Protein AF-0000000079818678 (afdb_homodimer)

pLDDT: mean 96.33, std 3.99, range [71.19, 98.94]

InterPro domains:
  IPR000073 Alpha/beta hydrolase fold-1 [PF00561] (19-123)
  IPR000073 Alpha/beta hydrolase fold-1 [PF00561] (197-245)
  IPR000073 Alpha/beta hydrolase fold-1 [PR00111] (44-59)
  IPR000073 Alpha/beta hydrolase fold-1 [PR00111] (88-101)
  IPR000073 Alpha/beta hydrolase fold-1 [PR00111] (102-115)
  IPR000073 Alpha/beta hydrolase fold-1 [PR00111] (202-216)
  IPR029058 Alpha/Beta hydrolase fold [G3DSA:3.40.50.1820] (1-257)
  IPR029058 Alpha/Beta hydrolase fold [SSF53474] (2-256)
  IPR050266 AB hydrolase superfamily [PTHR43798] (8-256)

Secondary structure (DSSP, 8-state):
-EEEETTEEEEEEEE--SSEEEEE--TT--GGGGHHHHHHHTTTSEEEEEPPTTSTTS---SS---HHHHHHHHHHHHHHTTPPSEEEEEETHHHHHHHHHHHH-GGGEEEEEEET--S---HHHHHHHHHHHHHHHHH-HHHHHHHHHHHHS-HHHHHH-HHHHHHHHHHHHTS-HHHHHHHHHHHHHPPPP-GGG--S-EEEEEETT-SSS-HHHHHHHHHHSSSEEEEEETT--S-HHHH-HHHHHHHHHHHH-/-EEEETTEEEEEEEE--SSEEEEE--TT--GGGGHHHHHHHTTTSEEEEEPPTTSTTS---SS---HHHHHHHHHHHHHHTTPPSEEEEEETHHHHHHHHHHHH-GGGEEEEEEET--S---HHHHHHHHHHHHHHHHH-HHHHHHHHHHHHS-HHHHHH-HHHHHHHHHHHHTS-HHHHHHHHHHHHHPPPP-GGG--S-EEEEEETT-SSS-HHHHHHHHHHSSSEEEEEETT--S-HHHH-HHHHHHHHHHHH-

Sequence (514 aa):
MFIELNGVRHHYVSKGEGPPVVLVHGLGGDLHAWYGVIECLAVHHHVIALDLRGHGRSDAGSGGYSIQMWAQDVNALIAALELPPVTLVGHSLGSLVAQQAALDKPEAVDQLVLVGGISWFEPDTKKAYNDRADLVEAEGMDAVVDSWLPGAMAPRTQAKLPQLVGLARDMYLRNDPQSYAKSCRALAKMPRIPREDIGQPTLLVVGDHDRSTPIAMTEELHAEIPVSRVRVIPTAAHWVMLEQPDALSAAILEYLTMFIELNGVRHHYVSKGEGPPVVLVHGLGGDLHAWYGVIECLAVHHHVIALDLRGHGRSDAGSGGYSIQMWAQDVNALIAALELPPVTLVGHSLGSLVAQQAALDKPEAVDQLVLVGGISWFEPDTKKAYNDRADLVEAEGMDAVVDSWLPGAMAPRTQAKLPQLVGLARDMYLRNDPQSYAKSCRALAKMPRIPREDIGQPTLLVVGDHDRSTPIAMTEELHAEIPVSRVRVIPTAAHWVMLEQPDALSAAILEYLT

Structure (mmCIF, N/CA/C/O backbone):
data_AF-0000000079818678-model_v1
#
loop_
_entity.id
_entity.type
_entity.pdbx_description
1 polymer 'Hydrolase (HAD superfamily)'
#
loop_
_atom_site.group_PDB
_atom_site.id
_atom_site.type_symbol
_atom_site.label_atom_id
_atom_site.label_alt_id
_atom_site.label_comp_id
_atom_site.label_asym_id
_atom_site.label_entity_id
_atom_site.label_seq_id
_atom_site.pdbx_PDB_ins_code
_atom_site.Cartn_x
_atom_site.Cartn_y
_atom_site.Cartn_z
_atom_site.occupancy
_atom_site.B_iso_or_equiv
_atom_site.auth_seq_id
_atom_site.auth_comp_id
_atom_site.auth_asym_id
_atom_site.auth_atom_id
_atom_site.pdbx_PDB_model_num
ATOM 1 N N . MET A 1 1 ? 11.172 -3.002 -13.438 1 93.44 1 MET A N 1
ATOM 2 C CA . MET A 1 1 ? 11.547 -3.277 -14.82 1 93.44 1 MET A CA 1
ATOM 3 C C . MET A 1 1 ? 10.32 -3.592 -15.664 1 93.44 1 MET A C 1
ATOM 5 O O . MET A 1 1 ? 9.258 -3.918 -15.125 1 93.44 1 MET A O 1
ATOM 9 N N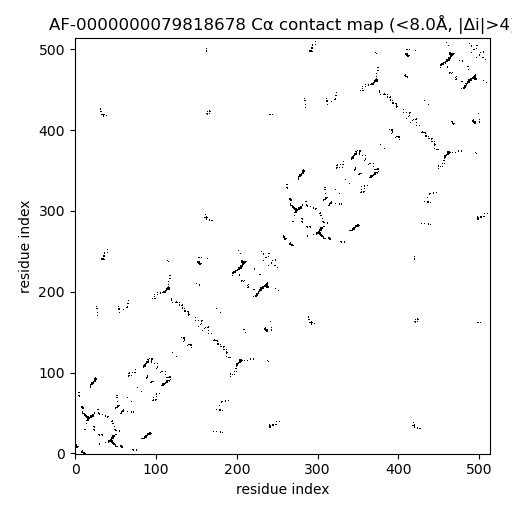 . PHE A 1 2 ? 10.477 -3.459 -16.922 1 96.94 2 PHE A N 1
ATOM 10 C CA . PHE A 1 2 ? 9.391 -3.773 -17.844 1 96.94 2 PHE A CA 1
ATOM 11 C C . PHE A 1 2 ? 9.859 -4.734 -18.922 1 96.94 2 PHE A C 1
ATOM 13 O O . PHE A 1 2 ? 11.031 -4.73 -19.297 1 96.94 2 PHE A O 1
ATOM 20 N N . ILE A 1 3 ? 8.938 -5.566 -19.375 1 98.12 3 ILE A N 1
ATOM 21 C CA . ILE A 1 3 ? 9.211 -6.555 -20.406 1 98.12 3 ILE A CA 1
ATOM 22 C C . ILE A 1 3 ? 7.969 -6.738 -21.281 1 98.12 3 ILE A C 1
ATOM 24 O O . ILE A 1 3 ? 6.84 -6.711 -20.781 1 98.12 3 ILE A O 1
ATOM 28 N N . GLU A 1 4 ? 8.117 -6.855 -22.547 1 97.81 4 GLU A N 1
ATOM 29 C CA . GLU A 1 4 ? 7.008 -7.113 -23.453 1 97.81 4 GLU A CA 1
ATOM 30 C C . GLU A 1 4 ? 6.723 -8.609 -23.562 1 97.81 4 GLU A C 1
ATOM 32 O O . GLU A 1 4 ? 7.594 -9.391 -23.953 1 97.81 4 GLU A O 1
ATOM 37 N N . LEU A 1 5 ? 5.543 -8.992 -23.172 1 97.5 5 LEU A N 1
ATOM 38 C CA . LEU A 1 5 ? 5.082 -10.367 -23.25 1 97.5 5 LEU A CA 1
ATOM 39 C C . LEU A 1 5 ? 3.76 -10.461 -24.016 1 97.5 5 LEU A C 1
ATOM 41 O O . LEU A 1 5 ? 2.766 -9.859 -23.594 1 97.5 5 LEU A O 1
ATOM 45 N N . ASN A 1 6 ? 3.754 -11.203 -25.094 1 96.19 6 ASN A N 1
ATOM 46 C CA . ASN A 1 6 ? 2.531 -11.406 -25.859 1 96.19 6 ASN A CA 1
ATOM 47 C C . ASN A 1 6 ? 1.874 -10.078 -26.219 1 96.19 6 ASN A C 1
ATOM 49 O O . ASN A 1 6 ? 0.659 -9.922 -26.094 1 96.19 6 ASN A O 1
ATOM 53 N N . GLY A 1 7 ? 2.672 -9.141 -26.5 1 95.06 7 GLY A N 1
ATOM 54 C CA . GLY A 1 7 ? 2.199 -7.855 -27 1 95.06 7 GLY A CA 1
ATOM 55 C C . GLY A 1 7 ? 1.782 -6.906 -25.891 1 95.06 7 GLY A C 1
ATOM 56 O O . GLY A 1 7 ? 1.157 -5.879 -26.141 1 95.06 7 GLY A O 1
ATOM 57 N N . VAL A 1 8 ? 2.041 -7.281 -24.688 1 96.69 8 VAL A N 1
ATOM 58 C CA . VAL A 1 8 ? 1.659 -6.465 -23.547 1 96.69 8 VAL A CA 1
ATOM 59 C C . VAL A 1 8 ? 2.898 -6.121 -22.719 1 96.69 8 VAL A C 1
ATOM 61 O O . VAL A 1 8 ? 3.756 -6.977 -22.5 1 96.69 8 VAL A O 1
ATOM 64 N N . ARG A 1 9 ? 3.1 -4.816 -22.391 1 97.62 9 ARG A N 1
ATOM 65 C CA . ARG A 1 9 ? 4.188 -4.387 -21.516 1 97.62 9 ARG A CA 1
ATOM 66 C C . ARG A 1 9 ? 3.91 -4.777 -20.062 1 97.62 9 ARG A C 1
ATOM 68 O O . ARG A 1 9 ? 2.947 -4.305 -19.453 1 97.62 9 ARG A O 1
ATOM 75 N N . HIS A 1 10 ? 4.703 -5.668 -19.469 1 98.5 10 HIS A N 1
ATOM 76 C CA . HIS A 1 10 ? 4.531 -6.16 -18.094 1 98.5 10 HIS A CA 1
ATOM 77 C C . HIS A 1 10 ? 5.598 -5.586 -17.172 1 98.5 10 HIS A C 1
ATOM 79 O O . HIS A 1 10 ? 6.766 -5.473 -17.562 1 98.5 10 HIS A O 1
ATOM 85 N N . HIS A 1 11 ? 5.129 -5.156 -16.047 1 98.06 11 HIS A N 1
ATOM 86 C CA . HIS A 1 11 ? 6.035 -4.797 -14.969 1 98.06 11 HIS A CA 1
ATOM 87 C C . HIS A 1 11 ? 6.465 -6.027 -14.18 1 98.06 11 HIS A C 1
ATOM 89 O O . HIS A 1 11 ? 5.645 -6.902 -13.883 1 98.06 11 HIS A O 1
ATOM 95 N N . TYR A 1 12 ? 7.734 -6.164 -13.914 1 98.44 12 TYR A N 1
ATOM 96 C CA . TYR A 1 12 ? 8.227 -7.27 -13.094 1 98.44 12 TYR A CA 1
ATOM 97 C C . TYR A 1 12 ? 9.453 -6.848 -12.297 1 98.44 12 TYR A C 1
ATOM 99 O O . TYR A 1 12 ? 10.031 -5.785 -12.539 1 98.44 12 TYR A O 1
ATOM 107 N N . VAL A 1 13 ? 9.727 -7.605 -11.25 1 97.31 13 VAL A N 1
ATOM 108 C CA . VAL A 1 13 ? 10.945 -7.418 -10.477 1 97.31 13 VAL A CA 1
ATOM 109 C C . VAL A 1 13 ? 11.766 -8.711 -10.477 1 97.31 13 VAL A C 1
ATOM 111 O O . VAL A 1 13 ? 11.219 -9.797 -10.695 1 97.31 13 VAL A O 1
ATOM 114 N N . SER A 1 14 ? 13.016 -8.594 -10.352 1 98.19 14 SER A N 1
ATOM 115 C CA . SER A 1 14 ? 13.992 -9.688 -10.305 1 98.19 14 SER A CA 1
ATOM 116 C C . SER A 1 14 ? 15.055 -9.43 -9.25 1 98.19 14 SER A C 1
ATOM 118 O O . SER A 1 14 ? 15.703 -8.375 -9.25 1 98.19 14 SER A O 1
ATOM 120 N N . LYS A 1 15 ? 15.156 -10.406 -8.328 1 97.25 15 LYS A N 1
ATOM 121 C CA . LYS A 1 15 ? 16.094 -10.211 -7.219 1 97.25 15 LYS A CA 1
ATOM 122 C C . LYS A 1 15 ? 16.734 -11.531 -6.805 1 97.25 15 LYS A C 1
ATOM 124 O O . LYS A 1 15 ? 16.062 -12.57 -6.781 1 97.25 15 LYS A O 1
ATOM 129 N N . GLY A 1 16 ? 17.938 -11.484 -6.457 1 98.31 16 GLY A N 1
ATOM 130 C CA . GLY A 1 16 ? 18.641 -12.648 -5.922 1 98.31 16 GLY A CA 1
ATOM 131 C C . GLY A 1 16 ? 19.219 -13.547 -7 1 98.31 16 GLY A C 1
ATOM 132 O O . GLY A 1 16 ? 19.141 -13.227 -8.188 1 98.31 16 GLY A O 1
ATOM 133 N N . GLU A 1 17 ? 19.922 -14.523 -6.562 1 98 17 GLU A N 1
ATOM 134 C CA . GLU A 1 17 ? 20.547 -15.539 -7.406 1 98 17 GLU A CA 1
ATOM 135 C C . GLU A 1 17 ? 20.25 -16.953 -6.895 1 98 17 GLU A C 1
ATOM 137 O O . GLU A 1 17 ? 19.906 -17.125 -5.723 1 98 17 GLU A O 1
ATOM 142 N N . GLY A 1 18 ? 20.391 -17.891 -7.824 1 97.94 18 GLY A N 1
ATOM 143 C CA . GLY A 1 18 ? 20.094 -19.266 -7.465 1 97.94 18 GLY A CA 1
ATOM 144 C C . GLY A 1 18 ? 18.891 -19.828 -8.211 1 97.94 18 GLY A C 1
ATOM 145 O O . GLY A 1 18 ? 18.531 -19.344 -9.281 1 97.94 18 GLY A O 1
ATOM 146 N N . PRO A 1 19 ? 18.328 -20.984 -7.691 1 98.31 19 PRO A N 1
ATOM 147 C CA . PRO A 1 19 ? 17.156 -21.562 -8.359 1 98.31 19 PRO A CA 1
ATOM 148 C C . PRO A 1 19 ? 15.992 -20.578 -8.461 1 98.31 19 PRO A C 1
ATOM 150 O O . PRO A 1 19 ? 15.664 -19.906 -7.48 1 98.31 19 PRO A O 1
ATOM 153 N N . PRO A 1 20 ? 15.398 -20.438 -9.578 1 98.75 20 PRO A N 1
ATOM 154 C CA . PRO A 1 20 ? 14.398 -19.375 -9.789 1 98.75 20 PRO A CA 1
ATOM 155 C C . PRO A 1 20 ? 13.055 -19.703 -9.148 1 98.75 20 PRO A C 1
ATOM 157 O O . PRO A 1 20 ? 12.625 -20.859 -9.148 1 98.75 20 PRO A O 1
ATOM 160 N N . VAL A 1 21 ? 12.438 -18.719 -8.539 1 98.88 21 VAL A N 1
ATOM 161 C CA . VAL A 1 21 ? 11.078 -18.719 -8.008 1 98.88 21 VAL A CA 1
ATOM 162 C C . VAL A 1 21 ? 10.273 -17.594 -8.641 1 98.88 21 VAL A C 1
ATOM 164 O O . VAL A 1 21 ? 10.68 -16.422 -8.586 1 98.88 21 VAL A O 1
ATOM 167 N N . VAL A 1 22 ? 9.164 -17.875 -9.281 1 98.94 22 VAL A N 1
ATOM 168 C CA . VAL A 1 22 ? 8.297 -16.875 -9.891 1 98.94 22 VAL A CA 1
ATOM 169 C C . VAL A 1 22 ? 7.02 -16.734 -9.07 1 98.94 22 VAL A C 1
ATOM 171 O O . VAL A 1 22 ? 6.348 -17.719 -8.766 1 98.94 22 VAL A O 1
ATOM 174 N N . LEU A 1 23 ? 6.707 -15.531 -8.695 1 98.94 23 LEU A N 1
ATOM 175 C CA . LEU A 1 23 ? 5.57 -15.227 -7.836 1 98.94 23 LEU A CA 1
ATOM 176 C C . LEU A 1 23 ? 4.457 -14.547 -8.625 1 98.94 23 LEU A C 1
ATOM 178 O O . LEU A 1 23 ? 4.699 -13.547 -9.312 1 98.94 23 LEU A O 1
ATOM 182 N N . VAL A 1 24 ? 3.244 -15.031 -8.5 1 98.94 24 VAL A N 1
ATOM 183 C CA . VAL A 1 24 ? 2.086 -14.516 -9.227 1 98.94 24 VAL A CA 1
ATOM 184 C C . VAL A 1 24 ? 1.002 -14.102 -8.234 1 98.94 24 VAL A C 1
ATOM 186 O O . VAL A 1 24 ? 0.499 -14.922 -7.469 1 98.94 24 VAL A O 1
ATOM 189 N N . HIS A 1 25 ? 0.587 -12.867 -8.281 1 98.69 25 HIS A N 1
ATOM 190 C CA . HIS A 1 25 ? -0.302 -12.289 -7.281 1 98.69 25 HIS A CA 1
ATOM 191 C C . HIS A 1 25 ? -1.761 -12.617 -7.582 1 98.69 25 HIS A C 1
ATOM 193 O O . HIS A 1 25 ? -2.07 -13.164 -8.641 1 98.69 25 HIS A O 1
ATOM 199 N N . GLY A 1 26 ? -2.619 -12.344 -6.664 1 97.69 26 GLY A N 1
ATOM 200 C CA . GLY A 1 26 ? -4.047 -12.602 -6.781 1 97.69 26 GLY A CA 1
ATOM 201 C C . GLY A 1 26 ? -4.82 -11.422 -7.34 1 97.69 26 GLY A C 1
ATOM 202 O O . GLY A 1 26 ? -4.238 -10.375 -7.645 1 97.69 26 GLY A O 1
ATOM 203 N N . LEU A 1 27 ? -6.141 -11.586 -7.441 1 96.81 27 LEU A N 1
ATOM 204 C CA . LEU A 1 27 ? -7.039 -10.586 -8.016 1 96.81 27 LEU A CA 1
ATOM 205 C C . LEU A 1 27 ? -6.949 -9.266 -7.254 1 96.81 27 LEU A C 1
ATOM 207 O O . LEU A 1 27 ? -7.078 -9.242 -6.027 1 96.81 27 LEU A O 1
ATOM 211 N N . GLY A 1 28 ? -6.73 -8.219 -7.98 1 95.88 28 GLY A N 1
ATOM 212 C CA . GLY A 1 28 ? -6.723 -6.883 -7.414 1 95.88 28 GLY A CA 1
ATOM 213 C C . GLY A 1 28 ? -5.414 -6.527 -6.734 1 95.88 28 GLY A C 1
ATOM 214 O O . GLY A 1 28 ? -5.211 -5.383 -6.324 1 95.88 28 GLY A O 1
ATOM 215 N N . GLY A 1 29 ? -4.527 -7.516 -6.566 1 96.31 29 GLY A N 1
ATOM 216 C CA . GLY A 1 29 ? -3.197 -7.25 -6.031 1 96.31 29 GLY A CA 1
ATOM 217 C C . GLY A 1 29 ? -2.195 -6.852 -7.098 1 96.31 29 GLY A C 1
ATOM 218 O O . GLY A 1 29 ? -2.576 -6.543 -8.227 1 96.31 29 GLY A O 1
ATOM 219 N N . ASP A 1 30 ? -0.959 -6.73 -6.734 1 98.12 30 ASP A N 1
ATOM 220 C CA . ASP A 1 30 ? 0.193 -6.555 -7.613 1 98.12 30 ASP A CA 1
ATOM 221 C C . ASP A 1 30 ? 1.449 -7.168 -7 1 98.12 30 ASP A C 1
ATOM 223 O O . ASP A 1 30 ? 1.384 -7.816 -5.953 1 98.12 30 ASP A O 1
ATOM 227 N N . LEU A 1 31 ? 2.547 -7.02 -7.688 1 98.38 31 LEU A N 1
ATOM 228 C CA . LEU A 1 31 ? 3.738 -7.766 -7.297 1 98.38 31 LEU A CA 1
ATOM 229 C C . LEU A 1 31 ? 4.25 -7.301 -5.938 1 98.38 31 LEU A C 1
ATOM 231 O O . LEU A 1 31 ? 5.039 -7.996 -5.297 1 98.38 31 LEU A O 1
ATOM 235 N N . HIS A 1 32 ? 3.822 -6.098 -5.457 1 97.06 32 HIS A N 1
ATOM 236 C CA . HIS A 1 32 ? 4.312 -5.574 -4.184 1 97.06 32 HIS A CA 1
ATOM 237 C C . HIS A 1 32 ? 3.758 -6.371 -3.01 1 97.06 32 HIS A C 1
ATOM 239 O O . HIS A 1 32 ? 4.32 -6.348 -1.914 1 97.06 32 HIS A O 1
ATOM 245 N N . ALA A 1 33 ? 2.65 -7.09 -3.246 1 97.5 33 ALA A N 1
ATOM 246 C CA . ALA A 1 33 ? 2.107 -7.961 -2.207 1 97.5 33 ALA A CA 1
ATOM 247 C C . ALA A 1 33 ? 3.123 -9.023 -1.795 1 97.5 33 ALA A C 1
ATOM 249 O O . ALA A 1 33 ? 3.072 -9.539 -0.677 1 97.5 33 ALA A O 1
ATOM 250 N N . TRP A 1 34 ? 4.086 -9.258 -2.689 1 98.69 34 TRP A N 1
ATOM 251 C CA . TRP A 1 34 ? 5.055 -10.32 -2.471 1 98.69 34 TRP A CA 1
ATOM 252 C C . TRP A 1 34 ? 6.348 -9.773 -1.883 1 98.69 34 TRP A C 1
ATOM 254 O O . TRP A 1 34 ? 7.297 -10.523 -1.635 1 98.69 34 TRP A O 1
ATOM 264 N N . TYR A 1 35 ? 6.449 -8.508 -1.583 1 97.31 35 TYR A N 1
ATOM 265 C CA . TYR A 1 35 ? 7.715 -7.871 -1.252 1 97.31 35 TYR A CA 1
ATOM 266 C C . TYR A 1 35 ? 8.383 -8.562 -0.071 1 97.31 35 TYR A C 1
ATOM 268 O O . TYR A 1 35 ? 9.578 -8.867 -0.117 1 97.31 35 TYR A O 1
ATOM 276 N N . GLY A 1 36 ? 7.617 -8.828 1.006 1 97.5 36 GLY A N 1
ATOM 277 C CA . GLY A 1 36 ? 8.188 -9.508 2.156 1 97.5 36 GLY A CA 1
ATOM 278 C C . GLY A 1 36 ? 8.727 -10.891 1.825 1 97.5 36 GLY A C 1
ATOM 279 O O . GLY A 1 36 ? 9.789 -11.281 2.303 1 97.5 36 GLY A O 1
ATOM 280 N N . VAL A 1 37 ? 8.008 -11.57 1.009 1 98.75 37 VAL A N 1
ATOM 281 C CA . VAL A 1 37 ? 8.406 -12.914 0.594 1 98.75 37 VAL A CA 1
ATOM 282 C C . VAL A 1 37 ? 9.641 -12.836 -0.292 1 98.75 37 VAL A C 1
ATOM 284 O O . VAL A 1 37 ? 10.562 -13.648 -0.155 1 98.75 37 VAL A O 1
ATOM 287 N N . ILE A 1 38 ? 9.688 -11.875 -1.221 1 98.44 38 ILE A N 1
ATOM 288 C CA . ILE A 1 38 ? 10.828 -11.672 -2.104 1 98.44 38 ILE A CA 1
ATOM 289 C C . ILE A 1 38 ? 12.086 -11.453 -1.272 1 98.44 38 ILE A C 1
ATOM 291 O O . ILE A 1 38 ? 13.125 -12.07 -1.527 1 98.44 38 ILE A O 1
ATOM 295 N N . GLU A 1 39 ? 11.969 -10.578 -0.245 1 96.25 39 GLU A N 1
ATOM 296 C CA . GLU A 1 39 ? 13.125 -10.25 0.584 1 96.25 39 GLU A CA 1
ATOM 297 C C . GLU A 1 39 ? 13.672 -11.492 1.29 1 96.25 39 GLU A C 1
ATOM 299 O O . GLU A 1 39 ? 14.883 -11.648 1.436 1 96.25 39 GLU A O 1
ATOM 304 N N . CYS A 1 40 ? 12.766 -12.367 1.729 1 97.38 40 CYS A N 1
ATOM 305 C CA . CYS A 1 40 ? 13.156 -13.578 2.439 1 97.38 40 CYS A CA 1
ATOM 306 C C . CYS A 1 40 ? 13.758 -14.602 1.483 1 97.38 40 CYS A C 1
ATOM 308 O O . CYS A 1 40 ? 14.828 -15.156 1.749 1 97.38 40 CYS A O 1
ATOM 310 N N . LEU A 1 41 ? 13.141 -14.797 0.323 1 98.44 41 LEU A N 1
ATOM 311 C CA . LEU A 1 41 ? 13.523 -15.859 -0.593 1 98.44 41 LEU A CA 1
ATOM 312 C C . LEU A 1 41 ? 14.773 -15.477 -1.378 1 98.44 41 LEU A C 1
ATOM 314 O O . LEU A 1 41 ? 15.555 -16.344 -1.779 1 98.44 41 LEU A O 1
ATOM 318 N N . ALA A 1 42 ? 14.984 -14.219 -1.594 1 98.12 42 ALA A N 1
ATOM 319 C CA . ALA A 1 42 ? 16.031 -13.734 -2.482 1 98.12 42 ALA A CA 1
ATOM 320 C C . ALA A 1 42 ? 17.422 -13.984 -1.885 1 98.12 42 ALA A C 1
ATOM 322 O O . ALA A 1 42 ? 18.438 -13.859 -2.576 1 98.12 42 ALA A O 1
ATOM 323 N N . VAL A 1 43 ? 17.453 -14.359 -0.617 1 96.62 43 VAL A N 1
ATOM 324 C CA . VAL A 1 43 ? 18.719 -14.688 0.032 1 96.62 43 VAL A CA 1
ATOM 325 C C . VAL A 1 43 ? 19.344 -15.898 -0.645 1 96.62 43 VAL A C 1
ATOM 327 O O . VAL A 1 43 ? 20.578 -15.977 -0.765 1 96.62 43 VAL A O 1
ATOM 330 N N . HIS A 1 44 ? 18.516 -16.812 -1.171 1 96.25 44 HIS A N 1
ATOM 331 C CA . HIS A 1 44 ? 19.078 -18.047 -1.699 1 96.25 44 HIS A CA 1
ATOM 332 C C . HIS A 1 44 ? 18.469 -18.406 -3.049 1 96.25 44 HIS A C 1
ATOM 334 O O . HIS A 1 44 ? 18.797 -19.422 -3.643 1 96.25 44 HIS A O 1
ATOM 340 N N . HIS A 1 45 ? 17.594 -17.609 -3.531 1 98.5 45 HIS A N 1
ATOM 341 C CA . HIS A 1 45 ? 16.891 -17.906 -4.773 1 98.5 45 HIS A CA 1
ATOM 342 C C . HIS A 1 45 ? 16.875 -16.688 -5.695 1 98.5 45 HIS A C 1
ATOM 344 O O . HIS A 1 45 ? 17.047 -15.555 -5.242 1 98.5 45 HIS A O 1
ATOM 350 N N . HIS A 1 46 ? 16.797 -16.922 -6.953 1 98.69 46 HIS A N 1
ATOM 351 C CA . HIS A 1 46 ? 16.438 -15.898 -7.93 1 98.69 46 HIS A CA 1
ATOM 352 C C . HIS A 1 46 ? 14.93 -15.703 -8 1 98.69 46 HIS A C 1
ATOM 354 O O . HIS A 1 46 ? 14.219 -16.547 -8.562 1 98.69 46 HIS A O 1
ATOM 360 N N . VAL A 1 47 ? 14.461 -14.609 -7.402 1 98.88 47 VAL A N 1
ATOM 361 C CA . VAL A 1 47 ? 13.023 -14.422 -7.23 1 98.88 47 VAL A CA 1
ATOM 362 C C . VAL A 1 47 ? 12.508 -13.406 -8.242 1 98.88 47 VAL A C 1
ATOM 364 O O . VAL A 1 47 ? 13.055 -12.305 -8.359 1 98.88 47 VAL A O 1
ATOM 367 N N . ILE A 1 48 ? 11.5 -13.789 -9 1 98.88 48 ILE A N 1
ATOM 368 C CA . ILE A 1 48 ? 10.844 -12.922 -9.977 1 98.88 48 ILE A CA 1
ATOM 369 C C . ILE A 1 48 ? 9.367 -12.781 -9.625 1 98.88 48 ILE A C 1
ATOM 371 O O . ILE A 1 48 ? 8.711 -13.758 -9.242 1 98.88 48 ILE A O 1
ATOM 375 N N . ALA A 1 49 ? 8.867 -11.648 -9.641 1 98.81 49 ALA A N 1
ATOM 376 C CA . ALA A 1 49 ? 7.434 -11.375 -9.516 1 98.81 49 ALA A CA 1
ATOM 377 C C . ALA A 1 49 ? 6.953 -10.438 -10.617 1 98.81 49 ALA A C 1
ATOM 379 O O . ALA A 1 49 ? 7.684 -9.539 -11.039 1 98.81 49 ALA A O 1
ATOM 380 N N . LEU A 1 50 ? 5.734 -10.602 -11.078 1 98.62 50 LEU A N 1
ATOM 381 C CA . LEU A 1 50 ? 5.223 -9.742 -12.141 1 98.62 50 LEU A CA 1
ATOM 382 C C . LEU A 1 50 ? 3.824 -9.242 -11.805 1 98.62 50 LEU A C 1
ATOM 384 O O . LEU A 1 50 ? 3.092 -9.883 -11.047 1 98.62 50 LEU A O 1
ATOM 388 N N . ASP A 1 51 ? 3.484 -8.102 -12.352 1 98.62 51 ASP A N 1
ATOM 389 C CA . ASP A 1 51 ? 2.09 -7.672 -12.422 1 98.62 51 ASP A CA 1
ATOM 390 C C . ASP A 1 51 ? 1.364 -8.352 -13.586 1 98.62 51 ASP A C 1
ATOM 392 O O . ASP A 1 51 ? 1.819 -8.289 -14.727 1 98.62 51 ASP A O 1
ATOM 396 N N . LEU A 1 52 ? 0.317 -9.008 -13.289 1 98.44 52 LEU A N 1
ATOM 397 C CA . LEU A 1 52 ? -0.492 -9.594 -14.352 1 98.44 52 LEU A CA 1
ATOM 398 C C . LEU A 1 52 ? -1.074 -8.508 -15.25 1 98.44 52 LEU A C 1
ATOM 400 O O . LEU A 1 52 ? -1.295 -7.379 -14.812 1 98.44 52 LEU A O 1
ATOM 404 N N . ARG A 1 53 ? -1.309 -8.875 -16.516 1 97.69 53 ARG A N 1
ATOM 405 C CA . ARG A 1 53 ? -1.969 -7.918 -17.406 1 97.69 53 ARG A CA 1
ATOM 406 C C . ARG A 1 53 ? -3.23 -7.355 -16.766 1 97.69 53 ARG A C 1
ATOM 408 O O . ARG A 1 53 ? -3.988 -8.094 -16.125 1 97.69 53 ARG A O 1
ATOM 415 N N . GLY A 1 54 ? -3.354 -6.039 -16.797 1 96.75 54 GLY A N 1
ATOM 416 C CA . GLY A 1 54 ? -4.52 -5.371 -16.25 1 96.75 54 GLY A CA 1
ATOM 417 C C . GLY A 1 54 ? -4.387 -5.086 -14.758 1 96.75 54 GLY A C 1
ATOM 418 O O . GLY A 1 54 ? -5.316 -4.566 -14.133 1 96.75 54 GLY A O 1
ATOM 419 N N . HIS A 1 55 ? -3.221 -5.406 -14.188 1 97.44 55 HIS A N 1
ATOM 420 C CA . HIS A 1 55 ? -2.951 -5.156 -12.781 1 97.44 55 HIS A CA 1
ATOM 421 C C . HIS A 1 55 ? -1.653 -4.375 -12.594 1 97.44 55 HIS A C 1
ATOM 423 O O . HIS A 1 55 ? -0.786 -4.391 -13.477 1 97.44 55 HIS A O 1
ATOM 429 N N . GLY A 1 56 ? -1.575 -3.68 -11.422 1 96.69 56 GLY A N 1
ATOM 430 C CA . GLY A 1 56 ? -0.348 -2.973 -11.094 1 96.69 56 GLY A CA 1
ATOM 431 C C . GLY A 1 56 ? 0.089 -2.004 -12.172 1 96.69 56 GLY A C 1
ATOM 432 O O . GLY A 1 56 ? -0.702 -1.174 -12.633 1 96.69 56 GLY A O 1
ATOM 433 N N . ARG A 1 57 ? 1.315 -2.184 -12.641 1 95.81 57 ARG A N 1
ATOM 434 C CA . ARG A 1 57 ? 1.864 -1.263 -13.625 1 95.81 57 ARG A CA 1
ATOM 435 C C . ARG A 1 57 ? 1.932 -1.916 -15.008 1 95.81 57 ARG A C 1
ATOM 437 O O . ARG A 1 57 ? 2.49 -1.343 -15.945 1 95.81 57 ARG A O 1
ATOM 444 N N . SER A 1 58 ? 1.377 -3.148 -15.078 1 97.31 58 SER A N 1
ATOM 445 C CA . SER A 1 58 ? 1.284 -3.811 -16.375 1 97.31 58 SER A CA 1
ATOM 446 C C . SER A 1 58 ? 0.11 -3.273 -17.188 1 97.31 58 SER A C 1
ATOM 448 O O . SER A 1 58 ? -0.952 -2.98 -16.625 1 97.31 58 SER A O 1
ATOM 450 N N . ASP A 1 59 ? 0.266 -3.271 -18.5 1 96.38 59 ASP A N 1
ATOM 451 C CA . ASP A 1 59 ? -0.811 -2.846 -19.375 1 96.38 59 ASP A CA 1
ATOM 452 C C . ASP A 1 59 ? -1.898 -3.914 -19.484 1 96.38 59 ASP A C 1
ATOM 454 O O . ASP A 1 59 ? -1.661 -5.078 -19.156 1 96.38 59 ASP A O 1
ATOM 458 N N . ALA A 1 60 ? -3.068 -3.568 -19.75 1 93.56 60 ALA A N 1
ATOM 459 C CA . ALA A 1 60 ? -4.184 -4.496 -19.922 1 93.56 60 ALA A CA 1
ATOM 460 C C . ALA A 1 60 ? -4.09 -5.223 -21.266 1 93.56 60 ALA A C 1
ATOM 462 O O . ALA A 1 60 ? -4.469 -6.391 -21.375 1 93.56 60 ALA A O 1
ATOM 463 N N . GLY A 1 61 ? -3.566 -4.52 -22.281 1 89.62 61 GLY A N 1
ATOM 464 C CA . GLY A 1 61 ? -3.549 -5.047 -23.641 1 89.62 61 GLY A CA 1
ATOM 465 C C . GLY A 1 61 ? -4.922 -5.066 -24.281 1 89.62 61 GLY A C 1
ATOM 466 O O . GLY A 1 61 ? -5.895 -4.582 -23.703 1 89.62 61 GLY A O 1
ATOM 467 N N . SER A 1 62 ? -4.996 -5.609 -25.578 1 86.19 62 SER A N 1
ATOM 468 C CA . SER A 1 62 ? -6.238 -5.582 -26.344 1 86.19 62 SER A CA 1
ATOM 469 C C . SER A 1 62 ? -6.945 -6.93 -26.297 1 86.19 62 SER A C 1
ATOM 471 O O . SER A 1 62 ? -8.125 -7.031 -26.656 1 86.19 62 SER A O 1
ATOM 473 N N . GLY A 1 63 ? -6.457 -8.031 -25.891 1 79.38 63 GLY A N 1
ATOM 474 C CA . GLY A 1 63 ? -6.953 -9.398 -26.016 1 79.38 63 GLY A CA 1
ATOM 475 C C . GLY A 1 63 ? -7.91 -9.789 -24.922 1 79.38 63 GLY A C 1
ATOM 476 O O . GLY A 1 63 ? -8.43 -10.906 -24.906 1 79.38 63 GLY A O 1
ATOM 477 N N . GLY A 1 64 ? -8.219 -8.984 -23.938 1 85.69 64 GLY A N 1
ATOM 478 C CA . GLY A 1 64 ? -9.078 -9.359 -22.828 1 85.69 64 GLY A CA 1
ATOM 479 C C . GLY A 1 64 ? -8.344 -10.125 -21.734 1 85.69 64 GLY A C 1
ATOM 480 O O . GLY A 1 64 ? -7.117 -10.062 -21.641 1 85.69 64 GLY A O 1
ATOM 481 N N . TYR A 1 65 ? -9.156 -10.812 -20.828 1 93.44 65 TYR A N 1
ATOM 482 C CA . TYR A 1 65 ? -8.609 -11.508 -19.672 1 93.44 65 TYR A CA 1
ATOM 483 C C . TYR A 1 65 ? -9.141 -12.938 -19.578 1 93.44 65 TYR A C 1
ATOM 485 O O . TYR A 1 65 ? -10.32 -13.18 -19.828 1 93.44 65 TYR A O 1
ATOM 493 N N . SER A 1 66 ? -8.281 -13.891 -19.391 1 96.62 66 SER A N 1
ATOM 494 C CA . SER A 1 66 ? -8.594 -15.273 -19.047 1 96.62 66 SER A CA 1
ATOM 495 C C . SER A 1 66 ? -7.445 -15.93 -18.281 1 96.62 66 SER A C 1
ATOM 497 O O . SER A 1 66 ? -6.32 -15.43 -18.297 1 96.62 66 SER A O 1
ATOM 499 N N . ILE A 1 67 ? -7.781 -17.016 -17.656 1 97.62 67 ILE A N 1
ATOM 500 C CA . ILE A 1 67 ? -6.742 -17.75 -16.953 1 97.62 67 ILE A CA 1
ATOM 501 C C . ILE A 1 67 ? -5.668 -18.203 -17.938 1 97.62 67 ILE A C 1
ATOM 503 O O . ILE A 1 67 ? -4.473 -18.141 -17.641 1 97.62 67 ILE A O 1
ATOM 507 N N . GLN A 1 68 ? -6.109 -18.594 -19.109 1 96.81 68 GLN A N 1
ATOM 508 C CA . GLN A 1 68 ? -5.188 -19.047 -20.141 1 96.81 68 GLN A CA 1
ATOM 509 C C . GLN A 1 68 ? -4.258 -17.922 -20.594 1 96.81 68 GLN A C 1
ATOM 511 O O . GLN A 1 68 ? -3.057 -18.125 -20.75 1 96.81 68 GLN A O 1
ATOM 516 N N . MET A 1 69 ? -4.797 -16.766 -20.75 1 96.88 69 MET A N 1
ATOM 517 C CA . MET A 1 69 ? -4.004 -15.625 -21.203 1 96.88 69 MET A CA 1
ATOM 518 C C . MET A 1 69 ? -2.99 -15.211 -20.141 1 96.88 69 MET A C 1
ATOM 520 O O . MET A 1 69 ? -1.837 -14.914 -20.453 1 96.88 69 MET A O 1
ATOM 524 N N . TRP A 1 70 ? -3.416 -15.188 -18.906 1 98.31 70 TRP A N 1
ATOM 525 C CA . TRP A 1 70 ? -2.488 -14.875 -17.812 1 98.31 70 TRP A CA 1
ATOM 526 C C . TRP A 1 70 ? -1.387 -15.922 -17.719 1 98.31 70 TRP A C 1
ATOM 528 O O . TRP A 1 70 ? -0.218 -15.594 -17.516 1 98.31 70 TRP A O 1
ATOM 538 N N . ALA A 1 71 ? -1.758 -17.203 -17.859 1 98.56 71 ALA A N 1
ATOM 539 C CA . ALA A 1 71 ? -0.78 -18.281 -17.828 1 98.56 71 ALA A CA 1
ATOM 540 C C . ALA A 1 71 ? 0.223 -18.156 -18.969 1 98.56 71 ALA A C 1
ATOM 542 O O . ALA A 1 71 ? 1.42 -18.391 -18.781 1 98.56 71 ALA A O 1
ATOM 543 N N . GLN A 1 72 ? -0.295 -17.781 -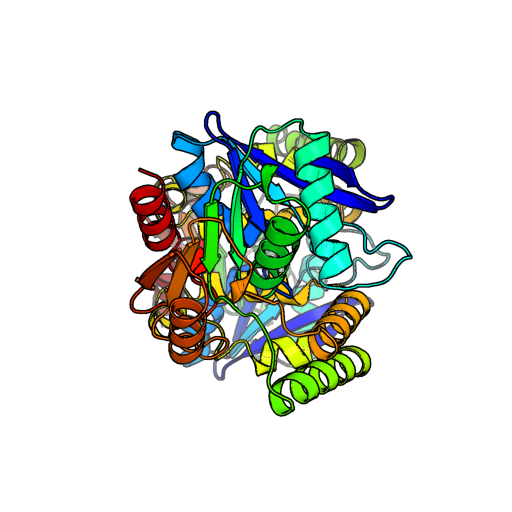20.125 1 98.12 72 GLN A N 1
ATOM 544 C CA . GLN A 1 72 ? 0.578 -17.578 -21.266 1 98.12 72 GLN A CA 1
ATOM 545 C C . GLN A 1 72 ? 1.587 -16.469 -21 1 98.12 72 GLN A C 1
ATOM 547 O O . GLN A 1 72 ? 2.75 -16.562 -21.406 1 98.12 72 GLN A O 1
ATOM 552 N N . ASP A 1 73 ? 1.143 -15.414 -20.391 1 98.5 73 ASP A N 1
ATOM 553 C CA . ASP A 1 73 ? 2.037 -14.312 -20.062 1 98.5 73 ASP A CA 1
ATOM 554 C C . ASP A 1 73 ? 3.129 -14.773 -19.094 1 98.5 73 ASP A C 1
ATOM 556 O O . ASP A 1 73 ? 4.293 -14.391 -19.234 1 98.5 73 ASP A O 1
ATOM 560 N N . VAL A 1 74 ? 2.766 -15.578 -18.109 1 98.88 74 VAL A N 1
ATOM 561 C CA . VAL A 1 74 ? 3.723 -16.094 -17.125 1 98.88 74 VAL A CA 1
ATOM 562 C C . VAL A 1 74 ? 4.746 -16.984 -17.812 1 98.88 74 VAL A C 1
ATOM 564 O O . VAL A 1 74 ? 5.953 -16.844 -17.594 1 98.88 74 VAL A O 1
ATOM 567 N N . ASN A 1 75 ? 4.266 -17.891 -18.656 1 98.88 75 ASN A N 1
ATOM 568 C CA . ASN A 1 75 ? 5.176 -18.766 -19.391 1 98.88 75 ASN A CA 1
ATOM 569 C C . ASN A 1 75 ? 6.082 -17.969 -20.312 1 98.88 75 ASN A C 1
ATOM 571 O O . ASN A 1 75 ? 7.258 -18.297 -20.484 1 98.88 75 ASN A O 1
ATOM 575 N N . ALA A 1 76 ? 5.531 -16.906 -20.938 1 98.81 76 ALA A N 1
ATOM 576 C CA . ALA A 1 76 ? 6.336 -16.031 -21.797 1 98.81 76 ALA A CA 1
ATOM 577 C C . ALA A 1 76 ? 7.43 -15.336 -20.984 1 98.81 76 ALA A C 1
ATOM 579 O O . ALA A 1 76 ? 8.539 -15.133 -21.484 1 98.81 76 ALA A O 1
ATOM 580 N N . LEU A 1 77 ? 7.109 -14.938 -19.781 1 98.88 77 LEU A N 1
ATOM 581 C CA . LEU A 1 77 ? 8.102 -14.32 -18.906 1 98.88 77 LEU A CA 1
ATOM 582 C C . LEU A 1 77 ? 9.258 -15.289 -18.641 1 98.88 77 LEU A C 1
ATOM 584 O O . LEU A 1 77 ? 10.422 -14.906 -18.734 1 98.88 77 LEU A O 1
ATOM 588 N N . ILE A 1 78 ? 8.906 -16.5 -18.266 1 98.81 78 ILE A N 1
ATOM 589 C CA . ILE A 1 78 ? 9.891 -17.531 -17.953 1 98.81 78 ILE A CA 1
ATOM 590 C C . ILE A 1 78 ? 10.812 -17.75 -19.141 1 98.81 78 I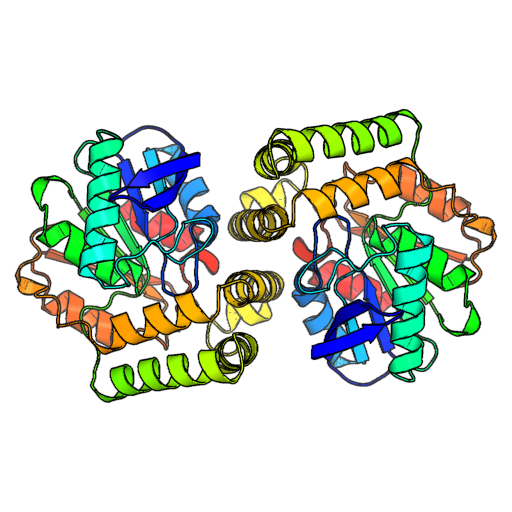LE A C 1
ATOM 592 O O . ILE A 1 78 ? 12.031 -17.797 -19 1 98.81 78 ILE A O 1
ATOM 596 N N . ALA A 1 79 ? 10.227 -17.828 -20.281 1 98.75 79 ALA A N 1
ATOM 597 C CA . ALA A 1 79 ? 10.984 -18.047 -21.516 1 98.75 79 ALA A CA 1
ATOM 598 C C . ALA A 1 79 ? 11.859 -16.828 -21.828 1 98.75 79 ALA A C 1
ATOM 600 O O . ALA A 1 79 ? 13.031 -16.984 -22.188 1 98.75 79 ALA A O 1
ATOM 601 N N . ALA A 1 80 ? 11.297 -15.648 -21.766 1 98.62 80 ALA A N 1
ATOM 602 C CA . ALA A 1 80 ? 11.992 -14.422 -22.141 1 98.62 80 ALA A CA 1
ATOM 603 C C . ALA A 1 80 ? 13.219 -14.195 -21.266 1 98.62 80 ALA A C 1
ATOM 605 O O . ALA A 1 80 ? 14.227 -13.656 -21.719 1 98.62 80 ALA A O 1
ATOM 606 N N . LEU A 1 81 ? 13.102 -14.648 -20.031 1 98.5 81 LEU A N 1
ATOM 607 C CA . LEU A 1 81 ? 14.203 -14.461 -19.094 1 98.5 81 LEU A CA 1
ATOM 608 C C . LEU A 1 81 ? 15.156 -15.648 -19.141 1 98.5 81 LEU A C 1
ATOM 610 O O . LEU A 1 81 ? 16.125 -15.703 -18.375 1 98.5 81 LEU A O 1
ATOM 614 N N . GLU A 1 82 ? 14.836 -16.578 -19.953 1 98.44 82 GLU A N 1
ATOM 615 C CA . GLU A 1 82 ? 15.664 -17.766 -20.156 1 98.44 82 GLU A CA 1
ATOM 616 C C . GLU A 1 82 ? 15.914 -18.484 -18.828 1 98.44 82 GLU A C 1
ATOM 618 O O . GLU A 1 82 ? 17.047 -18.859 -18.531 1 98.44 82 GLU A O 1
ATOM 623 N N . LEU A 1 83 ? 14.945 -18.609 -18.094 1 98.5 83 LEU A N 1
ATOM 624 C CA . LEU A 1 83 ? 15.062 -19.266 -16.781 1 98.5 83 LEU A CA 1
ATOM 625 C C . LEU A 1 83 ? 15.078 -20.781 -16.938 1 98.5 83 LEU A C 1
ATOM 627 O O . LEU A 1 83 ? 14.367 -21.328 -17.781 1 98.5 83 LEU A O 1
ATOM 631 N N . PRO A 1 84 ? 15.891 -21.422 -16.109 1 98.38 84 PRO A N 1
ATOM 632 C CA . PRO A 1 84 ? 15.656 -22.859 -15.961 1 98.38 84 PRO A CA 1
ATOM 633 C C . PRO A 1 84 ? 14.297 -23.188 -15.344 1 98.38 84 PRO A C 1
ATOM 635 O O . PRO A 1 84 ? 13.539 -22.266 -15.008 1 98.38 84 PRO A O 1
ATOM 638 N N . PRO A 1 85 ? 13.93 -24.516 -15.281 1 98.56 85 PRO A N 1
ATOM 639 C CA . PRO A 1 85 ? 12.633 -24.828 -14.672 1 98.56 85 PRO A CA 1
ATOM 640 C C . PRO A 1 85 ? 12.453 -24.156 -13.312 1 98.56 85 PRO A C 1
ATOM 642 O O . PRO A 1 85 ? 13.344 -24.219 -12.461 1 98.56 85 PRO A O 1
ATOM 645 N N . VAL A 1 86 ? 11.305 -23.562 -13.062 1 98.88 86 VAL A N 1
ATOM 646 C CA . VAL A 1 86 ? 11.125 -22.672 -11.914 1 98.88 86 VAL A CA 1
ATOM 647 C C . VAL A 1 86 ? 10.203 -23.328 -10.891 1 98.88 86 VAL A C 1
ATOM 649 O O . VAL A 1 86 ? 9.484 -24.281 -11.203 1 98.88 86 VAL A O 1
ATOM 652 N N . THR A 1 87 ? 10.328 -22.875 -9.641 1 98.88 87 THR A N 1
ATOM 653 C CA . THR A 1 87 ? 9.211 -22.969 -8.711 1 98.88 87 THR A CA 1
ATOM 654 C C . THR A 1 87 ? 8.195 -21.859 -8.961 1 98.88 87 THR A C 1
ATOM 656 O O . THR A 1 87 ? 8.555 -20.672 -8.945 1 98.88 87 THR A O 1
ATOM 659 N N . LEU A 1 88 ? 7.035 -22.203 -9.258 1 98.88 88 LEU A N 1
ATOM 660 C CA . LEU A 1 88 ? 5.988 -21.234 -9.547 1 98.88 88 LEU A CA 1
ATOM 661 C C . LEU A 1 88 ? 5.027 -21.109 -8.367 1 98.88 88 LEU A C 1
ATOM 663 O O . LEU A 1 88 ? 4.422 -22.094 -7.945 1 98.88 88 LEU A O 1
ATOM 667 N N . VAL A 1 89 ? 4.945 -19.938 -7.785 1 98.94 89 VAL A N 1
ATOM 668 C CA . VAL A 1 89 ? 4.125 -19.641 -6.613 1 98.94 89 VAL A CA 1
ATOM 669 C C . VAL A 1 89 ? 2.969 -18.734 -7.004 1 98.94 89 VAL A C 1
ATOM 671 O O . VAL A 1 89 ? 3.186 -17.656 -7.559 1 98.94 89 VAL A O 1
ATOM 674 N N . GLY A 1 90 ? 1.783 -19.109 -6.727 1 98.88 90 GLY A N 1
ATOM 675 C CA . GLY A 1 90 ? 0.616 -18.297 -7.059 1 98.88 90 GLY A CA 1
ATOM 676 C C . GLY A 1 90 ? -0.332 -18.109 -5.891 1 98.88 90 GLY A C 1
ATOM 677 O O . GLY A 1 90 ? -0.58 -19.047 -5.129 1 98.88 90 GLY A O 1
ATOM 678 N N . HIS A 1 91 ? -0.865 -16.938 -5.766 1 98.62 91 HIS A N 1
ATOM 679 C CA . HIS A 1 91 ? -1.864 -16.609 -4.754 1 98.62 91 HIS A CA 1
ATOM 680 C C . HIS A 1 91 ? -3.24 -16.406 -5.383 1 98.62 91 HIS A C 1
ATOM 682 O O . HIS A 1 91 ? -3.404 -15.586 -6.281 1 98.62 91 HIS A O 1
ATOM 688 N N . SER A 1 92 ? -4.246 -17.234 -4.883 1 97.19 92 SER A N 1
ATOM 689 C CA . SER A 1 92 ? -5.633 -17.031 -5.285 1 97.19 92 SER A CA 1
ATOM 690 C C . SER A 1 92 ? -5.777 -17.047 -6.805 1 97.19 92 SER A C 1
ATOM 692 O O . SER A 1 92 ? -5.449 -18.031 -7.453 1 97.19 92 SER A O 1
ATOM 694 N N . LEU A 1 93 ? -6.09 -15.93 -7.477 1 97.88 93 LEU A N 1
ATOM 695 C CA . LEU A 1 93 ? -6.051 -15.867 -8.938 1 97.88 93 LEU A CA 1
ATOM 696 C C . LEU A 1 93 ? -4.727 -16.391 -9.469 1 97.88 93 LEU A C 1
ATOM 698 O O . LEU A 1 93 ? -4.699 -17.156 -10.438 1 97.88 93 LEU A O 1
ATOM 702 N N . GLY A 1 94 ? -3.672 -15.977 -8.82 1 98.69 94 GLY A N 1
ATOM 703 C CA . GLY A 1 94 ? -2.348 -16.438 -9.219 1 98.69 94 GLY A CA 1
ATOM 704 C C . GLY A 1 94 ? -2.178 -17.938 -9.102 1 98.69 94 GLY A C 1
ATOM 705 O O . GLY A 1 94 ? -1.387 -18.531 -9.836 1 98.69 94 GLY A O 1
ATOM 706 N N . S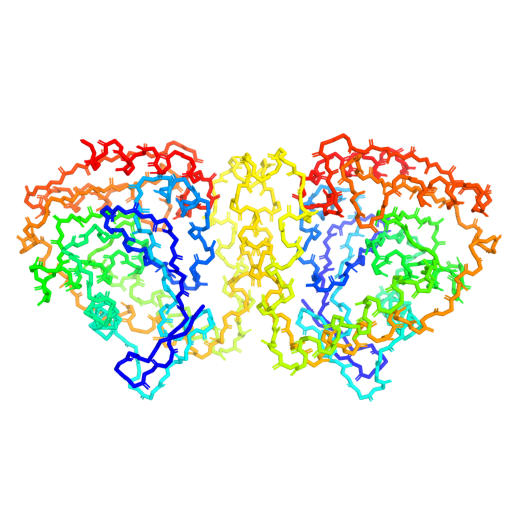ER A 1 95 ? -2.875 -18.531 -8.141 1 98.69 95 SER A N 1
ATOM 707 C CA . SER A 1 95 ? -2.801 -19.984 -8.023 1 98.69 95 SER A CA 1
ATOM 708 C C . SER A 1 95 ? -3.432 -20.672 -9.234 1 98.69 95 SER A C 1
ATOM 710 O O . SER A 1 95 ? -2.959 -21.719 -9.68 1 98.69 95 SER A O 1
ATOM 712 N N . LEU A 1 96 ? -4.562 -20.109 -9.766 1 98.56 96 LEU A N 1
ATOM 713 C CA . LEU A 1 96 ? -5.168 -20.594 -10.992 1 98.56 96 LEU A CA 1
ATOM 714 C C . LEU A 1 96 ? -4.211 -20.438 -12.172 1 98.56 96 LEU A C 1
ATOM 716 O O . LEU A 1 96 ? -4.031 -21.375 -12.953 1 98.56 96 LEU A O 1
ATOM 720 N N . VAL A 1 97 ? -3.604 -19.312 -12.203 1 98.69 97 VAL A N 1
ATOM 721 C CA . VAL A 1 97 ? -2.66 -19 -13.273 1 98.69 97 VAL A CA 1
ATOM 722 C C . VAL A 1 97 ? -1.468 -19.938 -13.211 1 98.69 97 VAL A C 1
ATOM 724 O O . VAL A 1 97 ? -1.029 -20.469 -14.234 1 98.69 97 VAL A O 1
ATOM 727 N N . ALA A 1 98 ? -0.986 -20.172 -12.039 1 98.88 98 ALA A N 1
ATOM 728 C CA . ALA A 1 98 ? 0.164 -21.047 -11.844 1 98.88 98 ALA A CA 1
ATOM 729 C C . ALA A 1 98 ? -0.161 -22.484 -12.266 1 98.88 98 ALA A C 1
ATOM 731 O O . ALA A 1 98 ? 0.639 -23.125 -12.945 1 98.88 98 ALA A O 1
ATOM 732 N N . GLN A 1 99 ? -1.317 -22.969 -11.859 1 98.69 99 GLN A N 1
ATOM 733 C CA . GLN A 1 99 ? -1.75 -24.312 -12.258 1 98.69 99 GLN A CA 1
ATOM 734 C C . GLN A 1 99 ? -1.832 -24.422 -13.781 1 98.69 99 GLN A C 1
ATOM 736 O O . GLN A 1 99 ? -1.288 -25.359 -14.367 1 98.69 99 GLN A O 1
ATOM 741 N N . GLN A 1 100 ? -2.469 -23.469 -14.375 1 98.62 100 GLN A N 1
ATOM 742 C CA . GLN A 1 100 ? -2.637 -23.484 -15.828 1 98.62 100 GLN A CA 1
ATOM 743 C C . GLN A 1 100 ? -1.289 -23.406 -16.547 1 98.62 100 GLN A C 1
ATOM 745 O O . GLN A 1 100 ? -1.053 -24.125 -17.516 1 98.62 100 GLN A O 1
ATOM 750 N N . ALA A 1 101 ? -0.419 -22.516 -16.062 1 98.69 101 ALA A N 1
ATOM 751 C CA . ALA A 1 101 ? 0.908 -22.375 -16.641 1 98.69 101 ALA A CA 1
ATOM 752 C C . ALA A 1 101 ? 1.688 -23.688 -16.578 1 98.69 101 ALA A C 1
ATOM 754 O O . ALA A 1 101 ? 2.357 -24.062 -17.531 1 98.69 101 ALA A O 1
ATOM 755 N N . ALA A 1 102 ? 1.616 -24.359 -15.469 1 98.62 102 ALA A N 1
ATOM 756 C CA . ALA A 1 102 ? 2.312 -25.625 -15.266 1 98.62 102 ALA A CA 1
ATOM 757 C C . ALA A 1 102 ? 1.775 -26.703 -16.203 1 98.62 102 ALA A C 1
ATOM 759 O O . ALA A 1 102 ? 2.531 -27.547 -16.688 1 98.62 102 ALA A O 1
ATOM 760 N N . LEU A 1 103 ? 0.474 -26.703 -16.438 1 98.31 103 LEU A N 1
ATOM 761 C CA . LEU A 1 103 ? -0.141 -27.672 -17.359 1 98.31 103 LEU A CA 1
ATOM 762 C C . LEU A 1 103 ? 0.259 -27.391 -18.797 1 98.31 103 LEU A C 1
ATOM 764 O O . LEU A 1 103 ? 0.477 -28.312 -19.578 1 98.31 103 LEU A O 1
ATOM 768 N N . ASP A 1 104 ? 0.38 -26.125 -19.141 1 98.31 104 ASP A N 1
ATOM 769 C CA . ASP A 1 104 ? 0.691 -25.703 -20.5 1 98.31 104 ASP A CA 1
ATOM 770 C C . ASP A 1 104 ? 2.143 -26.016 -20.844 1 98.31 104 ASP A C 1
ATOM 772 O O . ASP A 1 104 ? 2.443 -26.391 -21.984 1 98.31 104 ASP A O 1
ATOM 776 N N . LYS A 1 105 ? 3.027 -25.812 -19.938 1 98.38 105 LYS A N 1
ATOM 777 C CA . LYS A 1 105 ? 4.457 -26.031 -20.125 1 98.38 105 LYS A CA 1
ATOM 778 C C . LYS A 1 105 ? 5.066 -26.75 -18.922 1 98.38 105 LYS A C 1
ATOM 780 O O . LYS A 1 105 ? 5.895 -26.188 -18.203 1 98.38 105 LYS A O 1
ATOM 785 N N . PRO A 1 106 ? 4.77 -28.016 -18.844 1 98.19 106 PRO A N 1
ATOM 786 C CA . PRO A 1 106 ? 5.207 -28.766 -17.656 1 98.19 106 PRO A CA 1
ATOM 787 C C . PRO A 1 106 ? 6.723 -28.75 -17.484 1 98.19 106 PRO A C 1
ATOM 789 O O . PRO A 1 106 ? 7.219 -28.797 -16.344 1 98.19 106 PRO A O 1
ATOM 792 N N . GLU A 1 107 ? 7.465 -28.609 -18.547 1 98 107 GLU A N 1
ATOM 793 C CA . GLU A 1 107 ? 8.922 -28.656 -18.484 1 98 107 GLU A CA 1
ATOM 794 C C . GLU A 1 107 ? 9.5 -27.375 -17.922 1 98 107 GLU A C 1
ATOM 796 O O . GLU A 1 107 ? 10.656 -27.344 -17.484 1 98 107 GLU A O 1
ATOM 801 N N . ALA A 1 108 ? 8.734 -26.328 -17.875 1 98.44 108 ALA A N 1
ATOM 802 C CA . ALA A 1 108 ? 9.211 -25.031 -17.422 1 98.44 108 ALA A CA 1
ATOM 803 C C . ALA A 1 108 ? 8.992 -24.859 -15.914 1 98.44 108 ALA A C 1
ATOM 805 O O . ALA A 1 108 ? 9.547 -23.953 -15.297 1 98.44 108 ALA A O 1
ATOM 806 N N . VAL A 1 109 ? 8.258 -25.75 -15.32 1 98.56 109 VAL A N 1
ATOM 807 C CA . VAL A 1 109 ? 7.891 -25.625 -13.914 1 98.56 109 VAL A CA 1
ATOM 808 C C . VAL A 1 109 ? 8.32 -26.875 -13.148 1 98.56 109 VAL A C 1
ATOM 810 O O . VAL A 1 109 ? 7.84 -27.969 -13.43 1 98.56 109 VAL A O 1
ATOM 813 N N . ASP A 1 110 ? 9.148 -26.672 -12.164 1 97.62 110 ASP A N 1
ATOM 814 C CA . ASP A 1 110 ? 9.672 -27.781 -11.383 1 97.62 110 ASP A CA 1
ATOM 815 C C . ASP A 1 110 ? 8.766 -28.094 -10.195 1 97.62 110 ASP A C 1
ATOM 817 O O . ASP A 1 110 ? 8.578 -29.25 -9.836 1 97.62 110 ASP A O 1
ATOM 821 N N . GLN A 1 111 ? 8.281 -27.094 -9.555 1 98.19 111 GLN A N 1
ATOM 822 C CA . GLN A 1 111 ? 7.43 -27.188 -8.375 1 98.19 111 GLN A CA 1
ATOM 823 C C . GLN A 1 111 ? 6.367 -26.094 -8.375 1 98.19 111 GLN A C 1
ATOM 825 O O . GLN A 1 111 ? 6.555 -25.031 -8.977 1 98.19 111 GLN A O 1
ATOM 830 N N . LEU A 1 112 ? 5.262 -26.453 -7.684 1 98.56 112 LEU A N 1
ATOM 831 C CA . LEU A 1 112 ? 4.172 -25.5 -7.527 1 98.56 112 LEU A CA 1
ATOM 832 C C . LEU A 1 112 ? 3.941 -25.188 -6.055 1 98.56 112 LEU A C 1
ATOM 834 O O . LEU A 1 112 ? 4.02 -26.062 -5.199 1 98.56 112 LEU A O 1
ATOM 838 N N . VAL A 1 113 ? 3.744 -23.984 -5.766 1 98.88 113 VAL A N 1
ATOM 839 C CA . VAL A 1 113 ? 3.232 -23.531 -4.473 1 98.88 113 VAL A CA 1
ATOM 840 C C . VAL A 1 113 ? 1.944 -22.734 -4.672 1 98.88 113 VAL A C 1
ATOM 842 O O . VAL A 1 113 ? 1.952 -21.688 -5.316 1 98.88 113 VAL A O 1
ATOM 845 N N . LEU A 1 114 ? 0.886 -23.234 -4.152 1 98.81 114 LEU A N 1
ATOM 846 C CA . LEU A 1 114 ? -0.416 -22.578 -4.297 1 98.81 114 LEU A CA 1
ATOM 847 C C . LEU A 1 114 ? -0.89 -22.016 -2.967 1 98.81 114 LEU A C 1
ATOM 849 O O . LEU A 1 114 ? -1.271 -22.75 -2.062 1 98.81 114 LEU A O 1
ATOM 853 N N . VAL A 1 115 ? -0.873 -20.719 -2.844 1 98.69 115 VAL A N 1
ATOM 854 C CA . VAL A 1 115 ? -1.321 -19.984 -1.661 1 98.69 115 VAL A CA 1
ATOM 855 C C . VAL A 1 115 ? -2.775 -19.562 -1.839 1 98.69 115 VAL A C 1
ATOM 857 O O . VAL A 1 115 ? -3.094 -18.766 -2.73 1 98.69 115 VAL A O 1
ATOM 860 N N . GLY A 1 116 ? -3.643 -20.047 -0.927 1 97.31 116 GLY A N 1
ATOM 861 C CA . GLY A 1 116 ? -5.055 -19.859 -1.219 1 97.31 116 GLY A CA 1
ATOM 862 C C . GLY A 1 116 ? -5.48 -20.469 -2.541 1 97.31 116 GLY A C 1
ATOM 863 O O . GLY A 1 116 ? -6.117 -19.797 -3.361 1 97.31 116 GLY A O 1
ATOM 864 N N . GLY A 1 117 ? -5.176 -21.641 -2.715 1 96.69 117 GLY A N 1
ATOM 865 C CA . GLY A 1 117 ? -5.312 -22.328 -3.99 1 96.69 117 GLY A CA 1
ATOM 866 C C . GLY A 1 117 ? -6.758 -22.578 -4.383 1 96.69 117 GLY A C 1
ATOM 867 O O . GLY A 1 117 ? -7.598 -22.875 -3.527 1 96.69 117 GLY A O 1
ATOM 868 N N . ILE A 1 118 ? -6.98 -22.438 -5.668 1 95.25 118 ILE A N 1
ATOM 869 C CA . ILE A 1 118 ? -8.281 -22.625 -6.293 1 95.25 118 ILE A CA 1
ATOM 870 C C . ILE A 1 118 ? -8.125 -23.391 -7.602 1 95.25 118 ILE A C 1
ATOM 872 O O . ILE A 1 118 ? -7.07 -23.328 -8.242 1 95.25 118 ILE A O 1
ATOM 876 N N . SER A 1 119 ? -9.164 -24.234 -7.934 1 95.5 119 SER A N 1
ATOM 877 C CA . SER A 1 119 ? -9.117 -24.875 -9.25 1 95.5 119 SER A CA 1
ATOM 878 C C . SER A 1 119 ? -10.438 -24.703 -9.992 1 95.5 119 SER A C 1
ATOM 880 O O . SER A 1 119 ? -10.523 -25 -11.188 1 95.5 119 SER A O 1
ATOM 882 N N . TRP A 1 120 ? -11.414 -24.25 -9.312 1 94.38 120 TRP A N 1
ATOM 883 C CA . TRP A 1 120 ? -12.727 -23.984 -9.891 1 94.38 120 TRP A CA 1
ATOM 884 C C . TRP A 1 120 ? -13.586 -23.172 -8.93 1 94.38 120 TRP A C 1
ATOM 886 O O . TRP A 1 120 ? -13.195 -22.922 -7.785 1 94.38 120 TRP A O 1
ATOM 896 N N . PHE A 1 121 ? -14.672 -22.688 -9.492 1 95.19 121 PHE A N 1
ATOM 897 C CA . PHE A 1 121 ? -15.617 -21.953 -8.672 1 95.19 121 PHE A CA 1
ATOM 898 C C . PHE A 1 121 ? -17.016 -22.578 -8.766 1 95.19 121 PHE A C 1
ATOM 900 O O . PHE A 1 121 ? -17.438 -23 -9.844 1 95.19 121 PHE A O 1
ATOM 907 N N . GLU A 1 122 ? -17.688 -22.641 -7.605 1 95.12 122 GLU A N 1
ATOM 908 C CA . GLU A 1 122 ? -19.094 -22.984 -7.594 1 95.12 122 GLU A CA 1
ATOM 909 C C . GLU A 1 122 ? -19.938 -21.938 -8.312 1 95.12 122 GLU A C 1
ATOM 911 O O . GLU A 1 122 ? -19.531 -20.781 -8.422 1 95.12 122 GLU A O 1
ATOM 916 N N . PRO A 1 123 ? -21.109 -22.359 -8.766 1 96.56 123 PRO A N 1
ATOM 917 C CA . PRO A 1 123 ? -21.969 -21.422 -9.484 1 96.56 123 PRO A CA 1
ATOM 918 C C . PRO A 1 123 ? -22.25 -20.141 -8.695 1 96.56 123 PRO A C 1
ATOM 920 O O . PRO A 1 123 ? -22.234 -19.047 -9.258 1 96.56 123 PRO A O 1
ATOM 923 N N . ASP A 1 124 ? -22.406 -20.281 -7.434 1 96.75 124 ASP A N 1
ATOM 924 C CA . ASP A 1 124 ? -22.688 -19.109 -6.617 1 96.75 124 ASP A CA 1
ATOM 925 C C . ASP A 1 124 ? -21.5 -18.156 -6.586 1 96.75 124 ASP A C 1
ATOM 927 O O . ASP A 1 124 ? -21.672 -16.938 -6.57 1 96.75 124 ASP A O 1
ATOM 931 N N . THR A 1 125 ? -20.375 -18.703 -6.477 1 96.19 125 THR A N 1
ATOM 932 C CA . THR A 1 125 ? -19.156 -17.891 -6.496 1 96.19 125 THR A CA 1
ATOM 933 C C . THR A 1 125 ? -18.984 -17.219 -7.852 1 96.19 125 THR A C 1
ATOM 935 O O . THR A 1 125 ? -18.578 -16.047 -7.922 1 96.19 125 THR A O 1
ATOM 938 N N . LYS A 1 126 ? -19.281 -17.906 -8.953 1 97.62 126 LYS A N 1
ATOM 939 C CA . LYS A 1 126 ? -19.234 -17.328 -10.289 1 97.62 126 LYS A CA 1
ATOM 940 C C . LYS A 1 126 ? -20.188 -16.125 -10.391 1 97.62 126 LYS A C 1
ATOM 942 O O . LYS A 1 126 ? -19.812 -15.078 -10.914 1 97.62 126 LYS A O 1
ATOM 947 N N . LYS A 1 127 ? -21.328 -16.312 -9.875 1 98 127 LYS A N 1
ATOM 948 C CA . LYS A 1 127 ? -22.297 -15.219 -9.852 1 98 127 LYS A CA 1
ATOM 949 C C . LYS A 1 127 ? -21.781 -14.039 -9.039 1 98 127 LYS A C 1
ATOM 951 O O . LYS A 1 127 ? -21.984 -12.883 -9.422 1 98 127 LYS A O 1
ATOM 956 N N . ALA A 1 128 ? -21.203 -14.367 -7.949 1 96.12 128 ALA A N 1
ATOM 957 C CA . ALA A 1 128 ? -20.672 -13.312 -7.086 1 96.12 128 ALA A CA 1
ATOM 958 C C . ALA A 1 128 ? -19.609 -12.492 -7.812 1 96.12 128 ALA A C 1
ATOM 960 O O . ALA A 1 128 ? -19.516 -11.273 -7.621 1 96.12 128 ALA A O 1
ATOM 961 N N . TYR A 1 129 ? -18.734 -13.117 -8.586 1 97.19 129 TYR A N 1
ATOM 962 C CA . TYR A 1 129 ? -17.734 -12.398 -9.367 1 97.19 129 TYR A CA 1
ATOM 963 C C . TYR A 1 129 ? -18.391 -11.5 -10.406 1 97.19 129 TYR A C 1
ATOM 965 O O . TYR A 1 129 ? -17.938 -10.375 -10.641 1 97.19 129 TYR A O 1
ATOM 973 N N . ASN A 1 130 ? -19.406 -12.023 -11.078 1 98.31 130 ASN A N 1
ATOM 974 C CA . ASN A 1 130 ? -20.141 -11.188 -12.016 1 98.31 130 ASN A CA 1
ATOM 975 C C . ASN A 1 130 ? -20.781 -9.984 -11.328 1 98.31 130 ASN A C 1
ATOM 977 O O . ASN A 1 130 ? -20.75 -8.875 -11.852 1 98.31 130 ASN A O 1
ATOM 981 N N . ASP A 1 131 ? -21.375 -10.273 -10.172 1 97.75 131 ASP A N 1
ATOM 982 C CA . ASP A 1 131 ? -21.984 -9.188 -9.398 1 97.75 131 ASP A CA 1
ATOM 983 C C . ASP A 1 131 ? -20.938 -8.148 -9 1 97.75 131 ASP A C 1
ATOM 985 O O . ASP A 1 131 ? -21.219 -6.949 -9.016 1 97.75 131 ASP A O 1
ATOM 989 N N . ARG A 1 132 ? -19.844 -8.609 -8.586 1 96.81 132 ARG A N 1
ATOM 990 C CA . ARG A 1 132 ? -18.75 -7.719 -8.219 1 96.81 132 ARG A CA 1
ATOM 991 C C . ARG A 1 132 ? -18.312 -6.859 -9.406 1 96.81 132 ARG A C 1
ATOM 993 O O . ARG A 1 132 ? -18.031 -5.672 -9.242 1 96.81 132 ARG A O 1
ATOM 1000 N N . ALA A 1 133 ? -18.188 -7.473 -10.586 1 97.88 133 ALA A N 1
ATOM 1001 C CA . ALA A 1 133 ? -17.859 -6.742 -11.812 1 97.88 133 ALA A CA 1
ATOM 1002 C C . ALA A 1 133 ? -18.891 -5.645 -12.078 1 97.88 133 ALA A C 1
ATOM 1004 O O . ALA A 1 133 ? -18.516 -4.5 -12.367 1 97.88 133 ALA A O 1
ATOM 1005 N N . ASP A 1 134 ? -20.141 -5.973 -11.938 1 98.06 134 ASP A N 1
ATOM 1006 C CA . ASP A 1 134 ? -21.203 -5.004 -12.156 1 98.06 134 ASP A CA 1
ATOM 1007 C C . ASP A 1 134 ? -21.109 -3.848 -11.164 1 98.06 134 ASP A C 1
ATOM 1009 O O . ASP A 1 134 ? -21.281 -2.688 -11.531 1 98.06 134 ASP A O 1
ATOM 1013 N N . LEU A 1 135 ? -20.859 -4.238 -9.953 1 97.06 135 LEU A N 1
ATOM 1014 C CA . LEU A 1 135 ? -20.781 -3.244 -8.883 1 97.06 135 LEU A CA 1
ATOM 1015 C C . LEU A 1 135 ? -19.641 -2.26 -9.148 1 97.06 135 LEU A C 1
ATOM 1017 O O . LEU A 1 135 ? -19.812 -1.049 -8.992 1 97.06 135 LEU A O 1
ATOM 1021 N N . VAL A 1 136 ? -18.531 -2.754 -9.516 1 97.12 136 VAL A N 1
ATOM 1022 C CA . VAL A 1 136 ? -17.359 -1.909 -9.773 1 97.12 136 VAL A CA 1
ATOM 1023 C C . VAL A 1 136 ? -17.641 -0.998 -10.961 1 97.12 136 VAL A C 1
ATOM 1025 O O . VAL A 1 136 ? -17.25 0.176 -10.953 1 97.12 136 VAL A O 1
ATOM 1028 N N . GLU A 1 137 ? -18.203 -1.54 -11.984 1 96.94 137 GLU A N 1
ATOM 1029 C CA . GLU A 1 137 ? -18.516 -0.749 -13.172 1 96.94 137 GLU A CA 1
ATOM 1030 C C . GLU A 1 137 ? -19.5 0.368 -12.852 1 96.94 137 GLU A C 1
ATOM 1032 O O . GLU A 1 137 ? -19.406 1.465 -13.406 1 96.94 137 GLU A O 1
ATOM 1037 N N . ALA A 1 138 ? -20.391 0.078 -11.938 1 96.62 138 ALA A N 1
ATOM 1038 C CA . ALA A 1 138 ? -21.453 1.031 -11.609 1 96.62 138 ALA A CA 1
ATOM 1039 C C . ALA A 1 138 ? -20.969 2.049 -10.586 1 96.62 138 ALA A C 1
ATOM 1041 O O . ALA A 1 138 ? -21.312 3.23 -10.656 1 96.62 138 ALA A O 1
ATOM 1042 N N . GLU A 1 139 ? -20.234 1.558 -9.594 1 95.62 139 GLU A N 1
ATOM 1043 C CA . GLU A 1 139 ? -20.016 2.379 -8.406 1 95.62 139 GLU A CA 1
ATOM 1044 C C . GLU A 1 139 ? -18.531 2.576 -8.133 1 95.62 139 GLU A C 1
ATOM 1046 O O . GLU A 1 139 ? -18.141 3.299 -7.207 1 95.62 139 GLU A O 1
ATOM 1051 N N . GLY A 1 140 ? -17.656 1.95 -8.867 1 94.88 140 GLY A N 1
ATOM 1052 C CA . GLY A 1 140 ? -16.219 2.113 -8.703 1 94.88 140 GLY A CA 1
ATOM 1053 C C . GLY A 1 140 ? -15.617 1.153 -7.688 1 94.88 140 GLY A C 1
ATOM 1054 O O . GLY A 1 140 ? -16.328 0.304 -7.141 1 94.88 140 GLY A O 1
ATOM 1055 N N . MET A 1 141 ? -14.367 1.268 -7.473 1 95.62 141 MET A N 1
ATOM 1056 C CA . MET A 1 141 ? -13.617 0.327 -6.645 1 95.62 141 MET A CA 1
ATOM 1057 C C . MET A 1 141 ? -13.984 0.487 -5.172 1 95.62 141 MET A C 1
ATOM 1059 O O . MET A 1 141 ? -13.898 -0.469 -4.398 1 95.62 141 MET A O 1
ATOM 1063 N N . ASP A 1 142 ? -14.398 1.662 -4.738 1 93.44 142 ASP A N 1
ATOM 1064 C CA . ASP A 1 142 ? -14.742 1.921 -3.346 1 93.44 142 ASP A CA 1
ATOM 1065 C C . ASP A 1 142 ? -15.812 0.953 -2.855 1 93.44 142 ASP A C 1
ATOM 1067 O O . ASP A 1 142 ? -15.742 0.455 -1.73 1 93.44 142 ASP A O 1
ATOM 1071 N N . ALA A 1 143 ? -16.75 0.718 -3.734 1 92.06 143 ALA A N 1
ATOM 1072 C CA . ALA A 1 143 ? -17.859 -0.143 -3.363 1 92.06 143 ALA A CA 1
ATOM 1073 C C . ALA A 1 143 ? -17.391 -1.565 -3.08 1 92.06 143 ALA A C 1
ATOM 1075 O O . ALA A 1 143 ? -17.906 -2.23 -2.178 1 92.06 143 ALA A O 1
ATOM 1076 N N . VAL A 1 144 ? -16.422 -2.02 -3.77 1 91.12 144 VAL A N 1
ATOM 1077 C CA . VAL A 1 144 ? -15.914 -3.379 -3.627 1 91.12 144 VAL A CA 1
ATOM 1078 C C . VAL A 1 144 ? -14.992 -3.461 -2.412 1 91.12 144 VAL A C 1
ATOM 1080 O O . VAL A 1 144 ? -15.109 -4.375 -1.594 1 91.12 144 VAL A O 1
ATOM 1083 N N . VAL A 1 145 ? -14.055 -2.506 -2.318 1 89.88 145 VAL A N 1
ATOM 1084 C CA . VAL A 1 145 ? -13.078 -2.537 -1.238 1 89.88 145 VAL A CA 1
ATOM 1085 C C . VAL A 1 145 ? -13.789 -2.484 0.109 1 89.88 145 VAL A C 1
ATOM 1087 O O . VAL A 1 145 ? -13.43 -3.211 1.039 1 89.88 145 VAL A O 1
ATOM 1090 N N . ASP A 1 146 ? -14.789 -1.68 0.271 1 82.44 146 ASP A N 1
ATOM 1091 C CA . ASP A 1 146 ? -15.516 -1.5 1.524 1 82.44 146 ASP A CA 1
ATOM 1092 C C . ASP A 1 146 ? -16.297 -2.758 1.889 1 82.44 146 ASP A C 1
ATOM 1094 O O . ASP A 1 146 ? -16.578 -3 3.064 1 82.44 146 ASP A O 1
ATOM 1098 N N . SER A 1 147 ? -16.609 -3.592 0.881 1 80.12 147 SER A N 1
ATOM 1099 C CA . SER A 1 147 ? -17.391 -4.805 1.113 1 80.12 147 SER A CA 1
ATOM 1100 C C . SER A 1 147 ? -16.5 -5.945 1.603 1 80.12 147 SER A C 1
ATOM 1102 O O . SER A 1 147 ? -16.953 -6.82 2.344 1 80.12 147 SER A O 1
ATOM 1104 N N . TRP A 1 148 ? -15.344 -5.922 1.22 1 77 148 TRP A N 1
ATOM 1105 C CA . TRP A 1 148 ? -14.578 -7.129 1.517 1 77 148 TRP A CA 1
ATOM 1106 C C . TRP A 1 148 ? -13.469 -6.832 2.521 1 77 148 TRP A C 1
ATOM 1108 O O . TRP A 1 148 ? -13 -7.734 3.225 1 77 148 TRP A O 1
ATOM 1118 N N . LEU A 1 149 ? -13.016 -5.566 2.734 1 76.44 149 LEU A N 1
ATOM 1119 C CA . LEU A 1 149 ? -11.875 -5.207 3.566 1 76.44 149 LEU A CA 1
ATOM 1120 C C . LEU A 1 149 ? -12.055 -5.73 4.988 1 76.44 149 LEU A C 1
ATOM 1122 O O . LEU A 1 149 ? -11.117 -6.297 5.566 1 76.44 149 LEU A O 1
ATOM 1126 N N . PRO A 1 150 ? -13.203 -5.676 5.535 1 71.5 150 PRO A N 1
ATOM 1127 C CA . PRO A 1 150 ? -13.367 -6.168 6.902 1 71.5 150 PRO A CA 1
ATOM 1128 C C . PRO A 1 150 ? -13.062 -7.66 7.035 1 71.5 150 PRO A C 1
ATOM 1130 O O . PRO A 1 150 ? -12.656 -8.117 8.109 1 71.5 150 PRO A O 1
ATOM 1133 N N . GLY A 1 151 ? -13.117 -8.43 5.98 1 76.06 151 GLY A N 1
ATOM 1134 C CA . GLY A 1 151 ? -12.898 -9.859 6.043 1 76.06 151 GLY A CA 1
ATOM 1135 C C . GLY A 1 151 ? -11.68 -10.312 5.266 1 76.06 151 GLY A C 1
ATOM 1136 O O . GLY A 1 151 ? -11.398 -11.516 5.172 1 76.06 151 GLY A O 1
ATOM 1137 N N . ALA A 1 152 ? -10.961 -9.32 4.906 1 78.62 152 ALA A N 1
ATOM 1138 C CA . ALA A 1 152 ? -9.898 -9.68 3.967 1 78.62 152 ALA A CA 1
ATOM 1139 C C . ALA A 1 152 ? -8.641 -10.117 4.707 1 78.62 152 ALA A C 1
ATOM 1141 O O . ALA A 1 152 ? -7.816 -10.859 4.156 1 78.62 152 ALA A O 1
ATOM 1142 N N . MET A 1 153 ? -8.469 -9.672 5.918 1 93 153 MET A N 1
ATOM 1143 C CA . MET A 1 153 ? -7.309 -10 6.738 1 93 153 MET A CA 1
ATOM 1144 C C . MET A 1 153 ? -7.738 -10.555 8.094 1 93 153 MET A C 1
ATOM 1146 O O . MET A 1 153 ? -8.859 -10.305 8.547 1 93 153 MET A O 1
ATOM 1150 N N . ALA A 1 154 ? -6.93 -11.391 8.688 1 96.31 154 ALA A N 1
ATOM 1151 C CA . ALA A 1 154 ? -7.246 -12.047 9.961 1 96.31 154 ALA A CA 1
ATOM 1152 C C . ALA A 1 154 ? -7.426 -11.016 11.078 1 96.31 154 ALA A C 1
ATOM 1154 O O . ALA A 1 154 ? -6.875 -9.914 11.008 1 96.31 154 ALA A O 1
ATOM 1155 N N . PRO A 1 155 ? -8.203 -11.383 12.141 1 94.88 155 PRO A N 1
ATOM 1156 C CA . PRO A 1 155 ? -8.398 -10.484 13.281 1 94.88 155 PRO A CA 1
ATOM 1157 C C . PRO A 1 155 ? -7.086 -10.008 13.891 1 94.88 155 PRO A C 1
ATOM 1159 O O . PRO A 1 155 ? -6.957 -8.836 14.25 1 94.88 155 PRO A O 1
ATOM 1162 N N . ARG A 1 156 ? -6.188 -10.867 13.977 1 94.94 156 ARG A N 1
ATOM 1163 C CA . ARG A 1 156 ? -4.883 -10.5 14.523 1 94.94 156 ARG A CA 1
ATOM 1164 C C . ARG A 1 156 ? -4.246 -9.383 13.703 1 94.94 156 ARG A C 1
ATOM 1166 O O . ARG A 1 156 ? -3.699 -8.43 14.258 1 94.94 156 ARG A O 1
ATOM 1173 N N . THR A 1 157 ? -4.285 -9.516 12.375 1 95.62 157 THR A N 1
ATOM 1174 C CA . THR A 1 157 ? -3.691 -8.516 11.492 1 95.62 157 THR A CA 1
ATOM 1175 C C . THR A 1 157 ? -4.43 -7.188 11.617 1 95.62 157 THR A C 1
ATOM 1177 O O . THR A 1 157 ? -3.801 -6.129 11.703 1 95.62 157 THR A O 1
ATOM 1180 N N . GLN A 1 158 ? -5.688 -7.23 11.641 1 93.12 158 GLN A N 1
ATOM 1181 C CA . GLN A 1 158 ? -6.492 -6.02 11.758 1 93.12 158 GLN A CA 1
ATOM 1182 C C . GLN A 1 158 ? -6.188 -5.285 13.062 1 93.12 158 GLN A C 1
ATOM 1184 O O . GLN A 1 158 ? -6.141 -4.055 13.094 1 93.12 158 GLN A O 1
ATOM 1189 N N . ALA A 1 159 ? -5.957 -6.031 14.117 1 93.12 159 ALA A N 1
ATOM 1190 C CA . ALA A 1 159 ? -5.742 -5.449 15.438 1 93.12 159 ALA A CA 1
ATOM 1191 C C . ALA A 1 159 ? -4.305 -4.965 15.594 1 93.12 159 ALA A C 1
ATOM 1193 O O . ALA A 1 159 ? -4.059 -3.908 16.188 1 93.12 159 ALA A O 1
ATOM 1194 N N . LYS A 1 160 ? -3.389 -5.727 15.047 1 94.75 160 LYS A N 1
ATOM 1195 C CA . LYS A 1 160 ? -1.99 -5.5 15.398 1 94.75 160 LYS A CA 1
ATOM 1196 C C . LYS A 1 160 ? -1.26 -4.758 14.281 1 94.75 160 LYS A C 1
ATOM 1198 O O . LYS A 1 160 ? -0.219 -4.141 14.516 1 94.75 160 LYS A O 1
ATOM 1203 N N . LEU A 1 161 ? -1.78 -4.836 13.094 1 95.94 161 LEU A N 1
ATOM 1204 C CA . LEU A 1 161 ? -1.123 -4.219 11.953 1 95.94 161 LEU A CA 1
ATOM 1205 C C . LEU A 1 161 ? -2.129 -3.459 11.094 1 95.94 161 LEU A C 1
ATOM 1207 O O . LEU A 1 161 ? -2.203 -3.674 9.883 1 95.94 161 LEU A O 1
ATOM 1211 N N . PRO A 1 162 ? -2.846 -2.537 11.688 1 94.75 162 PRO A N 1
ATOM 1212 C CA . PRO A 1 162 ? -3.865 -1.829 10.914 1 94.75 162 PRO A CA 1
ATOM 1213 C C . PRO A 1 162 ? -3.279 -1.049 9.734 1 94.75 162 PRO A C 1
ATOM 1215 O O . PRO A 1 162 ? -3.945 -0.87 8.719 1 94.75 162 PRO A O 1
ATOM 1218 N N . GLN A 1 163 ? -2.01 -0.605 9.883 1 95.56 163 GLN A N 1
ATOM 1219 C CA . GLN A 1 163 ? -1.356 0.119 8.797 1 95.56 163 GLN A CA 1
ATOM 1220 C C . GLN A 1 163 ? -1.229 -0.753 7.555 1 95.56 163 GLN A C 1
ATOM 1222 O O . GLN A 1 163 ? -1.26 -0.248 6.43 1 95.56 163 GLN A O 1
ATOM 1227 N N . LEU A 1 164 ? -1.078 -2.018 7.781 1 95.69 164 LEU A N 1
ATOM 1228 C CA . LEU A 1 164 ? -1.03 -2.953 6.664 1 95.69 164 LEU A CA 1
ATOM 1229 C C . LEU A 1 164 ? -2.369 -3 5.938 1 95.69 164 LEU A C 1
ATOM 1231 O O . LEU A 1 164 ? -2.412 -3.029 4.707 1 95.69 164 LEU A O 1
ATOM 1235 N N . VAL A 1 165 ? -3.402 -3.002 6.703 1 94.69 165 VAL A N 1
ATOM 1236 C CA . VAL A 1 165 ? -4.75 -3.014 6.148 1 94.69 165 VAL A CA 1
ATOM 1237 C C . VAL A 1 165 ? -4.969 -1.767 5.297 1 94.69 165 VAL A C 1
ATOM 1239 O O . VAL A 1 165 ? -5.492 -1.853 4.18 1 94.69 165 VAL A O 1
ATOM 1242 N N . GLY A 1 166 ? -4.57 -0.661 5.789 1 94.5 166 GLY A N 1
ATOM 1243 C CA . GLY A 1 166 ? -4.711 0.589 5.062 1 94.5 166 GLY A CA 1
ATOM 1244 C C . GLY A 1 166 ? -3.967 0.597 3.74 1 94.5 166 GLY A C 1
ATOM 1245 O O . GLY A 1 166 ? -4.504 1.03 2.719 1 94.5 166 GLY A O 1
ATOM 1246 N N . LEU A 1 167 ? -2.736 0.163 3.783 1 95.81 167 LEU A N 1
ATOM 1247 C CA . LEU A 1 167 ? -1.933 0.18 2.566 1 95.81 167 LEU A CA 1
ATOM 1248 C C . LEU A 1 167 ? -2.432 -0.86 1.569 1 95.81 167 LEU A C 1
ATOM 1250 O O . LEU A 1 167 ? -2.365 -0.646 0.357 1 95.81 167 LEU A O 1
ATOM 1254 N N . ALA A 1 168 ? -2.873 -1.985 2.076 1 95.19 168 ALA A N 1
ATOM 1255 C CA . ALA A 1 168 ? -3.494 -2.973 1.197 1 95.19 168 ALA A CA 1
ATOM 1256 C C . ALA A 1 168 ? -4.75 -2.408 0.541 1 95.19 168 ALA A C 1
ATOM 1258 O O . ALA A 1 168 ? -5.008 -2.658 -0.639 1 95.19 168 ALA A O 1
ATOM 1259 N N . ARG A 1 169 ? -5.535 -1.706 1.321 1 94.19 169 ARG A N 1
ATOM 1260 C CA . ARG A 1 169 ? -6.707 -1.015 0.792 1 94.19 169 ARG A CA 1
ATOM 1261 C C . ARG A 1 169 ? -6.32 -0.069 -0.34 1 94.19 169 ARG A C 1
ATOM 1263 O O . ARG A 1 169 ? -6.992 -0.019 -1.371 1 94.19 169 ARG A O 1
ATOM 1270 N N . ASP A 1 170 ? -5.293 0.638 -0.084 1 95.5 170 ASP A N 1
ATOM 1271 C CA . ASP A 1 170 ? -4.801 1.565 -1.099 1 95.5 170 ASP A CA 1
ATOM 1272 C C . ASP A 1 170 ? -4.445 0.829 -2.389 1 95.5 170 ASP A C 1
ATOM 1274 O O . ASP A 1 170 ? -4.848 1.242 -3.477 1 95.5 170 ASP A O 1
ATOM 1278 N N . MET A 1 171 ? -3.711 -0.237 -2.246 1 95.19 171 MET A N 1
ATOM 1279 C CA . MET A 1 171 ? -3.324 -1.064 -3.387 1 95.19 171 MET A CA 1
ATOM 1280 C C . MET A 1 171 ? -4.551 -1.508 -4.176 1 95.19 171 MET A C 1
ATOM 1282 O O . MET A 1 171 ? -4.566 -1.421 -5.406 1 95.19 171 MET A O 1
ATOM 1286 N N . TYR A 1 172 ? -5.543 -1.92 -3.516 1 94.44 172 TYR A N 1
ATOM 1287 C CA . TYR A 1 172 ? -6.75 -2.42 -4.16 1 94.44 172 TYR A CA 1
ATOM 1288 C C . TYR A 1 172 ? -7.516 -1.289 -4.836 1 94.44 172 TYR A C 1
ATOM 1290 O O . TYR A 1 172 ? -7.992 -1.439 -5.965 1 94.44 172 TYR A O 1
ATOM 1298 N N . LEU A 1 173 ? -7.613 -0.154 -4.176 1 93.88 173 LEU A N 1
ATOM 1299 C CA . LEU A 1 173 ? -8.398 0.978 -4.66 1 93.88 173 LEU A CA 1
ATOM 1300 C C . LEU A 1 173 ? -7.781 1.56 -5.93 1 93.88 173 LEU A C 1
ATOM 1302 O O . LEU A 1 173 ? -8.469 2.227 -6.703 1 93.88 173 LEU A O 1
ATOM 1306 N N . ARG A 1 174 ? -6.57 1.238 -6.125 1 92.44 174 ARG A N 1
ATOM 1307 C CA . ARG A 1 174 ? -5.859 1.876 -7.23 1 92.44 174 ARG A CA 1
ATOM 1308 C C . ARG A 1 174 ? -6.016 1.075 -8.516 1 92.44 174 ARG A C 1
ATOM 1310 O O . ARG A 1 174 ? -5.508 1.473 -9.57 1 92.44 174 ARG A O 1
ATOM 1317 N N . ASN A 1 175 ? -6.676 -0.038 -8.461 1 95.69 175 ASN A N 1
ATOM 1318 C CA . ASN A 1 175 ? -6.977 -0.771 -9.688 1 95.69 175 ASN A CA 1
ATOM 1319 C C . ASN A 1 175 ? -7.844 0.054 -10.633 1 95.69 175 ASN A C 1
ATOM 1321 O O . ASN A 1 175 ? -8.727 0.794 -10.195 1 95.69 175 ASN A O 1
ATOM 1325 N N . ASP A 1 176 ? -7.547 -0.091 -11.984 1 95 176 ASP A N 1
ATOM 1326 C CA . ASP A 1 176 ? -8.508 0.398 -12.977 1 95 176 ASP A CA 1
ATOM 1327 C C . ASP A 1 176 ? -9.828 -0.359 -12.883 1 95 176 ASP A C 1
ATOM 1329 O O . ASP A 1 176 ? -9.859 -1.584 -13.016 1 95 176 ASP A O 1
ATOM 1333 N N . PRO A 1 177 ? -10.914 0.386 -12.641 1 96.44 177 PRO A N 1
ATOM 1334 C CA . PRO A 1 177 ? -12.195 -0.293 -12.43 1 96.44 177 PRO A CA 1
ATOM 1335 C C . PRO A 1 177 ? -12.57 -1.211 -13.586 1 96.44 177 PRO A C 1
ATOM 1337 O O . PRO A 1 177 ? -13.102 -2.305 -13.367 1 96.44 177 PRO A O 1
ATOM 1340 N N . GLN A 1 178 ? -12.32 -0.787 -14.797 1 96 178 GLN A N 1
ATOM 1341 C CA . GLN A 1 178 ? -12.688 -1.604 -15.953 1 96 178 GLN A CA 1
ATOM 1342 C C . GLN A 1 178 ? -11.844 -2.875 -16.016 1 96 178 GLN A C 1
ATOM 1344 O O . GLN A 1 178 ? -12.367 -3.959 -16.281 1 96 178 GLN A O 1
ATOM 1349 N N . SER A 1 179 ? -10.539 -2.738 -15.805 1 96.94 179 SER A N 1
ATOM 1350 C CA . SER A 1 179 ? -9.664 -3.904 -15.812 1 96.94 179 SER A CA 1
ATOM 1351 C C . SER A 1 179 ? -10.039 -4.883 -14.703 1 96.94 179 SER A C 1
ATOM 1353 O O . SER A 1 179 ? -10.047 -6.098 -14.914 1 96.94 179 SER A O 1
ATOM 1355 N N . TYR A 1 180 ? -10.352 -4.336 -13.539 1 97.31 180 TYR A N 1
ATOM 1356 C CA . TYR A 1 180 ? -10.75 -5.188 -12.422 1 97.31 180 TYR A CA 1
ATOM 1357 C C . TYR A 1 180 ? -12.039 -5.934 -12.742 1 97.31 180 TYR A C 1
ATOM 1359 O O . TYR A 1 180 ? -12.148 -7.133 -12.492 1 97.31 180 TYR A O 1
ATOM 1367 N N . ALA A 1 181 ? -12.992 -5.203 -13.305 1 97.44 181 ALA A N 1
ATOM 1368 C CA . ALA A 1 181 ? -14.266 -5.816 -13.672 1 97.44 181 ALA A CA 1
ATOM 1369 C C . ALA A 1 181 ? -14.062 -6.926 -14.703 1 97.44 181 ALA A C 1
ATOM 1371 O O . ALA A 1 181 ? -14.648 -8.008 -14.586 1 97.44 181 ALA A O 1
ATOM 1372 N N . LYS A 1 182 ? -13.273 -6.664 -15.656 1 97.62 182 LYS A N 1
ATOM 1373 C CA . LYS A 1 182 ? -12.977 -7.676 -16.672 1 97.62 182 LYS A CA 1
ATOM 1374 C C . LYS A 1 182 ? -12.305 -8.898 -16.047 1 97.62 182 LYS A C 1
ATOM 1376 O O . LYS A 1 182 ? -12.547 -10.023 -16.484 1 97.62 182 LYS A O 1
ATOM 1381 N N . SER A 1 183 ? -11.438 -8.672 -15.109 1 98.19 183 SER A N 1
ATOM 1382 C CA . SER A 1 183 ? -10.789 -9.781 -14.414 1 98.19 183 SER A CA 1
ATOM 1383 C C . SER A 1 183 ? -11.812 -10.625 -13.656 1 98.19 183 SER A C 1
ATOM 1385 O O . SER A 1 183 ? -11.734 -11.859 -13.664 1 98.19 183 SER A O 1
ATOM 1387 N N . CYS A 1 184 ? -12.742 -9.969 -12.992 1 97.75 184 CYS A N 1
ATOM 1388 C CA . CYS A 1 184 ? -13.805 -10.68 -12.297 1 97.75 184 CYS A CA 1
ATOM 1389 C C . CYS A 1 184 ? -14.609 -11.539 -13.266 1 97.75 184 CYS A C 1
ATOM 1391 O O . CYS A 1 184 ? -14.922 -12.688 -12.969 1 97.75 184 CYS A O 1
ATOM 1393 N N . ARG A 1 185 ? -14.93 -10.984 -14.391 1 98 185 ARG A N 1
ATOM 1394 C CA . ARG A 1 185 ? -15.703 -11.719 -15.391 1 98 185 ARG A CA 1
ATOM 1395 C C . ARG A 1 185 ? -14.914 -12.914 -15.922 1 98 185 ARG A C 1
ATOM 1397 O O . ARG A 1 185 ? -15.5 -13.961 -16.203 1 98 185 ARG A O 1
ATOM 1404 N N . ALA A 1 186 ? -13.648 -12.719 -16.109 1 98.06 186 ALA A N 1
ATOM 1405 C CA . ALA A 1 186 ? -12.797 -13.828 -16.531 1 98.06 186 ALA A CA 1
ATOM 1406 C C . ALA A 1 186 ? -12.82 -14.961 -15.508 1 98.06 186 ALA A C 1
ATOM 1408 O O . ALA A 1 186 ? -12.867 -16.141 -15.883 1 98.06 186 ALA A O 1
ATOM 1409 N N . LEU A 1 187 ? -12.797 -14.625 -14.266 1 98.06 187 LEU A N 1
ATOM 1410 C CA . LEU A 1 187 ? -12.859 -15.625 -13.211 1 98.06 187 LEU A CA 1
ATOM 1411 C C . LEU A 1 187 ? -14.211 -16.328 -13.211 1 98.06 187 LEU A C 1
ATOM 1413 O O . LEU A 1 187 ? -14.281 -17.547 -13.016 1 98.06 187 LEU A O 1
ATOM 1417 N N . ALA A 1 188 ? -15.234 -15.57 -13.438 1 97.69 188 ALA A N 1
ATOM 1418 C CA . ALA A 1 188 ? -16.594 -16.125 -13.43 1 97.69 188 ALA A CA 1
ATOM 1419 C C . ALA A 1 188 ? -16.781 -17.156 -14.531 1 97.69 188 ALA A C 1
ATOM 1421 O O . ALA A 1 188 ? -17.578 -18.078 -14.406 1 97.69 188 ALA A O 1
ATOM 1422 N N . LYS A 1 189 ? -15.992 -17.047 -15.555 1 96.62 189 LYS A N 1
ATOM 1423 C CA . LYS A 1 189 ? -16.219 -17.891 -16.734 1 96.62 189 LYS A CA 1
ATOM 1424 C C . LYS A 1 189 ? -15.18 -19 -16.828 1 96.62 189 LYS A C 1
ATOM 1426 O O . LYS A 1 189 ? -15.25 -19.859 -17.703 1 96.62 189 LYS A O 1
ATOM 1431 N N . MET A 1 190 ? -14.258 -18.969 -15.945 1 95.69 190 MET A N 1
ATOM 1432 C CA . MET A 1 190 ? -13.125 -19.875 -16.094 1 95.69 190 MET A CA 1
ATOM 1433 C C . MET A 1 190 ? -13.57 -21.328 -15.945 1 95.69 190 MET A C 1
ATOM 1435 O O . MET A 1 190 ? -14.43 -21.641 -15.117 1 95.69 190 MET A O 1
ATOM 1439 N N . PRO A 1 191 ? -13.086 -22.234 -16.766 1 94.38 191 PRO A N 1
ATOM 1440 C CA . PRO A 1 191 ? -13.359 -23.656 -16.594 1 94.38 191 PRO A CA 1
ATOM 1441 C C . PRO A 1 191 ? -12.578 -24.281 -15.445 1 94.38 191 PRO A C 1
ATOM 1443 O O . PRO A 1 191 ? -11.625 -23.672 -14.945 1 94.38 191 PRO A O 1
ATOM 1446 N N . ARG A 1 192 ? -13.016 -25.438 -15.008 1 96.25 192 ARG A N 1
ATOM 1447 C CA . ARG A 1 192 ? -12.258 -26.188 -14.008 1 96.25 192 ARG A CA 1
ATOM 1448 C C . ARG A 1 192 ? -10.883 -26.562 -14.539 1 96.25 192 ARG A C 1
ATOM 1450 O O . ARG A 1 192 ? -10.758 -27.078 -15.648 1 96.25 192 ARG A O 1
ATOM 1457 N N . ILE A 1 193 ? -9.859 -26.266 -13.805 1 97.38 193 ILE A N 1
ATOM 1458 C CA . ILE A 1 193 ? -8.516 -26.719 -14.141 1 97.38 193 ILE A CA 1
ATOM 1459 C C . ILE A 1 193 ? -8.367 -28.188 -13.789 1 97.38 193 ILE A C 1
ATOM 1461 O O . ILE A 1 193 ? -8.688 -28.609 -12.672 1 97.38 193 ILE A O 1
ATOM 1465 N N . PRO A 1 194 ? -7.969 -29 -14.766 1 97.5 194 PRO A N 1
ATOM 1466 C CA . PRO A 1 194 ? -7.789 -30.422 -14.461 1 97.5 194 PRO A CA 1
ATOM 1467 C C . PRO A 1 194 ? -6.594 -30.688 -13.547 1 97.5 194 PRO A C 1
ATOM 1469 O O . PRO A 1 194 ? -5.57 -31.203 -13.992 1 97.5 194 PRO A O 1
ATOM 1472 N N . ARG A 1 195 ? -6.793 -30.469 -12.297 1 95.25 195 ARG A N 1
ATOM 1473 C CA . ARG A 1 195 ? -5.723 -30.516 -11.305 1 95.25 195 ARG A CA 1
ATOM 1474 C C . ARG A 1 195 ? -5.148 -31.922 -11.195 1 95.25 195 ARG A C 1
ATOM 1476 O O . ARG A 1 195 ? -3.99 -32.094 -10.805 1 95.25 195 ARG A O 1
ATOM 1483 N N . GLU A 1 196 ? -5.926 -32.969 -11.602 1 96.5 196 GLU A N 1
ATOM 1484 C CA . GLU A 1 196 ? -5.449 -34.344 -11.594 1 96.5 196 GLU A CA 1
ATOM 1485 C C . GLU A 1 196 ? -4.324 -34.531 -12.602 1 96.5 196 GLU A C 1
ATOM 1487 O O . GLU A 1 196 ? -3.576 -35.5 -12.523 1 96.5 196 GLU A O 1
ATOM 1492 N N . ASP A 1 197 ? -4.238 -33.625 -13.531 1 97.75 197 ASP A N 1
ATOM 1493 C CA . ASP A 1 197 ? -3.229 -33.719 -14.578 1 97.75 197 ASP A CA 1
ATOM 1494 C C . ASP A 1 197 ? -1.959 -32.938 -14.188 1 97.75 197 ASP A C 1
ATOM 1496 O O . ASP A 1 197 ? -0.977 -32.938 -14.938 1 97.75 197 ASP A O 1
ATOM 1500 N N . ILE A 1 198 ? -1.923 -32.312 -12.984 1 97.25 198 ILE A N 1
ATOM 1501 C CA . ILE A 1 198 ? -0.733 -31.609 -12.508 1 97.25 198 ILE A CA 1
ATOM 1502 C C . ILE A 1 198 ? 0.303 -32.625 -12.023 1 97.25 198 ILE A C 1
ATOM 1504 O O . ILE A 1 198 ? 0.081 -33.312 -11.031 1 97.25 198 ILE A O 1
ATOM 1508 N N . GLY A 1 199 ? 1.407 -32.594 -12.695 1 96.5 199 GLY A N 1
ATOM 1509 C CA . GLY A 1 199 ? 2.441 -33.562 -12.375 1 96.5 199 GLY A CA 1
ATOM 1510 C C . GLY A 1 199 ? 3.5 -33.031 -11.438 1 96.5 199 GLY A C 1
ATOM 1511 O O . GLY A 1 199 ? 4.273 -33.781 -10.852 1 96.5 199 GLY A O 1
ATOM 1512 N N . GLN A 1 200 ? 3.559 -31.781 -11.258 1 97.38 200 GLN A N 1
ATOM 1513 C CA . GLN A 1 200 ? 4.57 -31.141 -10.43 1 97.38 200 GLN A CA 1
ATOM 1514 C C . GLN A 1 200 ? 4.27 -31.328 -8.945 1 97.38 200 GLN A C 1
ATOM 1516 O O . GLN A 1 200 ? 3.117 -31.234 -8.516 1 97.38 200 GLN A O 1
ATOM 1521 N N . PRO A 1 201 ? 5.348 -31.734 -8.133 1 98.25 201 PRO A N 1
ATOM 1522 C CA . PRO A 1 201 ? 5.125 -31.625 -6.688 1 98.25 201 PRO A CA 1
ATOM 1523 C C . PRO A 1 201 ? 4.57 -30.266 -6.281 1 98.25 201 PRO A C 1
ATOM 1525 O O . PRO A 1 201 ? 4.988 -29.234 -6.812 1 98.25 201 PRO A O 1
ATOM 1528 N N . THR A 1 202 ? 3.541 -30.281 -5.406 1 98.69 202 THR A N 1
ATOM 1529 C CA . THR A 1 202 ? 2.799 -29.062 -5.121 1 98.69 202 THR A CA 1
ATOM 1530 C C . THR A 1 202 ? 2.676 -28.844 -3.615 1 98.69 202 THR A C 1
ATOM 1532 O O . THR A 1 202 ? 2.303 -29.766 -2.879 1 98.69 202 THR A O 1
ATOM 1535 N N . LEU A 1 203 ? 3.047 -27.703 -3.146 1 98.88 203 LEU A N 1
ATOM 1536 C CA . LEU A 1 203 ? 2.752 -27.266 -1.787 1 98.88 203 LEU A CA 1
ATOM 1537 C C . LEU A 1 203 ? 1.491 -26.406 -1.754 1 98.88 203 LEU A C 1
ATOM 1539 O O . LEU A 1 203 ? 1.391 -25.406 -2.479 1 98.88 203 LEU A O 1
ATOM 1543 N N . LEU A 1 204 ? 0.554 -26.812 -0.977 1 98.81 204 LEU A N 1
ATOM 1544 C CA . LEU A 1 204 ? -0.668 -26.047 -0.745 1 98.81 204 LEU A CA 1
ATOM 1545 C C . LEU A 1 204 ? -0.596 -25.297 0.578 1 98.81 204 LEU A C 1
ATOM 1547 O O . LEU A 1 204 ? -0.367 -25.891 1.63 1 98.81 204 LEU A O 1
ATOM 1551 N N . VAL A 1 205 ? -0.733 -24 0.53 1 98.81 205 VAL A N 1
ATOM 1552 C CA . VAL A 1 205 ? -0.655 -23.172 1.731 1 98.81 205 VAL A CA 1
ATOM 1553 C C . VAL A 1 205 ? -1.979 -22.438 1.942 1 98.81 205 VAL A C 1
ATOM 1555 O O . VAL A 1 205 ? -2.545 -21.891 0.998 1 98.81 205 VAL A O 1
ATOM 1558 N N . VAL A 1 206 ? -2.486 -22.422 3.148 1 98.38 206 VAL A N 1
ATOM 1559 C CA . VAL A 1 206 ? -3.738 -21.734 3.441 1 98.38 206 VAL A CA 1
ATOM 1560 C C . VAL A 1 206 ? -3.686 -21.141 4.844 1 98.38 206 VAL A C 1
ATOM 1562 O O . VAL A 1 206 ? -3.096 -21.734 5.754 1 98.38 206 VAL A O 1
ATOM 1565 N N . GLY A 1 207 ? -4.172 -19.906 4.984 1 97.62 207 GLY A N 1
ATOM 1566 C CA . GLY A 1 207 ? -4.395 -19.375 6.316 1 97.62 207 GLY A CA 1
ATOM 1567 C C . GLY A 1 207 ? -5.613 -19.953 7.004 1 97.62 207 GLY A C 1
ATOM 1568 O O . GLY A 1 207 ? -6.645 -20.172 6.367 1 97.62 207 GLY A O 1
ATOM 1569 N N . ASP A 1 208 ? -5.547 -20.141 8.273 1 97.31 208 ASP A N 1
ATOM 1570 C CA . ASP A 1 208 ? -6.648 -20.812 8.969 1 97.31 208 ASP A CA 1
ATOM 1571 C C . ASP A 1 208 ? -7.844 -19.875 9.125 1 97.31 208 ASP A C 1
ATOM 1573 O O . ASP A 1 208 ? -8.938 -20.312 9.469 1 97.31 208 ASP A O 1
ATOM 1577 N N . HIS A 1 209 ? -7.688 -18.594 8.836 1 96.06 209 HIS A N 1
ATOM 1578 C CA . HIS A 1 209 ? -8.789 -17.641 8.875 1 96.06 209 HIS A CA 1
ATOM 1579 C C . HIS A 1 209 ? -9.242 -17.25 7.473 1 96.06 209 HIS A C 1
ATOM 1581 O O . HIS A 1 209 ? -9.984 -16.281 7.293 1 96.06 209 HIS A O 1
ATOM 1587 N N . ASP A 1 210 ? -8.781 -17.969 6.469 1 95.69 210 ASP A N 1
ATOM 1588 C CA . ASP A 1 210 ? -9.125 -17.641 5.094 1 95.69 210 ASP A CA 1
ATOM 1589 C C . ASP A 1 210 ? -10.586 -17.953 4.797 1 95.69 210 ASP A C 1
ATOM 1591 O O . ASP A 1 210 ? -10.977 -19.125 4.762 1 95.69 210 ASP A O 1
ATOM 1595 N N . ARG A 1 211 ? -11.375 -16.969 4.512 1 92.12 211 ARG A N 1
ATOM 1596 C CA . ARG A 1 211 ? -12.789 -17.141 4.199 1 92.12 211 ARG A CA 1
ATOM 1597 C C . ARG A 1 211 ? -13.016 -17.172 2.693 1 92.12 211 ARG A C 1
ATOM 1599 O O . ARG A 1 211 ? -14.047 -17.672 2.227 1 92.12 211 ARG A O 1
ATOM 1606 N N . SER A 1 212 ? -12.055 -16.578 1.953 1 92.06 212 SER A N 1
ATOM 1607 C CA . SER A 1 212 ? -12.164 -16.562 0.498 1 92.06 212 SER A CA 1
ATOM 1608 C C . SER A 1 212 ? -11.875 -17.953 -0.086 1 92.06 212 SER A C 1
ATOM 1610 O O . SER A 1 212 ? -12.508 -18.359 -1.063 1 92.06 212 SER A O 1
ATOM 1612 N N . THR A 1 213 ? -10.844 -18.578 0.423 1 93.94 213 THR A N 1
ATOM 1613 C CA . THR A 1 213 ? -10.477 -19.938 0.082 1 93.94 213 THR A CA 1
ATOM 1614 C C . THR A 1 213 ? -10.328 -20.797 1.341 1 93.94 213 THR A C 1
ATOM 1616 O O . THR A 1 213 ? -9.211 -21.172 1.714 1 93.94 213 THR A O 1
ATOM 1619 N N . PRO A 1 214 ? -11.453 -21.188 1.833 1 93.94 214 PRO A N 1
ATOM 1620 C CA . PRO A 1 214 ? -11.43 -21.922 3.098 1 93.94 214 PRO A CA 1
ATOM 1621 C C . PRO A 1 214 ? -10.625 -23.219 3.004 1 93.94 214 PRO A C 1
ATOM 1623 O O . PRO A 1 214 ? -10.43 -23.75 1.907 1 93.94 214 PRO A O 1
ATOM 1626 N N . ILE A 1 215 ? -10.219 -23.703 4.125 1 95.62 215 ILE A N 1
ATOM 1627 C CA . ILE A 1 215 ? -9.344 -24.859 4.254 1 95.62 215 ILE A CA 1
ATOM 1628 C C . ILE A 1 215 ? -9.938 -26.047 3.504 1 95.62 215 ILE A C 1
ATOM 1630 O O . ILE A 1 215 ? -9.203 -26.859 2.93 1 95.62 215 ILE A O 1
ATOM 1634 N N . ALA A 1 216 ? -11.234 -26.141 3.422 1 95.62 216 ALA A N 1
ATOM 1635 C CA . ALA A 1 216 ? -11.891 -27.234 2.709 1 95.62 216 ALA A CA 1
ATOM 1636 C C . ALA A 1 216 ? -11.477 -27.266 1.241 1 95.62 216 ALA A C 1
ATOM 1638 O O . ALA A 1 216 ? -11.367 -28.328 0.639 1 95.62 216 ALA A O 1
ATOM 1639 N N . MET A 1 217 ? -11.297 -26.109 0.65 1 95.19 217 MET A N 1
ATOM 1640 C CA . MET A 1 217 ? -10.852 -26.031 -0.74 1 95.19 217 MET A CA 1
ATOM 1641 C C . MET A 1 217 ? -9.438 -26.578 -0.894 1 95.19 217 MET A C 1
ATOM 1643 O O . MET A 1 217 ? -9.133 -27.25 -1.883 1 95.19 217 MET A O 1
ATOM 1647 N N . THR A 1 218 ? -8.633 -26.219 0.04 1 96.75 218 THR A N 1
ATOM 1648 C CA . THR A 1 218 ? -7.266 -26.734 0.051 1 96.75 218 THR A CA 1
ATOM 1649 C C . THR A 1 218 ? -7.27 -28.25 0.188 1 96.75 218 THR A C 1
ATOM 1651 O O . THR A 1 218 ? -6.488 -28.938 -0.469 1 96.75 218 THR A O 1
ATOM 1654 N N . GLU A 1 219 ? -8.094 -28.781 1.031 1 96.62 219 GLU A N 1
ATOM 1655 C CA . GLU A 1 219 ? -8.219 -30.219 1.21 1 96.62 219 GLU A CA 1
ATOM 1656 C C . GLU A 1 219 ? -8.664 -30.906 -0.083 1 96.62 219 GLU A C 1
ATOM 1658 O O . GLU A 1 219 ? -8.18 -31.984 -0.421 1 96.62 219 GLU A O 1
ATOM 1663 N N . GLU A 1 220 ? -9.57 -30.266 -0.741 1 96.12 220 GLU A N 1
ATOM 1664 C CA . GLU A 1 220 ? -10.008 -30.781 -2.033 1 96.12 220 GLU A CA 1
ATOM 1665 C C . GLU A 1 220 ? -8.844 -30.844 -3.023 1 96.12 220 GLU A C 1
ATOM 1667 O O . GLU A 1 220 ? -8.664 -31.844 -3.717 1 96.12 220 GLU A O 1
ATOM 1672 N N . LEU A 1 221 ? -8.094 -29.766 -3.113 1 97.38 221 LEU A N 1
ATOM 1673 C CA . LEU A 1 221 ? -6.922 -29.734 -3.982 1 97.38 221 LEU A CA 1
ATOM 1674 C C . LEU A 1 221 ? -5.926 -30.828 -3.598 1 97.38 221 LEU A C 1
ATOM 1676 O O . LEU A 1 221 ? -5.371 -31.5 -4.465 1 97.38 221 LEU A O 1
ATOM 1680 N N . HIS A 1 222 ? -5.723 -30.984 -2.326 1 98 222 HIS A N 1
ATOM 1681 C CA . HIS A 1 222 ? -4.785 -31.969 -1.814 1 98 222 HIS A CA 1
ATOM 1682 C C . HIS A 1 222 ? -5.191 -33.375 -2.23 1 98 222 HIS A C 1
ATOM 1684 O O . HIS A 1 222 ? -4.336 -34.219 -2.533 1 98 222 HIS A O 1
ATOM 1690 N N . ALA A 1 223 ? -6.43 -33.625 -2.256 1 97.31 223 ALA A N 1
ATOM 1691 C CA . ALA A 1 223 ? -6.957 -34.938 -2.58 1 97.31 223 ALA A CA 1
ATOM 1692 C C . ALA A 1 223 ? -6.812 -35.25 -4.07 1 97.31 223 ALA A C 1
ATOM 1694 O O . ALA A 1 223 ? -6.766 -36.406 -4.477 1 97.31 223 ALA A O 1
ATOM 1695 N N . GLU A 1 224 ? -6.715 -34.188 -4.863 1 96.94 224 GLU A N 1
ATOM 1696 C CA . GLU A 1 224 ? -6.855 -34.406 -6.301 1 96.94 224 GLU A CA 1
ATOM 1697 C C . GLU A 1 224 ? -5.531 -34.156 -7.023 1 96.94 224 GLU A C 1
ATOM 1699 O O . GLU A 1 224 ? -5.34 -34.656 -8.148 1 96.94 224 GLU A O 1
ATOM 1704 N N . ILE A 1 225 ? -4.629 -33.344 -6.496 1 97.31 225 ILE A N 1
ATOM 1705 C CA . ILE A 1 225 ? -3.291 -33.188 -7.055 1 97.31 225 ILE A CA 1
ATOM 1706 C C . ILE A 1 225 ? -2.42 -34.375 -6.664 1 97.31 225 ILE A C 1
ATOM 1708 O O . ILE A 1 225 ? -2.24 -34.656 -5.477 1 97.31 225 ILE A O 1
ATOM 1712 N N . PRO A 1 226 ? -1.892 -35.094 -7.551 1 96.75 226 PRO A N 1
ATOM 1713 C CA . PRO A 1 226 ? -1.267 -36.406 -7.301 1 96.75 226 PRO A CA 1
ATOM 1714 C C . PRO A 1 226 ? -0.186 -36.344 -6.223 1 96.75 226 PRO A C 1
ATOM 1716 O O . PRO A 1 226 ? -0.109 -37.219 -5.367 1 96.75 226 PRO A O 1
ATOM 1719 N N . VAL A 1 227 ? 0.744 -35.375 -6.262 1 97.44 227 VAL A N 1
ATOM 1720 C CA . VAL A 1 227 ? 1.798 -35.188 -5.27 1 97.44 227 VAL A CA 1
ATOM 1721 C C . VAL A 1 227 ? 1.675 -33.781 -4.648 1 97.44 227 VAL A C 1
ATOM 1723 O O . VAL A 1 227 ? 2.072 -32.781 -5.258 1 97.44 227 VAL A O 1
ATOM 1726 N N . SER A 1 228 ? 1.115 -33.75 -3.414 1 98.25 228 SER A N 1
ATOM 1727 C CA . SER A 1 228 ? 0.926 -32.438 -2.783 1 98.25 228 SER A CA 1
ATOM 1728 C C . SER A 1 228 ? 1.115 -32.531 -1.271 1 98.25 228 SER A C 1
ATOM 1730 O O . SER A 1 228 ? 1.049 -33.625 -0.693 1 98.25 228 SER A O 1
ATOM 1732 N N . ARG A 1 229 ? 1.487 -31.484 -0.652 1 98.25 229 ARG A N 1
ATOM 1733 C CA . ARG A 1 229 ? 1.564 -31.266 0.789 1 98.25 229 ARG A CA 1
ATOM 1734 C C . ARG A 1 229 ? 0.772 -30.031 1.196 1 98.25 229 ARG A C 1
ATOM 1736 O O . ARG A 1 229 ? 0.608 -29.094 0.402 1 98.25 229 ARG A O 1
ATOM 1743 N N . VAL A 1 230 ? 0.309 -30.094 2.461 1 98.44 230 VAL A N 1
ATOM 1744 C CA . VAL A 1 230 ? -0.496 -28.969 2.949 1 98.44 230 VAL A CA 1
ATOM 1745 C C . VAL A 1 230 ? 0.219 -28.297 4.113 1 98.44 230 VAL A C 1
ATOM 1747 O O . VAL A 1 230 ? 0.797 -28.953 4.973 1 98.44 230 VAL A O 1
ATOM 1750 N N . ARG A 1 231 ? 0.293 -27.016 4.105 1 98.62 231 ARG A N 1
ATOM 1751 C CA . ARG A 1 231 ? 0.753 -26.188 5.215 1 98.62 231 ARG A CA 1
ATOM 1752 C C . ARG A 1 231 ? -0.297 -25.156 5.598 1 98.62 231 ARG A C 1
ATOM 1754 O O . ARG A 1 231 ? -0.693 -24.328 4.77 1 98.62 231 ARG A O 1
ATOM 1761 N N . VAL A 1 232 ? -0.784 -25.219 6.828 1 98.62 232 VAL A N 1
ATOM 1762 C CA . VAL A 1 232 ? -1.722 -24.219 7.348 1 98.62 232 VAL A CA 1
ATOM 1763 C C . VAL A 1 232 ? -0.964 -23.156 8.141 1 98.62 232 VAL A C 1
ATOM 1765 O O . VAL A 1 232 ? -0.155 -23.484 9.016 1 98.62 232 VAL A O 1
ATOM 1768 N N . ILE A 1 233 ? -1.146 -21.906 7.855 1 98.44 233 ILE A N 1
ATOM 1769 C CA . ILE A 1 233 ? -0.544 -20.812 8.594 1 98.44 233 ILE A CA 1
ATOM 1770 C C . ILE A 1 233 ? -1.543 -20.266 9.609 1 98.44 233 ILE A C 1
ATOM 1772 O O . ILE A 1 233 ? -2.576 -19.703 9.242 1 98.44 233 ILE A O 1
ATOM 1776 N N . PRO A 1 234 ? -1.256 -20.391 10.859 1 97.81 234 PRO A N 1
ATOM 1777 C CA . PRO A 1 234 ? -2.195 -19.922 11.883 1 97.81 234 PRO A CA 1
ATOM 1778 C C . PRO A 1 234 ? -2.35 -18.406 11.906 1 97.81 234 PRO A C 1
ATOM 1780 O O . PRO A 1 234 ? -1.382 -17.688 11.664 1 97.81 234 PRO A O 1
ATOM 1783 N N . THR A 1 235 ? -3.523 -17.906 12.188 1 96.75 235 THR A N 1
ATOM 1784 C CA . THR A 1 235 ? -3.879 -16.516 12.422 1 96.75 235 THR A CA 1
ATOM 1785 C C . THR A 1 235 ? -3.645 -15.68 11.172 1 96.75 235 THR A C 1
ATOM 1787 O O . THR A 1 235 ? -3.254 -14.508 11.266 1 96.75 235 THR A O 1
ATOM 1790 N N . ALA A 1 236 ? -3.713 -16.312 10.047 1 97.12 236 ALA A N 1
ATOM 1791 C CA . ALA A 1 236 ? -3.66 -15.617 8.766 1 97.12 236 ALA A CA 1
ATOM 1792 C C . ALA A 1 236 ? -4.926 -15.867 7.953 1 97.12 236 ALA A C 1
ATOM 1794 O O . ALA A 1 236 ? -5.535 -16.938 8.047 1 97.12 236 ALA A O 1
ATOM 1795 N N . ALA A 1 237 ? -5.309 -14.922 7.238 1 96.81 237 ALA A N 1
ATOM 1796 C CA . ALA A 1 237 ? -6.465 -15.047 6.352 1 96.81 237 ALA A CA 1
ATOM 1797 C C . ALA A 1 237 ? -6.023 -15.195 4.898 1 96.81 237 ALA A C 1
ATOM 1799 O O . ALA A 1 237 ? -5.117 -15.977 4.594 1 96.81 237 ALA A O 1
ATOM 1800 N N . HIS A 1 238 ? -6.688 -14.57 3.941 1 95.44 238 HIS A N 1
ATOM 1801 C CA . HIS A 1 238 ? -6.512 -14.812 2.514 1 95.44 238 HIS A CA 1
ATOM 1802 C C . HIS A 1 238 ? -5.207 -14.211 2.008 1 95.44 238 HIS A C 1
ATOM 1804 O O . HIS A 1 238 ? -4.641 -14.695 1.023 1 95.44 238 HIS A O 1
ATOM 1810 N N . TRP A 1 239 ? -4.68 -13.211 2.682 1 96.38 239 TRP A N 1
ATOM 1811 C CA . TRP A 1 239 ? -3.484 -12.508 2.225 1 96.38 239 TRP A CA 1
ATOM 1812 C C . TRP A 1 239 ? -2.273 -12.891 3.07 1 96.38 239 TRP A C 1
ATOM 1814 O O . TRP A 1 239 ? -1.579 -12.023 3.6 1 96.38 239 TRP A O 1
ATOM 1824 N N . VAL A 1 240 ? -1.977 -14.125 3.047 1 97.12 240 VAL A N 1
ATOM 1825 C CA . VAL A 1 240 ? -0.94 -14.711 3.889 1 97.12 240 VAL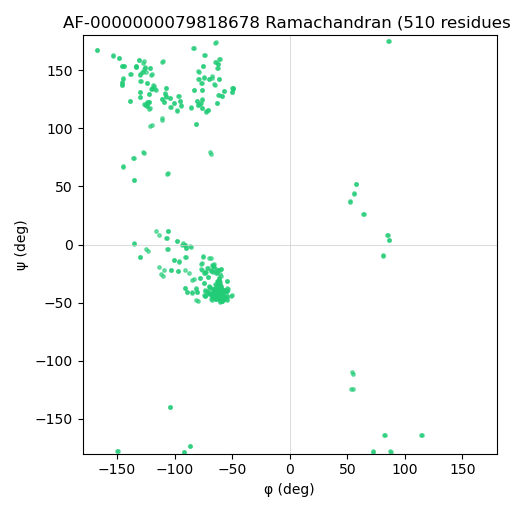 A CA 1
ATOM 1826 C C . VAL A 1 240 ? 0.39 -14.008 3.639 1 97.12 240 VAL A C 1
ATOM 1828 O O . VAL A 1 240 ? 1.142 -13.734 4.578 1 97.12 240 VAL A O 1
ATOM 1831 N N . MET A 1 241 ? 0.73 -13.648 2.4 1 98 241 MET A N 1
ATOM 1832 C CA . MET A 1 241 ? 2.014 -13.055 2.041 1 98 241 MET A CA 1
ATOM 1833 C C . MET A 1 241 ? 2.137 -11.648 2.617 1 98 241 MET A C 1
ATOM 1835 O O . MET A 1 241 ? 3.244 -11.125 2.764 1 98 241 MET A O 1
ATOM 1839 N N . LEU A 1 242 ? 1 -11.023 2.912 1 97.31 242 LEU A N 1
ATOM 1840 C CA . LEU A 1 242 ? 0.989 -9.711 3.553 1 97.31 242 LEU A CA 1
ATOM 1841 C C . LEU A 1 242 ? 0.947 -9.852 5.07 1 97.31 242 LEU A C 1
ATOM 1843 O O . LEU A 1 242 ? 1.616 -9.102 5.785 1 97.31 242 LEU A O 1
ATOM 1847 N N . GLU A 1 243 ? 0.201 -10.844 5.523 1 97.62 243 GLU A N 1
ATOM 1848 C CA . GLU A 1 243 ? -0.067 -10.961 6.953 1 97.62 243 GLU A CA 1
ATOM 1849 C C . GLU A 1 243 ? 1.107 -11.609 7.684 1 97.62 243 GLU A C 1
ATOM 1851 O O . GLU A 1 243 ? 1.448 -11.211 8.797 1 97.62 243 GLU A O 1
ATOM 1856 N N . GLN A 1 244 ? 1.652 -12.594 7.062 1 97.94 244 GLN A N 1
ATOM 1857 C CA . GLN A 1 244 ? 2.736 -13.352 7.68 1 97.94 244 GLN A CA 1
ATOM 1858 C C . GLN A 1 244 ? 3.76 -13.797 6.637 1 97.94 244 GLN A C 1
ATOM 1860 O O . GLN A 1 244 ? 3.967 -14.992 6.438 1 97.94 244 GLN A O 1
ATOM 1865 N N . PRO A 1 245 ? 4.449 -12.812 6.062 1 98.25 245 PRO A N 1
ATOM 1866 C CA . PRO A 1 245 ? 5.406 -13.156 5.004 1 98.25 245 PRO A CA 1
ATOM 1867 C C . PRO A 1 245 ? 6.52 -14.078 5.492 1 98.25 245 PRO A C 1
ATOM 1869 O O . PRO A 1 245 ? 7.004 -14.922 4.734 1 98.25 245 PRO A O 1
ATOM 1872 N N . ASP A 1 246 ? 6.922 -13.922 6.773 1 97.69 246 ASP A N 1
ATOM 1873 C CA . ASP A 1 246 ? 7.98 -14.773 7.309 1 97.69 246 ASP A CA 1
ATOM 1874 C C . ASP A 1 246 ? 7.527 -16.234 7.398 1 97.69 246 ASP A C 1
ATOM 1876 O O . ASP A 1 246 ? 8.273 -17.141 7.035 1 97.69 246 ASP A O 1
ATOM 1880 N N . ALA A 1 247 ? 6.32 -16.422 7.902 1 98.31 247 ALA A N 1
ATOM 1881 C CA . ALA A 1 247 ? 5.789 -17.781 8.023 1 98.31 247 ALA A CA 1
ATOM 1882 C C . ALA A 1 247 ? 5.602 -18.422 6.652 1 98.31 247 ALA A C 1
ATOM 1884 O O . ALA A 1 247 ? 5.906 -19.609 6.469 1 98.31 247 ALA A O 1
ATOM 1885 N N . LEU A 1 248 ? 5.105 -17.672 5.715 1 98.69 248 LEU A N 1
ATOM 1886 C CA . LEU A 1 248 ? 4.922 -18.188 4.363 1 98.69 248 LEU A CA 1
ATOM 1887 C C . LEU A 1 248 ? 6.266 -18.547 3.73 1 98.69 248 LEU A C 1
ATOM 1889 O O . LEU A 1 248 ? 6.418 -19.609 3.125 1 98.69 248 LEU A O 1
ATOM 1893 N N . SER A 1 249 ? 7.238 -17.641 3.852 1 98.62 249 SER A N 1
ATOM 1894 C CA . SER A 1 249 ? 8.562 -17.875 3.287 1 98.62 249 SER A CA 1
ATOM 1895 C C . SER A 1 249 ? 9.219 -19.109 3.896 1 98.62 249 SER A C 1
ATOM 1897 O O . SER A 1 249 ? 9.828 -19.906 3.186 1 98.62 249 SER A O 1
ATOM 1899 N N . ALA A 1 250 ? 9.062 -19.219 5.195 1 98.31 250 ALA A N 1
ATOM 1900 C CA . ALA A 1 250 ? 9.602 -20.391 5.871 1 98.31 250 ALA A CA 1
ATOM 1901 C C . ALA A 1 250 ? 8.977 -21.672 5.332 1 98.31 250 ALA A C 1
ATOM 1903 O O . ALA A 1 250 ? 9.664 -22.672 5.117 1 98.31 250 ALA A O 1
ATOM 1904 N N . ALA A 1 251 ? 7.664 -21.656 5.133 1 98.5 251 ALA A N 1
ATOM 1905 C CA . ALA A 1 251 ? 6.961 -22.812 4.586 1 98.5 251 ALA A CA 1
ATOM 1906 C C . ALA A 1 251 ? 7.477 -23.156 3.193 1 98.5 251 ALA A C 1
ATOM 1908 O O . ALA A 1 251 ? 7.688 -24.328 2.877 1 98.5 251 ALA A O 1
ATOM 1909 N N . ILE A 1 252 ? 7.66 -22.156 2.373 1 98.62 252 ILE A N 1
ATOM 1910 C CA . ILE A 1 252 ? 8.133 -22.344 1.008 1 98.62 252 ILE A CA 1
ATOM 1911 C C . ILE A 1 252 ? 9.555 -22.906 1.033 1 98.62 252 ILE A C 1
ATOM 1913 O O . ILE A 1 252 ? 9.859 -23.891 0.346 1 98.62 252 ILE A O 1
ATOM 1917 N N . LEU A 1 253 ? 10.414 -22.328 1.882 1 98 253 LEU A N 1
ATOM 1918 C CA . LEU A 1 253 ? 11.812 -22.734 1.948 1 98 253 LEU A CA 1
ATOM 1919 C C . LEU A 1 253 ? 11.938 -24.172 2.451 1 98 253 LEU A C 1
ATOM 1921 O O . LEU A 1 253 ? 12.758 -24.938 1.946 1 98 253 LEU A O 1
ATOM 1925 N N . GLU A 1 254 ? 11.141 -24.484 3.477 1 97.19 254 GLU A N 1
ATOM 1926 C CA . GLU A 1 254 ? 11.141 -25.859 3.992 1 97.19 254 GLU A CA 1
ATOM 1927 C C . GLU A 1 254 ? 10.719 -26.859 2.914 1 97.19 254 GLU A C 1
ATOM 1929 O O . GLU A 1 254 ? 11.242 -27.969 2.859 1 97.19 254 GLU A O 1
ATOM 1934 N N . TYR A 1 255 ? 9.828 -26.438 2.082 1 96.62 255 TYR A N 1
ATOM 1935 C CA . TYR A 1 255 ? 9.32 -27.297 1.019 1 96.62 255 TYR A CA 1
ATOM 1936 C C . TYR A 1 255 ? 10.352 -27.469 -0.087 1 96.62 255 TYR A C 1
ATOM 1938 O O . TYR A 1 255 ? 10.469 -28.547 -0.667 1 96.62 255 TYR A O 1
ATOM 1946 N N . LEU A 1 256 ? 11.07 -26.359 -0.41 1 94.5 256 LEU A N 1
ATOM 1947 C CA . LEU A 1 256 ? 12.031 -26.359 -1.512 1 94.5 256 LEU A CA 1
ATOM 1948 C C . LEU A 1 256 ? 13.32 -27.062 -1.108 1 94.5 256 LEU A C 1
ATOM 1950 O O . LEU A 1 256 ? 14.141 -27.406 -1.964 1 94.5 256 LEU A O 1
ATOM 1954 N N . THR A 1 257 ? 13.648 -27.219 0.191 1 86 257 THR A N 1
ATOM 1955 C CA . THR A 1 257 ? 14.852 -27.891 0.671 1 86 257 THR A CA 1
ATOM 1956 C C . THR A 1 257 ? 14.586 -29.375 0.874 1 86 257 THR A C 1
ATOM 1958 O O . THR A 1 257 ? 13.453 -29.781 1.177 1 86 257 THR A O 1
ATOM 1961 N N . MET B 1 1 ? -14.625 9.195 0.141 1 93.31 1 MET B N 1
ATOM 1962 C CA . MET B 1 1 ? -15.516 10.289 -0.204 1 93.31 1 MET B CA 1
ATOM 1963 C C . MET B 1 1 ? -14.773 11.375 -0.976 1 93.31 1 MET B C 1
ATOM 1965 O O . MET B 1 1 ? -13.547 11.43 -0.949 1 93.31 1 MET B O 1
ATOM 1969 N N . PHE B 1 2 ? -15.508 12.172 -1.651 1 96.81 2 PHE B N 1
ATOM 1970 C CA . PHE B 1 2 ? -14.922 13.281 -2.395 1 96.81 2 PHE B CA 1
ATOM 1971 C C . PHE B 1 2 ? -15.609 14.594 -2.049 1 96.81 2 PHE B C 1
ATOM 1973 O O . PHE B 1 2 ? -16.797 14.609 -1.705 1 96.81 2 PHE B O 1
ATOM 1980 N N . ILE B 1 3 ? -14.836 15.664 -2.105 1 98.12 3 ILE B N 1
ATOM 1981 C CA . ILE B 1 3 ? -15.336 17 -1.807 1 98.12 3 ILE B CA 1
ATOM 1982 C C . ILE B 1 3 ? -14.625 18.016 -2.691 1 98.12 3 ILE B C 1
ATOM 1984 O O . ILE B 1 3 ? -13.43 17.891 -2.969 1 98.12 3 ILE B O 1
ATOM 1988 N N . GLU B 1 4 ? -15.297 18.969 -3.191 1 97.81 4 GLU B N 1
ATOM 1989 C CA . GLU B 1 4 ? -14.703 20.047 -3.986 1 97.81 4 GLU B CA 1
ATOM 1990 C C . GLU B 1 4 ? -14.18 21.172 -3.094 1 97.81 4 GLU B C 1
ATOM 1992 O O . GLU B 1 4 ? -14.945 21.766 -2.336 1 97.81 4 GLU B O 1
ATOM 1997 N N . LEU B 1 5 ? -12.906 21.391 -3.156 1 97.5 5 LEU B N 1
ATOM 1998 C CA . LEU B 1 5 ? -12.25 22.453 -2.408 1 97.5 5 LEU B CA 1
ATOM 1999 C C . LEU B 1 5 ? -11.43 23.344 -3.336 1 97.5 5 LEU B C 1
ATOM 2001 O O . LEU B 1 5 ? -10.516 22.875 -4.016 1 97.5 5 LEU B O 1
ATOM 2005 N N . ASN B 1 6 ? -11.75 24.609 -3.361 1 96.12 6 ASN B N 1
ATOM 2006 C CA . ASN B 1 6 ? -11.008 25.578 -4.172 1 96.12 6 ASN B CA 1
ATOM 2007 C C . ASN B 1 6 ? -10.891 25.109 -5.621 1 96.12 6 ASN B C 1
ATOM 2009 O O . ASN B 1 6 ? -9.805 25.172 -6.211 1 96.12 6 ASN B O 1
ATOM 2013 N N . GLY B 1 7 ? -11.891 24.516 -6.086 1 95.06 7 GLY B N 1
ATOM 2014 C CA . GLY B 1 7 ? -11.984 24.141 -7.488 1 95.06 7 GLY B CA 1
ATOM 2015 C C . GLY B 1 7 ? -11.328 22.797 -7.785 1 95.06 7 GLY B C 1
ATOM 2016 O O . GLY B 1 7 ? -11.133 22.438 -8.953 1 95.06 7 GLY B O 1
ATOM 2017 N N . VAL B 1 8 ? -10.938 22.125 -6.777 1 96.69 8 VAL B N 1
ATOM 2018 C CA . VAL B 1 8 ? -10.266 20.844 -6.945 1 96.69 8 VAL B CA 1
ATOM 2019 C C . VAL B 1 8 ? -11.039 19.75 -6.203 1 96.69 8 VAL B C 1
ATOM 2021 O O . VAL B 1 8 ? -11.492 19.969 -5.074 1 96.69 8 VAL B O 1
ATOM 2024 N N . ARG B 1 9 ? -11.344 18.625 -6.863 1 97.56 9 ARG B N 1
ATOM 2025 C CA . ARG B 1 9 ? -11.977 17.469 -6.223 1 97.56 9 ARG B CA 1
ATOM 2026 C C . ARG B 1 9 ? -10.992 16.734 -5.32 1 97.56 9 ARG B C 1
ATOM 2028 O O . ARG B 1 9 ? -9.992 16.203 -5.789 1 97.56 9 ARG B O 1
ATOM 2035 N N . HIS B 1 10 ? -11.203 16.719 -4.012 1 98.44 10 HIS B N 1
ATOM 2036 C CA . HIS B 1 10 ? -10.328 16.094 -3.027 1 98.44 10 HIS B CA 1
ATOM 2037 C C . HIS B 1 10 ? -10.953 14.812 -2.475 1 98.44 10 HIS B C 1
ATOM 2039 O O . HIS B 1 10 ? -12.156 14.766 -2.225 1 98.44 10 HIS B O 1
ATOM 2045 N N . HIS B 1 11 ? -10.125 13.828 -2.418 1 98 11 HIS B N 1
ATOM 2046 C CA . HIS B 1 11 ? -10.492 12.609 -1.704 1 98 11 HIS B CA 1
ATOM 2047 C C . HIS B 1 11 ? -10.234 12.75 -0.208 1 98 11 HIS B C 1
ATOM 2049 O O . HIS B 1 11 ? -9.211 13.289 0.202 1 98 11 HIS B O 1
ATOM 2055 N N . TYR B 1 12 ? -11.188 12.359 0.609 1 98.38 12 TYR B N 1
ATOM 2056 C CA . TYR B 1 12 ? -11 12.383 2.057 1 98.38 12 TYR B CA 1
ATOM 2057 C C . TYR B 1 12 ? -11.781 11.258 2.725 1 98.38 12 TYR B C 1
ATOM 2059 O O . TYR B 1 12 ? -12.617 10.617 2.09 1 98.38 12 TYR B O 1
ATOM 2067 N N . VAL B 1 13 ? -11.367 10.945 3.938 1 97.25 13 VAL B N 1
ATOM 2068 C CA . VAL B 1 13 ? -12.109 10 4.762 1 97.25 13 VAL B CA 1
ATOM 2069 C C . VAL B 1 13 ? -12.539 10.664 6.066 1 97.25 13 VAL B C 1
ATOM 2071 O O . VAL B 1 13 ? -11.938 11.656 6.488 1 97.25 13 VAL B O 1
ATOM 2074 N N . SER B 1 14 ? -13.586 10.234 6.625 1 98.19 14 SER B N 1
ATOM 2075 C CA . SER B 1 14 ? -14.164 10.703 7.883 1 98.19 14 SER B CA 1
ATOM 2076 C C . SER B 1 14 ? -14.656 9.539 8.734 1 98.19 14 SER B C 1
ATOM 2078 O O . SER B 1 14 ? -15.445 8.711 8.266 1 98.19 14 SER B O 1
ATOM 2080 N N . LYS B 1 15 ? -14.117 9.484 9.961 1 97.19 15 LYS B N 1
ATOM 2081 C CA . LYS B 1 15 ? -14.453 8.359 10.82 1 97.19 15 LYS B CA 1
ATOM 2082 C C . LYS B 1 15 ? -14.531 8.781 12.281 1 97.19 15 LYS B C 1
ATOM 2084 O O . LYS B 1 15 ? -13.727 9.594 12.742 1 97.19 15 LYS B O 1
ATOM 2089 N N . GLY B 1 16 ? -15.43 8.242 12.977 1 98.31 16 GLY B N 1
ATOM 2090 C CA . GLY B 1 16 ? -15.531 8.461 14.406 1 98.31 16 GLY B CA 1
ATOM 2091 C C . GLY B 1 16 ? -16.328 9.703 14.766 1 98.31 16 GLY B C 1
ATOM 2092 O O . GLY B 1 16 ? -16.875 10.367 13.883 1 98.31 16 GLY B O 1
ATOM 2093 N N . GLU B 1 17 ? -16.516 9.867 16.031 1 97.94 17 GLU B N 1
ATOM 2094 C CA . GLU B 1 17 ? -17.219 11.008 16.609 1 97.94 17 GLU B CA 1
ATOM 2095 C C . GLU B 1 17 ? -16.422 11.625 17.75 1 97.94 17 GLU B C 1
ATOM 2097 O O . GLU B 1 17 ? -15.555 10.977 18.328 1 97.94 17 GLU B O 1
ATOM 2102 N N . GLY B 1 18 ? -16.766 12.891 18.016 1 97.94 18 GLY B N 1
ATOM 2103 C CA . GLY B 1 18 ? -16.047 13.594 19.062 1 97.94 18 GLY B CA 1
ATOM 2104 C C . GLY B 1 18 ? -15.227 14.766 18.547 1 97.94 18 GLY B C 1
ATOM 2105 O O . GLY B 1 18 ? -15.516 15.305 17.469 1 97.94 18 GLY B O 1
ATOM 2106 N N . PRO B 1 19 ? -14.258 15.273 19.391 1 98.31 19 PRO B N 1
ATOM 2107 C CA . PRO B 1 19 ? -13.43 16.391 18.922 1 98.31 19 PRO B CA 1
ATOM 2108 C C . PRO B 1 19 ? -12.688 16.078 17.625 1 98.31 19 PRO B C 1
ATOM 2110 O O . PRO B 1 19 ? -12.102 15 17.5 1 98.31 19 PRO B O 1
ATOM 2113 N N . PRO B 1 20 ? -12.703 16.906 16.672 1 98.75 20 PRO B N 1
ATOM 2114 C CA . PRO B 1 20 ? -12.172 16.594 15.344 1 98.75 20 PRO B CA 1
ATOM 2115 C C . PRO B 1 20 ? -10.648 16.625 15.297 1 98.75 20 PRO B C 1
ATOM 2117 O O . PRO B 1 20 ? -10.023 17.484 15.938 1 98.75 20 PRO B O 1
ATOM 2120 N N . VAL B 1 21 ? -10.055 15.688 14.617 1 98.88 21 VAL B N 1
ATOM 2121 C CA . VAL B 1 21 ? -8.641 15.609 14.273 1 98.88 21 VAL B CA 1
ATOM 2122 C C . VAL B 1 21 ? -8.477 15.492 12.766 1 98.88 21 VAL B C 1
ATOM 2124 O O . VAL B 1 21 ? -9.055 14.602 12.133 1 98.88 21 VAL B O 1
ATOM 2127 N N . VAL B 1 22 ? -7.75 16.391 12.141 1 98.94 22 VAL B N 1
ATOM 2128 C CA . VAL B 1 22 ? -7.5 16.359 10.703 1 98.94 22 VAL B CA 1
ATOM 2129 C C . VAL B 1 22 ? -6.051 15.945 10.438 1 98.94 22 VAL B C 1
ATOM 2131 O O . VAL B 1 22 ? -5.121 16.516 11.008 1 98.94 22 VAL B O 1
ATOM 2134 N N . LEU B 1 23 ? -5.875 14.953 9.617 1 98.94 23 LEU B N 1
ATOM 2135 C CA . LEU B 1 23 ? -4.562 14.383 9.328 1 98.94 23 LEU B CA 1
ATOM 2136 C C . LEU B 1 23 ? -4.113 14.742 7.914 1 98.94 23 LEU B C 1
ATOM 2138 O O . LEU B 1 23 ? -4.852 14.531 6.949 1 98.94 23 LEU B O 1
ATOM 2142 N N . VAL B 1 24 ? -2.906 15.25 7.777 1 98.94 24 VAL B N 1
ATOM 2143 C CA . VAL B 1 24 ? -2.352 15.688 6.504 1 98.94 24 VAL B CA 1
ATOM 2144 C C . VAL B 1 24 ? -1.052 14.938 6.219 1 98.94 24 VAL B C 1
ATOM 2146 O O . VAL B 1 24 ? -0.091 15.039 6.988 1 98.94 24 VAL B O 1
ATOM 2149 N N . HIS B 1 25 ? -0.989 14.258 5.113 1 98.69 25 HIS B N 1
ATOM 2150 C CA . HIS B 1 25 ? 0.109 13.344 4.812 1 98.69 25 HIS B CA 1
ATOM 2151 C C . HIS B 1 25 ? 1.302 14.094 4.227 1 98.69 25 HIS B C 1
ATOM 2153 O O . HIS B 1 25 ? 1.205 15.281 3.928 1 98.69 25 HIS B O 1
ATOM 2159 N N . GLY B 1 26 ? 2.41 13.438 4.113 1 97.69 26 GLY B N 1
ATOM 2160 C CA . GLY B 1 26 ? 3.645 14 3.586 1 97.69 26 GLY B CA 1
ATOM 2161 C C . GLY B 1 26 ? 3.799 13.797 2.09 1 97.69 26 GLY B C 1
ATOM 2162 O O . GLY B 1 26 ? 2.93 13.211 1.444 1 97.69 26 GLY B O 1
ATOM 2163 N N . LEU B 1 27 ? 4.93 14.266 1.553 1 96.75 27 LEU B N 1
ATOM 2164 C CA . LEU B 1 27 ? 5.219 14.227 0.124 1 96.75 27 LEU B CA 1
ATOM 2165 C C . LEU B 1 27 ? 5.203 12.789 -0.393 1 96.75 27 LEU B C 1
ATOM 2167 O O . LEU B 1 27 ? 5.875 11.922 0.166 1 96.75 27 LEU B O 1
ATOM 2171 N N . GLY B 1 28 ? 4.445 12.586 -1.431 1 95.88 28 GLY B N 1
ATOM 2172 C CA . GLY B 1 28 ? 4.41 11.297 -2.104 1 95.88 28 GLY B CA 1
ATOM 2173 C C . GLY B 1 28 ? 3.514 10.289 -1.413 1 95.88 28 GLY B C 1
ATOM 2174 O O . GLY B 1 28 ? 3.277 9.195 -1.939 1 95.88 28 GLY B O 1
ATOM 2175 N N . GLY B 1 29 ? 3.039 10.617 -0.206 1 96.19 29 GLY B N 1
ATOM 2176 C CA . GLY B 1 29 ? 2.078 9.766 0.481 1 96.19 29 GLY B CA 1
ATOM 2177 C C . GLY B 1 29 ? 0.641 10.062 0.096 1 96.19 29 GLY B C 1
ATOM 2178 O O . GLY B 1 29 ? 0.386 10.766 -0.881 1 96.19 29 GLY B O 1
ATOM 2179 N N . ASP B 1 30 ? -0.289 9.445 0.755 1 98.06 30 ASP B N 1
ATOM 2180 C CA . ASP B 1 30 ? -1.723 9.711 0.702 1 98.06 30 ASP B CA 1
ATOM 2181 C C . ASP B 1 30 ? -2.391 9.398 2.039 1 98.06 30 ASP B C 1
ATOM 2183 O O . ASP B 1 30 ? -1.713 9.078 3.018 1 98.06 30 ASP B O 1
ATOM 2187 N N . LEU B 1 31 ? -3.686 9.562 2.078 1 98.38 31 LEU B N 1
ATOM 2188 C CA . LEU B 1 31 ? -4.371 9.508 3.363 1 98.38 31 LEU B CA 1
ATOM 2189 C C . LEU B 1 31 ? -4.289 8.109 3.969 1 98.38 31 LEU B C 1
ATOM 2191 O O . LEU B 1 31 ? -4.523 7.938 5.168 1 98.38 31 LEU B O 1
ATOM 2195 N N . HIS B 1 32 ? -3.947 7.074 3.156 1 97.06 32 HIS B N 1
ATOM 2196 C CA . HIS B 1 32 ? -3.902 5.707 3.666 1 97.06 32 HIS B CA 1
ATOM 2197 C C . HIS B 1 32 ? -2.713 5.508 4.598 1 97.06 32 HIS B C 1
ATOM 2199 O O . HIS B 1 32 ? -2.703 4.574 5.406 1 97.06 32 HIS B O 1
ATOM 2205 N N . ALA B 1 33 ? -1.716 6.383 4.492 1 97.5 33 ALA B N 1
ATOM 2206 C CA . ALA B 1 33 ? -0.585 6.32 5.414 1 97.5 33 ALA B CA 1
ATOM 2207 C C . ALA B 1 33 ? -1.046 6.496 6.859 1 97.5 33 ALA B C 1
ATOM 2209 O O . ALA B 1 33 ? -0.38 6.031 7.789 1 97.5 33 ALA B O 1
ATOM 2210 N N . TRP B 1 34 ? -2.232 7.09 7 1 98.69 34 TRP B N 1
ATOM 2211 C CA . TRP B 1 34 ? -2.738 7.422 8.328 1 98.69 34 TRP B CA 1
ATOM 2212 C C . TRP B 1 34 ? -3.707 6.352 8.82 1 98.69 34 TRP B C 1
ATOM 2214 O O . TRP B 1 34 ? -4.246 6.457 9.922 1 98.69 34 TRP B O 1
ATOM 2224 N N . TYR B 1 35 ? -3.928 5.289 8.109 1 97.31 35 TYR B N 1
ATOM 2225 C CA . TYR B 1 35 ? -5.012 4.352 8.398 1 97.31 35 TYR B CA 1
ATOM 2226 C C . TYR B 1 35 ? -4.898 3.805 9.812 1 97.31 35 TYR B C 1
ATOM 2228 O O . TYR B 1 35 ? -5.883 3.775 10.555 1 97.31 35 TYR B O 1
ATOM 2236 N N . GLY B 1 36 ? -3.689 3.361 10.219 1 97.5 36 GLY B N 1
ATOM 2237 C CA . GLY B 1 36 ? -3.512 2.854 11.57 1 97.5 36 GLY B CA 1
ATOM 2238 C C . GLY B 1 36 ? -3.82 3.881 12.641 1 97.5 36 GLY B C 1
ATOM 2239 O O . GLY B 1 36 ? -4.438 3.559 13.656 1 97.5 36 GLY B O 1
ATOM 2240 N N . VAL B 1 37 ? -3.434 5.074 12.383 1 98.75 37 VAL B N 1
ATOM 2241 C CA . VAL B 1 37 ? -3.672 6.168 13.32 1 98.75 37 VAL B CA 1
ATOM 2242 C C . VAL B 1 37 ? -5.164 6.488 13.375 1 98.75 37 VAL B C 1
ATOM 2244 O O . VAL B 1 37 ? -5.719 6.723 14.445 1 98.75 37 VAL B O 1
ATOM 2247 N N . ILE B 1 38 ? -5.832 6.512 12.219 1 98.44 38 ILE B N 1
ATOM 2248 C CA . ILE B 1 38 ? -7.262 6.773 12.141 1 98.44 38 ILE B CA 1
ATOM 2249 C C . ILE B 1 38 ? -8.023 5.754 12.984 1 98.44 38 ILE B C 1
ATOM 2251 O O . ILE B 1 38 ? -8.898 6.117 13.773 1 98.44 38 ILE B O 1
ATOM 2255 N N . GLU B 1 39 ? -7.633 4.465 12.828 1 96.19 39 GLU B N 1
ATOM 2256 C CA . GLU B 1 39 ? -8.328 3.4 13.547 1 96.19 39 GLU B CA 1
ATOM 2257 C C . GLU B 1 39 ? -8.195 3.586 15.062 1 96.19 39 GLU B C 1
ATOM 2259 O O . GLU B 1 39 ? -9.148 3.322 15.805 1 96.19 39 GLU B O 1
ATOM 2264 N N . CYS B 1 40 ? -7.031 4.043 15.508 1 97.38 40 CYS B N 1
ATOM 2265 C CA . CYS B 1 40 ? -6.785 4.234 16.938 1 97.38 40 CYS B CA 1
ATOM 2266 C C . CYS B 1 40 ? -7.52 5.465 17.453 1 97.38 40 CYS B C 1
ATOM 2268 O O . CYS B 1 40 ? -8.195 5.402 18.469 1 97.38 40 CYS B O 1
ATOM 2270 N N . LEU B 1 41 ? -7.473 6.566 16.703 1 98.44 41 LEU B N 1
ATOM 2271 C CA . LEU B 1 41 ? -7.996 7.84 17.172 1 98.44 41 LEU B CA 1
ATOM 2272 C C . LEU B 1 41 ? -9.516 7.879 17.062 1 98.44 41 LEU B C 1
ATOM 2274 O O . LEU B 1 41 ? -10.188 8.57 17.828 1 98.44 41 LEU B O 1
ATOM 2278 N N . ALA B 1 42 ? -10.062 7.164 16.125 1 98.12 42 ALA B N 1
ATOM 2279 C CA . ALA B 1 42 ? -11.484 7.254 15.797 1 98.12 42 ALA B CA 1
ATOM 2280 C C . ALA B 1 42 ? -12.344 6.688 16.922 1 98.12 42 ALA B C 1
ATOM 2282 O O . ALA B 1 42 ? -13.562 6.887 16.938 1 98.12 42 ALA B O 1
ATOM 2283 N N . VAL B 1 43 ? -11.703 6.004 17.859 1 96.69 43 VAL B N 1
ATOM 2284 C CA . VAL B 1 43 ? -12.43 5.473 19.016 1 96.69 43 VAL B CA 1
ATOM 2285 C C . VAL B 1 43 ? -13.023 6.617 19.828 1 96.69 43 VAL B C 1
ATOM 2287 O O . VAL B 1 43 ? -14.117 6.488 20.375 1 96.69 43 VAL B O 1
ATOM 2290 N N . HIS B 1 44 ? -12.352 7.785 19.844 1 96.25 44 HIS B N 1
ATOM 2291 C CA . HIS B 1 44 ? -12.805 8.859 20.719 1 96.25 44 HIS B CA 1
ATOM 2292 C C . HIS B 1 44 ? -12.812 10.203 19.984 1 96.25 44 HIS B C 1
ATOM 2294 O O . HIS B 1 44 ? -13.125 11.234 20.578 1 96.25 44 HIS B O 1
ATOM 2300 N N . HIS B 1 45 ? -12.461 10.219 18.766 1 98.5 45 HIS B N 1
ATOM 2301 C CA . HIS B 1 45 ? -12.359 11.461 18.016 1 98.5 45 HIS B CA 1
ATOM 2302 C C . HIS B 1 45 ? -13.031 11.336 16.656 1 98.5 45 HIS B C 1
ATOM 2304 O O . HIS B 1 45 ? -13.219 10.227 16.141 1 98.5 45 HIS B O 1
ATOM 2310 N N . HIS B 1 46 ? -13.492 12.414 16.141 1 98.69 46 HIS B N 1
ATOM 2311 C CA . HIS B 1 46 ? -13.852 12.523 14.727 1 98.69 46 HIS B CA 1
ATOM 2312 C C . HIS B 1 46 ? -12.625 12.781 13.859 1 98.69 46 HIS B C 1
ATOM 2314 O O . HIS B 1 46 ? -12.086 13.883 13.852 1 98.69 46 HIS B O 1
ATOM 2320 N N . VAL B 1 47 ? -12.18 11.727 13.164 1 98.88 47 VAL B N 1
ATOM 2321 C CA . VAL B 1 47 ? -10.898 11.797 12.461 1 98.88 47 VAL B CA 1
ATOM 2322 C C . VAL B 1 47 ? -11.141 11.969 10.969 1 98.88 47 VAL B C 1
ATOM 2324 O O . VAL B 1 47 ? -11.898 11.211 10.359 1 98.88 47 VAL B O 1
ATOM 2327 N N . ILE B 1 48 ? -10.539 12.984 10.383 1 98.88 48 ILE B N 1
ATOM 2328 C CA . ILE B 1 48 ? -10.602 13.273 8.953 1 98.88 48 ILE B CA 1
ATOM 2329 C C . ILE B 1 48 ? -9.195 13.242 8.359 1 98.88 48 ILE B C 1
ATOM 2331 O O . ILE B 1 48 ? -8.25 13.75 8.969 1 98.88 48 ILE B O 1
ATOM 2335 N N . ALA B 1 49 ? -9.016 12.625 7.305 1 98.81 49 ALA B N 1
ATOM 2336 C CA . ALA B 1 49 ? -7.781 12.664 6.523 1 98.81 49 ALA B CA 1
ATOM 2337 C C . ALA B 1 49 ? -8.078 12.961 5.055 1 98.81 49 ALA B C 1
ATOM 2339 O O . ALA B 1 49 ? -9.086 12.508 4.516 1 98.81 49 ALA B O 1
ATOM 2340 N N . LEU B 1 50 ? -7.203 13.672 4.383 1 98.62 50 LEU B N 1
ATOM 2341 C CA . LEU B 1 50 ? -7.434 13.984 2.977 1 98.62 50 LEU B CA 1
ATOM 2342 C C . LEU B 1 50 ? -6.18 13.719 2.148 1 98.62 50 LEU B C 1
ATOM 2344 O O . LEU B 1 50 ? -5.066 13.758 2.672 1 98.62 50 LEU B O 1
ATOM 2348 N N . ASP B 1 51 ? -6.387 13.438 0.879 1 98.62 51 ASP B N 1
ATOM 2349 C CA . ASP B 1 51 ? -5.305 13.508 -0.102 1 98.62 51 ASP B CA 1
ATOM 2350 C C . ASP B 1 51 ? -5.059 14.945 -0.543 1 98.62 51 ASP B C 1
ATOM 2352 O O . ASP B 1 51 ? -5.988 15.641 -0.967 1 98.62 51 ASP B O 1
ATOM 2356 N N . LEU B 1 52 ? -3.883 15.391 -0.387 1 98.44 52 LEU B N 1
ATOM 2357 C CA . LEU B 1 52 ? -3.541 16.719 -0.881 1 98.44 52 LEU B CA 1
ATOM 2358 C C . LEU B 1 52 ? -3.686 16.797 -2.396 1 98.44 52 LEU B C 1
ATOM 2360 O O . LEU B 1 52 ? -3.543 15.781 -3.086 1 98.44 52 LEU B O 1
ATOM 2364 N N . ARG B 1 53 ? -3.975 18 -2.896 1 97.62 53 ARG B N 1
ATOM 2365 C CA . ARG B 1 53 ? -4.016 18.156 -4.348 1 97.62 53 ARG B CA 1
ATOM 2366 C C . ARG B 1 53 ? -2.76 17.594 -5 1 97.62 53 ARG B C 1
ATOM 2368 O O . ARG B 1 53 ? -1.653 17.781 -4.484 1 97.62 53 ARG B O 1
ATOM 2375 N N . GLY B 1 54 ? -2.965 16.797 -6.027 1 96.81 54 GLY B N 1
ATOM 2376 C CA . GLY B 1 54 ? -1.854 16.203 -6.758 1 96.81 54 GLY B CA 1
ATOM 2377 C C . GLY B 1 54 ? -1.354 14.906 -6.137 1 96.81 54 GLY B C 1
ATOM 2378 O O . GLY B 1 54 ? -0.384 14.32 -6.617 1 96.81 54 GLY B O 1
ATOM 2379 N N . HIS B 1 55 ? -2.021 14.453 -5.082 1 97.44 55 HIS B N 1
ATOM 2380 C CA . HIS B 1 55 ? -1.667 13.211 -4.414 1 97.44 55 HIS B CA 1
ATOM 2381 C C . HIS B 1 55 ? -2.875 12.281 -4.293 1 97.44 55 HIS B C 1
ATOM 2383 O O . HIS B 1 55 ? -4.02 12.742 -4.344 1 97.44 55 HIS B O 1
ATOM 2389 N N . GLY B 1 56 ? -2.562 10.961 -4.137 1 96.69 56 GLY B N 1
ATOM 2390 C CA . GLY B 1 56 ? -3.629 9.992 -3.924 1 96.69 56 GLY B CA 1
ATOM 2391 C C . GLY B 1 56 ? -4.711 10.055 -4.988 1 96.69 56 GLY B C 1
ATOM 2392 O O . GLY B 1 56 ? -4.414 10.008 -6.184 1 96.69 56 GLY B O 1
ATOM 2393 N N . ARG B 1 57 ? -5.934 10.242 -4.543 1 95.75 57 ARG B N 1
ATOM 2394 C CA . ARG B 1 57 ? -7.062 10.242 -5.473 1 95.75 57 ARG B CA 1
ATOM 2395 C C . ARG B 1 57 ? -7.602 11.648 -5.68 1 95.75 57 ARG B C 1
ATOM 2397 O O . ARG B 1 57 ? -8.633 11.836 -6.328 1 95.75 57 ARG B O 1
ATOM 2404 N N . SER B 1 58 ? -6.883 12.617 -5.086 1 97.25 58 SER B N 1
ATOM 2405 C CA . SER B 1 58 ? -7.25 14.008 -5.32 1 97.25 58 SER B CA 1
ATOM 2406 C C . SER B 1 58 ? -6.723 14.5 -6.664 1 97.25 58 SER B C 1
ATOM 2408 O O . SER B 1 58 ? -5.617 14.141 -7.074 1 97.25 58 SER B O 1
ATOM 2410 N N . ASP B 1 59 ? -7.457 15.422 -7.273 1 96.31 59 ASP B N 1
ATOM 2411 C CA . ASP B 1 59 ? -7.027 16.016 -8.531 1 96.31 59 ASP B CA 1
ATOM 2412 C C . ASP B 1 59 ? -5.898 17.016 -8.312 1 96.31 59 ASP B C 1
ATOM 2414 O O . ASP B 1 59 ? -5.703 17.5 -7.195 1 96.31 59 ASP B O 1
ATOM 2418 N N . ALA B 1 60 ? -5.09 17.234 -9.242 1 93.56 60 ALA B N 1
ATOM 2419 C CA . ALA B 1 60 ? -4.004 18.203 -9.172 1 93.56 60 ALA B CA 1
ATOM 2420 C C . ALA B 1 60 ? -4.539 19.641 -9.289 1 93.56 60 ALA B C 1
ATOM 2422 O O . ALA B 1 60 ? -4.012 20.562 -8.664 1 93.56 60 ALA B O 1
ATOM 2423 N N . GLY B 1 61 ? -5.602 19.797 -10.07 1 89.62 61 GLY B N 1
ATOM 2424 C CA . GLY B 1 61 ? -6.121 21.125 -10.375 1 89.62 61 GLY B CA 1
ATOM 2425 C C . GLY B 1 61 ? -5.234 21.906 -11.32 1 89.62 61 GLY B C 1
ATOM 2426 O O . GLY B 1 61 ? -4.23 21.391 -11.812 1 89.62 61 GLY B O 1
ATOM 2427 N N . SER B 1 62 ? -5.652 23.219 -11.633 1 86.06 62 SER B N 1
ATOM 2428 C CA . SER B 1 62 ? -4.941 24.031 -12.609 1 86.06 62 SER B CA 1
ATOM 2429 C C . SER B 1 62 ? -4.02 25.031 -11.938 1 86.06 62 SER B C 1
ATOM 2431 O O . SER B 1 62 ? -3.141 25.609 -12.578 1 86.06 62 SER B O 1
ATOM 2433 N N . GLY B 1 63 ? -4.004 25.359 -10.703 1 79.12 63 GLY B N 1
ATOM 2434 C CA . GLY B 1 63 ? -3.348 26.453 -10 1 79.12 63 GLY B CA 1
ATOM 2435 C C . GLY B 1 63 ? -1.929 26.125 -9.578 1 79.12 63 GLY B C 1
ATOM 2436 O O . GLY B 1 63 ? -1.245 26.953 -8.984 1 79.12 63 GLY B O 1
ATOM 2437 N N . GLY B 1 64 ? -1.377 24.969 -9.805 1 85.75 64 GLY B N 1
ATOM 2438 C CA . GLY B 1 64 ? -0.044 24.594 -9.352 1 85.75 64 GLY B CA 1
ATOM 2439 C C . GLY B 1 64 ? -0.01 24.141 -7.91 1 85.75 64 GLY B C 1
ATOM 2440 O O . GLY B 1 64 ? -1.042 23.766 -7.344 1 85.75 64 GLY B O 1
ATOM 2441 N N . TYR B 1 65 ? 1.247 24.109 -7.316 1 93.62 65 TYR B N 1
ATOM 2442 C CA . TYR B 1 65 ? 1.457 23.594 -5.965 1 93.62 65 TYR B CA 1
ATOM 2443 C C . TYR B 1 65 ? 2.264 24.578 -5.129 1 93.62 65 TYR B C 1
ATOM 2445 O O . TYR B 1 65 ? 3.23 25.172 -5.613 1 93.62 65 TYR B O 1
ATOM 2453 N N . SER B 1 66 ? 1.815 24.891 -3.936 1 96.62 66 SER B N 1
ATOM 2454 C CA . SER B 1 66 ? 2.539 25.609 -2.9 1 96.62 66 SER B CA 1
ATOM 2455 C C . SER B 1 66 ? 2.037 25.25 -1.509 1 96.62 66 SER B C 1
ATOM 2457 O O . SER B 1 66 ? 0.952 24.672 -1.366 1 96.62 66 SER B O 1
ATOM 2459 N N . ILE B 1 67 ? 2.848 25.562 -0.551 1 97.62 67 ILE B N 1
ATOM 2460 C CA . ILE B 1 67 ? 2.43 25.312 0.824 1 97.62 67 ILE B CA 1
ATOM 2461 C C . ILE B 1 67 ? 1.148 26.094 1.124 1 97.62 67 ILE B C 1
ATOM 2463 O O . ILE B 1 67 ? 0.242 25.578 1.78 1 97.62 67 ILE B O 1
ATOM 2467 N N . GLN B 1 68 ? 1.083 27.297 0.599 1 96.81 68 GLN B N 1
ATOM 2468 C CA . GLN B 1 68 ? -0.088 28.156 0.805 1 96.81 68 GLN B CA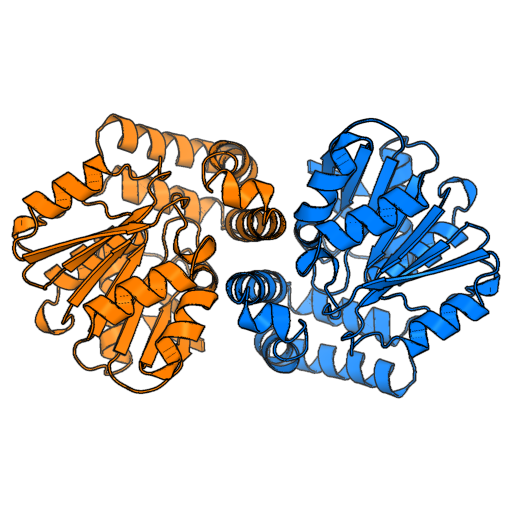 1
ATOM 2469 C C . GLN B 1 68 ? -1.334 27.531 0.183 1 96.81 68 GLN B C 1
ATOM 2471 O O . GLN B 1 68 ? -2.404 27.516 0.793 1 96.81 68 GLN B O 1
ATOM 2476 N N . MET B 1 69 ? -1.199 27 -0.988 1 96.88 69 MET B N 1
ATOM 2477 C CA . MET B 1 69 ? -2.334 26.406 -1.686 1 96.88 69 MET B CA 1
ATOM 2478 C C . MET B 1 69 ? -2.812 25.141 -0.968 1 96.88 69 MET B C 1
ATOM 2480 O O . MET B 1 69 ? -4.02 24.938 -0.821 1 96.88 69 MET B O 1
ATOM 2484 N N . TRP B 1 70 ? -1.883 24.328 -0.535 1 98.31 70 TRP B N 1
ATOM 2485 C CA . TRP B 1 70 ? -2.26 23.141 0.222 1 98.31 70 TRP B CA 1
ATOM 2486 C C . TRP B 1 70 ? -2.939 23.516 1.533 1 98.31 70 TRP B C 1
ATOM 2488 O O . TRP B 1 70 ? -3.928 22.891 1.932 1 98.31 70 TRP B O 1
ATOM 2498 N N . ALA B 1 71 ? -2.4 24.531 2.213 1 98.5 71 ALA B N 1
ATOM 2499 C CA . ALA B 1 71 ? -2.992 25 3.465 1 98.5 71 ALA B CA 1
ATOM 2500 C C . ALA B 1 71 ? -4.406 25.531 3.24 1 98.5 71 ALA B C 1
ATOM 2502 O O . ALA B 1 71 ? -5.301 25.281 4.051 1 98.5 71 ALA B O 1
ATOM 2503 N N . GLN B 1 72 ? -4.574 26.219 2.133 1 98.12 72 GLN B N 1
ATOM 2504 C CA . GLN B 1 72 ? -5.898 26.734 1.784 1 98.12 72 GLN B CA 1
ATOM 2505 C C . GLN B 1 72 ? -6.887 25.578 1.58 1 98.12 72 GLN B C 1
ATOM 2507 O O . GLN B 1 72 ? -8.047 25.688 1.979 1 98.12 72 GLN B O 1
ATOM 2512 N N . ASP B 1 73 ? -6.453 24.562 0.929 1 98.5 73 ASP B N 1
ATOM 2513 C CA . ASP B 1 73 ? -7.309 23.391 0.718 1 98.5 73 ASP B CA 1
ATOM 2514 C C . ASP B 1 73 ? -7.707 22.75 2.049 1 98.5 73 ASP B C 1
ATOM 2516 O O . ASP B 1 73 ? -8.859 22.359 2.229 1 98.5 73 ASP B O 1
ATOM 2520 N N . VAL B 1 74 ? -6.762 22.656 2.988 1 98.88 74 VAL B N 1
ATOM 2521 C CA . VAL B 1 74 ? -7.031 22.078 4.297 1 98.88 74 VAL B CA 1
ATOM 2522 C C . VAL B 1 74 ? -8.039 22.938 5.055 1 98.88 74 VAL B C 1
ATOM 2524 O O . VAL B 1 74 ? -9 22.422 5.625 1 98.88 74 VAL B O 1
ATOM 2527 N N . ASN B 1 75 ? -7.809 24.25 5.059 1 98.88 75 ASN B N 1
ATOM 2528 C CA . ASN B 1 75 ? -8.742 25.141 5.723 1 98.88 75 ASN B CA 1
ATOM 2529 C C . ASN B 1 75 ? -10.125 25.094 5.074 1 98.88 75 ASN B C 1
ATOM 2531 O O . ASN B 1 75 ? -11.141 25.172 5.766 1 98.88 75 ASN B O 1
ATOM 2535 N N . ALA B 1 76 ? -10.164 24.969 3.73 1 98.81 76 ALA B N 1
ATOM 2536 C CA . ALA B 1 76 ? -11.438 24.844 3.025 1 98.81 76 ALA B CA 1
ATOM 2537 C C . ALA B 1 76 ? -12.164 23.562 3.432 1 98.81 76 ALA B C 1
ATOM 2539 O O . ALA B 1 76 ? -13.391 23.547 3.535 1 98.81 76 ALA B O 1
ATOM 2540 N N . LEU B 1 77 ? -11.422 22.484 3.627 1 98.88 77 LEU B N 1
ATOM 2541 C CA . LEU B 1 77 ? -12.016 21.234 4.09 1 98.88 77 LEU B CA 1
ATOM 2542 C C . LEU B 1 77 ? -12.672 21.422 5.453 1 98.88 77 LEU B C 1
ATOM 2544 O O . LEU B 1 77 ? -13.812 21 5.664 1 98.88 77 LEU B O 1
ATOM 2548 N N . ILE B 1 78 ? -11.938 22.031 6.367 1 98.81 78 ILE B N 1
ATOM 2549 C CA . ILE B 1 78 ? -12.414 22.266 7.727 1 98.81 78 ILE B CA 1
ATOM 2550 C C . ILE B 1 78 ? -13.711 23.078 7.68 1 98.81 78 ILE B C 1
ATOM 2552 O O . ILE B 1 78 ? -14.688 22.734 8.352 1 98.81 78 ILE B O 1
ATOM 2556 N N . ALA B 1 79 ? -13.703 24.062 6.875 1 98.75 79 ALA B N 1
ATOM 2557 C CA . ALA B 1 79 ? -14.875 24.938 6.742 1 98.75 79 ALA B CA 1
ATOM 2558 C C . ALA B 1 79 ? -16.031 24.188 6.094 1 98.75 79 ALA B C 1
ATOM 2560 O O . ALA B 1 79 ? -17.172 24.281 6.559 1 98.75 79 ALA B O 1
ATOM 2561 N N . ALA B 1 80 ? -15.781 23.484 5.02 1 98.62 80 ALA B N 1
ATOM 2562 C CA . ALA B 1 80 ? -16.812 22.797 4.254 1 98.62 80 ALA B CA 1
ATOM 2563 C C . ALA B 1 80 ? -17.516 21.75 5.105 1 98.62 80 ALA B C 1
ATOM 2565 O O . ALA B 1 80 ? -18.719 21.5 4.938 1 98.62 80 ALA B O 1
ATOM 2566 N N . LEU B 1 81 ? -16.766 21.172 6.012 1 98.5 81 LEU B N 1
ATOM 2567 C CA . LEU B 1 81 ? -17.328 20.141 6.863 1 98.5 81 LEU B CA 1
ATOM 2568 C C . LEU B 1 81 ? -17.906 20.734 8.141 1 98.5 81 LEU B C 1
ATOM 2570 O O . LEU B 1 81 ? -18.391 20 9.008 1 98.5 81 LEU B O 1
ATOM 2574 N N . GLU B 1 82 ? -17.797 22 8.242 1 98.44 82 GLU B N 1
ATOM 2575 C CA . GLU B 1 82 ? -18.344 22.734 9.367 1 98.44 82 GLU B CA 1
ATOM 2576 C C . GLU B 1 82 ? -17.812 22.203 10.695 1 98.44 82 GLU B C 1
ATOM 2578 O O . GLU B 1 82 ? -18.562 21.984 11.641 1 98.44 82 GLU B O 1
ATOM 2583 N N . LEU B 1 83 ? -16.609 21.969 10.719 1 98.5 83 LEU B N 1
ATOM 2584 C CA . LEU B 1 83 ? -15.969 21.422 11.922 1 98.5 83 LEU B CA 1
ATOM 2585 C C . LEU B 1 83 ? -15.719 22.531 12.945 1 98.5 83 LEU B C 1
ATOM 2587 O O . LEU B 1 83 ? -15.375 23.656 12.578 1 98.5 83 LEU B O 1
ATOM 2591 N N . PRO B 1 84 ? -15.898 22.188 14.227 1 98.38 84 PRO B N 1
ATOM 2592 C CA . PRO B 1 84 ? -15.32 23.078 15.234 1 98.38 84 PRO B CA 1
ATOM 2593 C C . PRO B 1 84 ? -13.797 23.125 15.172 1 98.38 84 PRO B C 1
ATOM 2595 O O . PRO B 1 84 ? -13.188 22.453 14.336 1 98.38 84 PRO B O 1
ATOM 2598 N N . PRO B 1 85 ? -13.156 24.047 16 1 98.56 85 PRO B N 1
ATOM 2599 C CA . PRO B 1 85 ? -11.695 24.078 15.953 1 98.56 85 PRO B CA 1
ATOM 2600 C C . PRO B 1 85 ? -11.062 22.703 16.094 1 98.56 85 PRO B C 1
ATOM 2602 O O . PRO B 1 85 ? -11.43 21.938 16.984 1 98.56 85 PRO B O 1
ATOM 2605 N N . VAL B 1 86 ? -10.086 22.375 15.258 1 98.88 86 VAL B N 1
ATOM 2606 C CA . VAL B 1 86 ? -9.609 21 15.133 1 98.88 86 VAL B CA 1
ATOM 2607 C C . VAL B 1 86 ? -8.203 20.891 15.719 1 98.88 86 VAL B C 1
ATOM 2609 O O . VAL B 1 86 ? -7.516 21.906 15.906 1 98.88 86 VAL B O 1
ATOM 2612 N N . THR B 1 87 ? -7.832 19.672 16.094 1 98.88 87 THR B N 1
ATOM 2613 C CA . THR B 1 87 ? -6.422 19.312 16.141 1 98.88 87 THR B CA 1
ATOM 2614 C C . THR B 1 87 ? -5.906 18.984 14.734 1 98.88 87 THR B C 1
ATOM 2616 O O . THR B 1 87 ? -6.457 18.109 14.055 1 98.88 87 THR B O 1
ATOM 2619 N N . LEU B 1 88 ? -4.965 19.688 14.312 1 98.88 88 LEU B N 1
ATOM 2620 C CA . LEU B 1 88 ? -4.402 19.484 12.977 1 98.88 88 LEU B CA 1
ATOM 2621 C C . LEU B 1 88 ? -3.062 18.75 13.062 1 98.88 88 LEU B C 1
ATOM 2623 O O . LEU B 1 88 ? -2.133 19.234 13.719 1 98.88 88 LEU B O 1
ATOM 2627 N N . VAL B 1 89 ? -2.984 17.578 12.469 1 98.94 89 VAL B N 1
ATOM 2628 C CA . VAL B 1 89 ? -1.807 16.719 12.492 1 98.94 89 VAL B CA 1
ATOM 2629 C C . VAL B 1 89 ? -1.187 16.656 11.102 1 98.94 89 VAL B C 1
ATOM 2631 O O . VAL B 1 89 ? -1.863 16.312 10.133 1 98.94 89 VAL B O 1
ATOM 2634 N N . GLY B 1 90 ? 0.049 16.969 10.977 1 98.88 90 GLY B N 1
ATOM 2635 C CA . GLY B 1 90 ? 0.732 16.922 9.695 1 98.88 90 GLY B CA 1
ATOM 2636 C C . GLY B 1 90 ? 2.041 16.156 9.734 1 98.88 90 GLY B C 1
ATOM 2637 O O . GLY B 1 90 ? 2.801 16.266 10.703 1 98.88 90 GLY B O 1
ATOM 2638 N N . HIS B 1 91 ? 2.295 15.414 8.695 1 98.62 91 HIS B N 1
ATOM 2639 C CA . HIS B 1 91 ? 3.549 14.688 8.531 1 98.62 91 HIS B CA 1
ATOM 2640 C C . HIS B 1 91 ? 4.406 15.312 7.438 1 98.62 91 HIS B C 1
ATOM 2642 O O . HIS B 1 91 ? 3.963 15.453 6.297 1 98.62 91 HIS B O 1
ATOM 2648 N N . SER B 1 92 ? 5.68 15.711 7.82 1 97.19 92 SER B N 1
ATOM 2649 C CA . SER B 1 92 ? 6.656 16.172 6.84 1 97.19 92 SER B CA 1
ATOM 2650 C C . SER B 1 92 ? 6.094 17.312 5.992 1 97.19 92 SER B C 1
ATOM 2652 O O . SER B 1 92 ? 5.727 18.359 6.523 1 97.19 92 SER B O 1
ATOM 2654 N N . LEU B 1 93 ? 5.801 17.125 4.703 1 97.88 93 LEU B N 1
ATOM 2655 C CA . LEU B 1 93 ? 5.09 18.125 3.916 1 97.88 93 LEU B CA 1
ATOM 2656 C C . LEU B 1 93 ? 3.816 18.578 4.625 1 97.88 93 LEU B C 1
ATOM 2658 O O . LEU B 1 93 ? 3.52 19.766 4.688 1 97.88 93 LEU B O 1
ATOM 2662 N N . GLY B 1 94 ? 3.111 17.609 5.148 1 98.69 94 GLY B N 1
ATOM 2663 C CA . GLY B 1 94 ? 1.889 17.906 5.879 1 98.69 94 GLY B CA 1
ATOM 2664 C C . GLY B 1 94 ? 2.119 18.766 7.098 1 98.69 94 GLY B C 1
ATOM 2665 O O . GLY B 1 94 ? 1.233 19.531 7.508 1 98.69 94 GLY B O 1
ATOM 2666 N N . SER B 1 95 ? 3.289 18.625 7.711 1 98.69 95 SER B N 1
ATOM 2667 C CA . SER B 1 95 ? 3.596 19.469 8.852 1 98.69 95 SER B CA 1
ATOM 2668 C C . SER B 1 95 ? 3.738 20.938 8.43 1 98.69 95 SER B C 1
ATOM 2670 O O . SER B 1 95 ? 3.355 21.844 9.164 1 98.69 95 SER B O 1
ATOM 2672 N N . LEU B 1 96 ? 4.348 21.188 7.227 1 98.56 96 LEU B N 1
ATOM 2673 C CA . LEU B 1 96 ? 4.418 22.531 6.664 1 98.56 96 LEU B CA 1
ATOM 2674 C C . LEU B 1 96 ? 3.021 23.078 6.383 1 98.56 96 LEU B C 1
ATOM 2676 O O . LEU B 1 96 ? 2.711 24.219 6.73 1 98.56 96 LEU B O 1
ATOM 2680 N N . VAL B 1 97 ? 2.234 22.219 5.832 1 98.69 97 VAL B N 1
ATOM 2681 C CA . VAL B 1 97 ? 0.864 22.578 5.48 1 98.69 97 VAL B CA 1
ATOM 2682 C C . VAL B 1 97 ? 0.07 22.906 6.746 1 98.69 97 VAL B C 1
ATOM 2684 O O . VAL B 1 97 ? -0.663 23.891 6.793 1 98.69 97 VAL B O 1
ATOM 2687 N N . ALA B 1 98 ? 0.243 22.094 7.727 1 98.88 98 ALA B N 1
ATOM 2688 C CA . ALA B 1 98 ? -0.473 22.281 8.984 1 98.88 98 ALA B CA 1
ATOM 2689 C C . ALA B 1 98 ? -0.074 23.594 9.656 1 98.88 98 ALA B C 1
ATOM 2691 O O . ALA B 1 98 ? -0.931 24.328 10.148 1 98.88 98 ALA B O 1
ATOM 2692 N N . GLN B 1 99 ? 1.215 23.875 9.703 1 98.69 99 GLN B N 1
ATOM 2693 C CA . GLN B 1 99 ? 1.693 25.141 10.266 1 98.69 99 GLN B CA 1
ATOM 2694 C C . GLN B 1 99 ? 1.097 26.328 9.523 1 98.69 99 GLN B C 1
ATOM 2696 O O . GLN B 1 99 ? 0.564 27.25 10.148 1 98.69 99 GLN B O 1
ATOM 2701 N N . GLN B 1 100 ? 1.163 26.266 8.227 1 98.62 100 GLN B N 1
ATOM 2702 C CA . GLN B 1 100 ? 0.651 27.375 7.414 1 98.62 100 GLN B CA 1
ATOM 2703 C C . GLN B 1 100 ? -0.854 27.547 7.602 1 98.62 100 GLN B C 1
ATOM 2705 O O . GLN B 1 100 ? -1.347 28.656 7.719 1 98.62 100 GLN B O 1
ATOM 2710 N N . ALA B 1 101 ? -1.573 26.406 7.602 1 98.69 101 ALA B N 1
ATOM 2711 C CA . ALA B 1 101 ? -3.021 26.453 7.797 1 98.69 101 ALA B CA 1
ATOM 2712 C C . ALA B 1 101 ? -3.377 27.094 9.133 1 98.69 101 ALA B C 1
ATOM 2714 O O . ALA B 1 101 ? -4.309 27.891 9.219 1 98.69 101 ALA B O 1
ATOM 2715 N N . ALA B 1 102 ? -2.658 26.75 10.172 1 98.56 102 ALA B N 1
ATOM 2716 C CA . ALA B 1 102 ? -2.891 27.281 11.508 1 98.56 102 ALA B CA 1
ATOM 2717 C C . ALA B 1 102 ? -2.623 28.781 11.555 1 98.56 102 ALA B C 1
ATOM 2719 O O . ALA B 1 102 ? -3.312 29.531 12.258 1 98.56 102 ALA B O 1
ATOM 2720 N N . LEU B 1 103 ? -1.613 29.25 10.844 1 98.31 103 LEU B N 1
ATOM 2721 C CA . LEU B 1 103 ? -1.286 30.656 10.781 1 98.31 103 LEU B CA 1
ATOM 2722 C C . LEU B 1 103 ? -2.352 31.438 10.016 1 98.31 103 LEU B C 1
ATOM 2724 O O . LEU B 1 103 ? -2.695 32.562 10.375 1 98.31 103 LEU B O 1
ATOM 2728 N N . ASP B 1 104 ? -2.881 30.828 8.969 1 98.31 104 ASP B N 1
ATOM 2729 C CA . ASP B 1 104 ? -3.865 31.469 8.109 1 98.31 104 ASP B CA 1
ATOM 2730 C C . ASP B 1 104 ? -5.207 31.609 8.82 1 98.31 104 ASP B C 1
ATOM 2732 O O . ASP B 1 104 ? -5.902 32.625 8.641 1 98.31 104 ASP B O 1
ATOM 2736 N N . LYS B 1 105 ? -5.598 30.625 9.539 1 98.38 105 LYS B N 1
ATOM 2737 C CA . LYS B 1 105 ? -6.867 30.609 10.258 1 98.38 105 LYS B CA 1
ATOM 2738 C C . LYS B 1 105 ? -6.688 30.078 11.68 1 98.38 105 LYS B C 1
ATOM 2740 O O . LYS B 1 105 ? -7.199 29.016 12.023 1 98.38 105 LYS B O 1
ATOM 2745 N N . PRO B 1 106 ? -6.113 30.906 12.508 1 98.19 106 PRO B N 1
ATOM 2746 C CA . PRO B 1 106 ? -5.789 30.422 13.859 1 98.19 106 PRO B CA 1
ATOM 2747 C C . PRO B 1 106 ? -7.023 29.969 14.633 1 98.19 106 PRO B C 1
ATOM 2749 O O . PRO B 1 106 ? -6.93 29.078 15.477 1 98.19 106 PRO B O 1
ATOM 2752 N N . GLU B 1 107 ? -8.188 30.484 14.305 1 98 107 GLU B N 1
ATOM 2753 C CA . GLU B 1 107 ? -9.406 30.172 15.039 1 98 107 GLU B CA 1
ATOM 2754 C C . GLU B 1 107 ? -9.93 28.781 14.664 1 98 107 GLU B C 1
ATOM 2756 O O . GLU B 1 107 ? -10.727 28.188 15.398 1 98 107 GLU B O 1
ATOM 2761 N N . ALA B 1 108 ? -9.477 28.234 13.586 1 98.44 108 ALA B N 1
ATOM 2762 C CA . ALA B 1 108 ? -9.953 26.938 13.102 1 98.44 108 ALA B CA 1
ATOM 2763 C C . ALA B 1 108 ? -9.125 25.797 13.664 1 98.44 108 ALA B C 1
ATOM 2765 O O . ALA B 1 108 ? -9.516 24.641 13.586 1 98.44 108 ALA B O 1
ATOM 2766 N N . VAL B 1 109 ? -8.008 26.109 14.289 1 98.56 109 VAL B N 1
ATOM 2767 C CA . VAL B 1 109 ? -7.082 25.078 14.758 1 98.56 109 VAL B CA 1
ATOM 2768 C C . VAL B 1 109 ? -6.836 25.25 16.25 1 98.56 109 VAL B C 1
ATOM 2770 O O . VAL B 1 109 ? -6.316 26.281 16.688 1 98.56 109 VAL B O 1
ATOM 2773 N N . ASP B 1 110 ? -7.156 24.234 16.984 1 97.56 110 ASP B N 1
ATOM 2774 C CA . ASP B 1 110 ? -7.004 24.297 18.438 1 97.56 110 ASP B CA 1
ATOM 2775 C C . ASP B 1 110 ? -5.609 23.828 18.859 1 97.56 110 ASP B C 1
ATOM 2777 O O . ASP B 1 110 ? -5.031 24.375 19.812 1 97.56 110 ASP B O 1
ATOM 2781 N N . GLN B 1 111 ? -5.121 22.812 18.25 1 98.25 111 GLN B N 1
ATOM 2782 C CA . GLN B 1 111 ? -3.828 22.219 18.547 1 98.25 111 GLN B CA 1
ATOM 2783 C C . GLN B 1 111 ? -3.145 21.719 17.281 1 98.25 111 GLN B C 1
ATOM 2785 O O . GLN B 1 111 ? -3.811 21.422 16.281 1 98.25 111 GLN B O 1
ATOM 2790 N N . LEU B 1 112 ? -1.794 21.703 17.391 1 98.56 112 LEU B N 1
ATOM 2791 C CA . LEU B 1 112 ? -0.987 21.203 16.281 1 98.56 112 LEU B CA 1
ATOM 2792 C C . LEU B 1 112 ? -0.185 19.984 16.703 1 98.56 112 LEU B C 1
ATOM 2794 O O . LEU B 1 112 ? 0.331 19.938 17.828 1 98.56 112 LEU B O 1
ATOM 2798 N N . VAL B 1 113 ? -0.15 19.031 15.898 1 98.88 113 VAL B N 1
ATOM 2799 C CA . VAL B 1 113 ? 0.787 17.922 16.016 1 98.88 113 VAL B CA 1
ATOM 2800 C C . VAL B 1 113 ? 1.633 17.828 14.742 1 98.88 113 VAL B C 1
ATOM 2802 O O . VAL B 1 113 ? 1.104 17.594 13.648 1 98.88 113 VAL B O 1
ATOM 2805 N N . LEU B 1 114 ? 2.889 18 14.883 1 98.81 114 LEU B N 1
ATOM 2806 C CA . LEU B 1 114 ? 3.807 17.969 13.75 1 98.81 114 LEU B CA 1
ATOM 2807 C C . LEU B 1 114 ? 4.699 16.734 13.805 1 98.81 114 LEU B C 1
ATOM 2809 O O . LEU B 1 114 ? 5.605 16.656 14.641 1 98.81 114 LEU B O 1
ATOM 2813 N N . VAL B 1 115 ? 4.453 15.789 12.945 1 98.69 115 VAL B N 1
ATOM 2814 C CA . VAL B 1 115 ? 5.223 14.555 12.828 1 98.69 115 VAL B CA 1
ATOM 2815 C C . VAL B 1 115 ? 6.305 14.727 11.758 1 98.69 115 VAL B C 1
ATOM 2817 O O . VAL B 1 115 ? 5.996 14.922 10.578 1 98.69 115 VAL B O 1
ATOM 2820 N N . GLY B 1 116 ? 7.582 14.57 12.195 1 97.31 116 GLY B N 1
ATOM 2821 C CA . GLY B 1 116 ? 8.625 14.961 11.258 1 97.31 116 GLY B CA 1
ATOM 2822 C C . GLY B 1 116 ? 8.516 16.406 10.82 1 97.31 116 GLY B C 1
ATOM 2823 O O . GLY B 1 116 ? 8.547 16.703 9.617 1 97.31 116 GLY B O 1
ATOM 2824 N N . GLY B 1 117 ? 8.43 17.234 11.711 1 96.62 117 GLY B N 1
ATOM 2825 C CA . GLY B 1 117 ? 8.117 18.641 11.484 1 96.62 117 GLY B CA 1
ATOM 2826 C C . GLY B 1 117 ? 9.242 19.406 10.805 1 96.62 117 GLY B C 1
ATOM 2827 O O . GLY B 1 117 ? 10.414 19.156 11.086 1 96.62 117 GLY B O 1
ATOM 2828 N N . ILE B 1 118 ? 8.812 20.297 9.945 1 95.31 118 ILE B N 1
ATOM 2829 C CA . ILE B 1 118 ? 9.703 21.156 9.172 1 95.31 118 ILE B CA 1
ATOM 2830 C C . ILE B 1 118 ? 9.133 22.562 9.125 1 95.31 118 ILE B C 1
ATOM 2832 O O . ILE B 1 118 ? 7.922 22.766 9.234 1 95.31 118 ILE B O 1
ATOM 2836 N N . SER B 1 119 ? 10.07 23.578 9.094 1 95.5 119 SER B N 1
ATOM 2837 C CA . SER B 1 119 ? 9.57 24.938 8.883 1 95.5 119 SER B CA 1
ATOM 2838 C C . SER B 1 119 ? 10.336 25.641 7.77 1 95.5 119 SER B C 1
ATOM 2840 O O . SER B 1 119 ? 9.93 26.719 7.316 1 95.5 119 SER B O 1
ATOM 2842 N N . TRP B 1 120 ? 11.391 25.062 7.348 1 94.44 120 TRP B N 1
ATOM 2843 C CA . TRP B 1 120 ? 12.203 25.594 6.254 1 94.44 120 TRP B CA 1
ATOM 2844 C C . TRP B 1 120 ? 13.203 24.547 5.773 1 94.44 120 TRP B C 1
ATOM 2846 O O . TRP B 1 120 ? 13.336 23.484 6.363 1 94.44 120 TRP B O 1
ATOM 2856 N N . PHE B 1 121 ? 13.773 24.875 4.637 1 95.12 121 PHE B N 1
ATOM 2857 C CA . PHE B 1 121 ? 14.805 24.016 4.094 1 95.12 121 PHE B CA 1
ATOM 2858 C C . PHE B 1 121 ? 16.094 24.781 3.857 1 95.12 121 PHE B C 1
ATOM 2860 O O . PHE B 1 121 ? 16.062 25.938 3.42 1 95.12 121 PHE B O 1
ATOM 2867 N N . GLU B 1 122 ? 17.203 24.125 4.188 1 95.06 122 GLU B N 1
ATOM 2868 C CA . GLU B 1 122 ? 18.516 24.656 3.805 1 95.06 122 GLU B CA 1
ATOM 2869 C C . GLU B 1 122 ? 18.688 24.672 2.289 1 95.06 122 GLU B C 1
ATOM 2871 O O . GLU B 1 122 ? 18.016 23.922 1.578 1 95.06 122 GLU B O 1
ATOM 2876 N N . PRO B 1 123 ? 19.594 25.547 1.825 1 96.5 123 PRO B N 1
ATOM 2877 C CA . PRO B 1 123 ? 19.797 25.641 0.379 1 96.5 123 PRO B CA 1
ATOM 2878 C C . PRO B 1 123 ? 20.109 24.297 -0.264 1 96.5 123 PRO B C 1
ATOM 2880 O O . PRO B 1 123 ? 19.609 23.984 -1.347 1 96.5 123 PRO B O 1
ATOM 2883 N N . ASP B 1 124 ? 20.859 23.5 0.408 1 96.75 124 ASP B N 1
ATOM 2884 C CA . ASP B 1 124 ? 21.219 22.203 -0.15 1 96.75 124 ASP B CA 1
ATOM 2885 C C . ASP B 1 124 ? 20 21.297 -0.275 1 96.75 124 ASP B C 1
ATOM 2887 O O . ASP B 1 124 ? 19.875 20.531 -1.229 1 96.75 124 ASP B O 1
ATOM 2891 N N . THR B 1 125 ? 19.188 21.328 0.696 1 96.06 125 THR B N 1
ATOM 2892 C CA . THR B 1 125 ? 17.969 20.547 0.652 1 96.06 125 THR B CA 1
ATOM 2893 C C . THR B 1 125 ? 17.047 21.047 -0.459 1 96.06 125 THR B C 1
ATOM 2895 O O . THR B 1 125 ? 16.406 20.25 -1.152 1 96.06 125 THR B O 1
ATOM 2898 N N . LYS B 1 126 ? 16.938 22.359 -0.652 1 97.62 126 LYS B N 1
ATOM 2899 C CA . LYS B 1 126 ? 16.172 22.938 -1.75 1 97.62 126 LYS B CA 1
ATOM 2900 C C . LYS B 1 126 ? 16.672 22.438 -3.1 1 97.62 126 LYS B C 1
ATOM 2902 O O . LYS B 1 126 ? 15.883 22.047 -3.961 1 97.62 126 LYS B O 1
ATOM 2907 N N . LYS B 1 127 ? 17.938 22.422 -3.227 1 98 127 LYS B N 1
ATOM 2908 C CA . LYS B 1 127 ? 18.547 21.906 -4.453 1 98 127 LYS B CA 1
ATOM 2909 C C . LYS B 1 127 ? 18.219 20.438 -4.652 1 98 127 LYS B C 1
ATOM 2911 O O . LYS B 1 127 ? 17.969 20 -5.773 1 98 127 LYS B O 1
ATOM 2916 N N . ALA B 1 128 ? 18.281 19.734 -3.584 1 96.06 128 ALA B N 1
ATOM 2917 C CA . ALA B 1 128 ? 17.984 18.297 -3.654 1 96.06 128 ALA B CA 1
ATOM 2918 C C . ALA B 1 128 ? 16.562 18.062 -4.145 1 96.06 128 ALA B C 1
ATOM 2920 O O . ALA B 1 128 ? 16.312 17.109 -4.887 1 96.06 128 ALA B O 1
ATOM 2921 N N . TYR B 1 129 ? 15.594 18.844 -3.695 1 97.19 129 TYR B N 1
ATOM 2922 C CA . TYR B 1 129 ? 14.219 18.719 -4.16 1 97.19 129 TYR B CA 1
ATOM 2923 C C . TYR B 1 129 ? 14.117 19.031 -5.648 1 97.19 129 TYR B C 1
ATOM 2925 O O . TYR B 1 129 ? 13.375 18.359 -6.379 1 97.19 129 TYR B O 1
ATOM 2933 N N . ASN B 1 130 ? 14.789 20.078 -6.07 1 98.31 130 ASN B N 1
ATOM 2934 C CA . ASN B 1 130 ? 14.812 20.375 -7.5 1 98.31 130 ASN B CA 1
ATOM 2935 C C . ASN B 1 130 ? 15.414 19.234 -8.305 1 98.31 130 ASN B C 1
ATOM 2937 O O . ASN B 1 130 ? 14.906 18.875 -9.367 1 98.31 130 ASN B O 1
ATOM 2941 N N . ASP B 1 131 ? 16.531 18.703 -7.777 1 97.69 131 ASP B N 1
ATOM 2942 C CA . ASP B 1 131 ? 17.172 17.578 -8.438 1 97.69 131 ASP B CA 1
ATOM 2943 C C . ASP B 1 131 ? 16.219 16.375 -8.508 1 97.69 131 ASP B C 1
ATOM 2945 O O . ASP B 1 131 ? 16.188 15.656 -9.516 1 97.69 131 ASP B O 1
ATOM 2949 N N . ARG B 1 132 ? 15.57 16.141 -7.473 1 96.81 132 ARG B N 1
ATOM 2950 C CA . ARG B 1 132 ? 14.594 15.047 -7.422 1 96.81 132 ARG B CA 1
ATOM 2951 C C . ARG B 1 132 ? 13.492 15.25 -8.453 1 96.81 132 ARG B C 1
ATOM 2953 O O . ARG B 1 132 ? 13.062 14.297 -9.109 1 96.81 132 ARG B O 1
ATOM 2960 N N . ALA B 1 133 ? 12.984 16.484 -8.562 1 97.88 133 ALA B N 1
ATOM 2961 C CA . ALA B 1 133 ? 11.977 16.812 -9.57 1 97.88 133 ALA B CA 1
ATOM 2962 C C . ALA B 1 133 ? 12.492 16.516 -10.977 1 97.88 133 ALA B C 1
ATOM 2964 O O . ALA B 1 133 ? 11.797 15.891 -11.781 1 97.88 133 ALA B O 1
ATOM 2965 N N . ASP B 1 134 ? 13.711 16.906 -11.234 1 98.06 134 ASP B N 1
ATOM 2966 C CA . ASP B 1 134 ? 14.328 16.656 -12.539 1 98.06 134 ASP B CA 1
ATOM 2967 C C . ASP B 1 134 ? 14.438 15.164 -12.82 1 98.06 134 ASP B C 1
ATOM 2969 O O . ASP B 1 134 ? 14.164 14.711 -13.938 1 98.06 134 ASP B O 1
ATOM 2973 N N . LEU B 1 135 ? 14.867 14.484 -11.805 1 96.94 135 LEU B N 1
ATOM 2974 C CA . LEU B 1 135 ? 15.062 13.047 -11.938 1 96.94 135 LEU B CA 1
ATOM 2975 C C . LEU B 1 135 ? 13.75 12.344 -12.266 1 96.94 135 LEU B C 1
ATOM 2977 O O . LEU B 1 135 ? 13.703 11.477 -13.141 1 96.94 135 LEU B O 1
ATOM 2981 N N . VAL B 1 136 ? 12.719 12.688 -11.578 1 97 136 VAL B N 1
ATOM 2982 C CA . VAL B 1 136 ? 11.422 12.062 -11.781 1 97 136 VAL B CA 1
ATOM 2983 C C . VAL B 1 136 ? 10.891 12.391 -13.172 1 97 136 VAL B C 1
ATOM 2985 O O . VAL B 1 136 ? 10.305 11.531 -13.844 1 97 136 VAL B O 1
ATOM 2988 N N . GLU B 1 137 ? 11.047 13.609 -13.57 1 96.94 137 GLU B N 1
ATOM 2989 C CA . GLU B 1 137 ? 10.586 14.023 -14.898 1 96.94 137 GLU B CA 1
ATOM 2990 C C . GLU B 1 137 ? 11.336 13.273 -15.992 1 96.94 137 GLU B C 1
ATOM 2992 O O . GLU B 1 137 ? 10.758 12.93 -17.031 1 96.94 137 GLU B O 1
ATOM 2997 N N . ALA B 1 138 ? 12.586 12.992 -15.727 1 96.62 138 ALA B N 1
ATOM 2998 C CA . ALA B 1 138 ? 13.43 12.359 -16.734 1 96.62 138 ALA B CA 1
ATOM 2999 C C . ALA B 1 138 ? 13.266 10.844 -16.719 1 96.62 138 ALA B C 1
ATOM 3001 O O . ALA B 1 138 ? 13.273 10.203 -17.766 1 96.62 138 ALA B O 1
ATOM 3002 N N . GLU B 1 139 ? 13.188 10.281 -15.516 1 95.5 139 GLU B N 1
ATOM 3003 C CA . GLU B 1 139 ? 13.367 8.844 -15.398 1 95.5 139 GLU B CA 1
ATOM 3004 C C . GLU B 1 139 ? 12.172 8.188 -14.703 1 95.5 139 GLU B C 1
ATOM 3006 O O . GLU B 1 139 ? 12.125 6.969 -14.562 1 95.5 139 GLU B O 1
ATOM 3011 N N . GLY B 1 140 ? 11.219 8.938 -14.25 1 94.75 140 GLY B N 1
ATOM 3012 C CA . GLY B 1 140 ? 10.023 8.398 -13.617 1 94.75 140 GLY B CA 1
ATOM 3013 C C . GLY B 1 140 ? 10.188 8.164 -12.125 1 94.75 140 GLY B C 1
ATOM 3014 O O . GLY B 1 140 ? 11.234 8.484 -11.555 1 94.75 140 GLY B O 1
ATOM 3015 N N . MET B 1 141 ? 9.195 7.656 -11.523 1 95.62 141 MET B N 1
ATOM 3016 C CA . MET B 1 141 ? 9.133 7.516 -10.07 1 95.62 141 MET B CA 1
ATOM 3017 C C . MET B 1 141 ? 10.094 6.43 -9.586 1 95.62 141 MET B C 1
ATOM 3019 O O . MET B 1 141 ? 10.586 6.48 -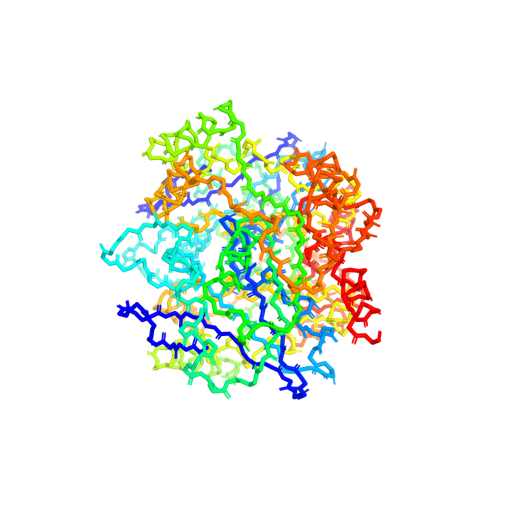8.461 1 95.62 141 MET B O 1
ATOM 3023 N N . ASP B 1 142 ? 10.391 5.438 -10.398 1 93.44 142 ASP B N 1
ATOM 3024 C CA . ASP B 1 142 ? 11.273 4.336 -10.023 1 93.44 142 ASP B CA 1
ATOM 3025 C C . ASP B 1 142 ? 12.633 4.859 -9.562 1 93.44 142 ASP B C 1
ATOM 3027 O O . ASP B 1 142 ? 13.203 4.355 -8.586 1 93.44 142 ASP B O 1
ATOM 3031 N N . ALA B 1 143 ? 13.078 5.859 -10.258 1 91.81 143 ALA B N 1
ATOM 3032 C CA . ALA B 1 143 ? 14.398 6.402 -9.969 1 91.81 143 ALA B CA 1
ATOM 3033 C C . ALA B 1 143 ? 14.445 7.023 -8.578 1 91.81 143 ALA B C 1
ATOM 3035 O O . ALA B 1 143 ? 15.453 6.93 -7.875 1 91.81 143 ALA B O 1
ATOM 3036 N N . VAL B 1 144 ? 13.391 7.59 -8.148 1 91.06 144 VAL B N 1
ATOM 3037 C CA . VAL B 1 144 ? 13.32 8.273 -6.855 1 91.06 144 VAL B CA 1
ATOM 3038 C C . VAL B 1 144 ? 13.094 7.25 -5.742 1 91.06 144 VAL B C 1
ATOM 3040 O O . VAL B 1 144 ? 13.773 7.289 -4.711 1 91.06 144 VAL B O 1
ATOM 3043 N N . VAL B 1 145 ? 12.133 6.348 -5.949 1 89.94 145 VAL B N 1
ATOM 3044 C CA . VAL B 1 145 ? 11.766 5.387 -4.91 1 89.94 145 VAL B CA 1
ATOM 3045 C C . VAL B 1 145 ? 12.977 4.531 -4.551 1 89.94 145 VAL B C 1
ATOM 3047 O O . VAL B 1 145 ? 13.234 4.266 -3.373 1 89.94 145 VAL B O 1
ATOM 3050 N N . ASP B 1 146 ? 13.75 4.09 -5.477 1 82 146 ASP B N 1
ATOM 3051 C CA . ASP B 1 146 ? 14.906 3.225 -5.27 1 82 146 ASP B CA 1
ATOM 3052 C C . ASP B 1 146 ? 16.016 3.955 -4.504 1 82 146 ASP B C 1
ATOM 3054 O O . ASP B 1 146 ? 16.812 3.326 -3.816 1 82 146 ASP B O 1
ATOM 3058 N N . SER B 1 147 ? 16.016 5.285 -4.566 1 79.19 147 SER B N 1
ATOM 3059 C CA . SER B 1 147 ? 17.047 6.074 -3.914 1 79.19 147 SER B CA 1
ATOM 3060 C C . SER B 1 147 ? 16.719 6.328 -2.449 1 79.19 147 SER B C 1
ATOM 3062 O O . SER B 1 147 ? 17.609 6.457 -1.613 1 79.19 147 SER B O 1
ATOM 3064 N N . TRP B 1 148 ? 15.516 6.402 -2.168 1 76.5 148 TRP B N 1
ATOM 3065 C CA . TRP B 1 148 ? 15.203 6.863 -0.818 1 76.5 148 TRP B CA 1
ATOM 3066 C C . TRP B 1 148 ? 14.648 5.727 0.031 1 76.5 148 TRP B C 1
ATOM 3068 O O . TRP B 1 148 ? 14.781 5.734 1.257 1 76.5 148 TRP B O 1
ATOM 3078 N N . LEU B 1 149 ? 14.078 4.617 -0.525 1 76 149 LEU B N 1
ATOM 3079 C CA . LEU B 1 149 ? 13.383 3.555 0.193 1 76 149 LEU B CA 1
ATOM 3080 C C . LEU B 1 149 ? 14.297 2.912 1.229 1 76 149 LEU B C 1
ATOM 3082 O O . LEU B 1 149 ? 13.891 2.697 2.375 1 76 149 LEU B O 1
ATOM 3086 N N . PRO B 1 150 ? 15.516 2.697 0.922 1 71.19 150 PRO B N 1
ATOM 3087 C CA . PRO B 1 150 ? 16.391 2.072 1.914 1 71.19 150 PRO B CA 1
ATOM 3088 C C . PRO B 1 150 ? 16.547 2.912 3.18 1 71.19 150 PRO B C 1
ATOM 3090 O O . PRO B 1 150 ? 16.797 2.371 4.258 1 71.19 150 PRO B O 1
ATOM 3093 N N . GLY B 1 151 ? 16.312 4.207 3.141 1 76.44 151 GLY B N 1
ATOM 3094 C CA . GLY B 1 151 ? 16.5 5.074 4.293 1 76.44 151 GLY B CA 1
ATOM 3095 C C . GLY B 1 151 ? 15.211 5.664 4.82 1 76.44 151 GLY B C 1
ATOM 3096 O O . GLY B 1 151 ? 15.219 6.406 5.805 1 76.44 151 GLY B O 1
ATOM 3097 N N . ALA B 1 152 ? 14.18 5.164 4.254 1 79.69 152 ALA B N 1
ATOM 3098 C CA . ALA B 1 152 ? 12.93 5.852 4.574 1 79.69 152 ALA B CA 1
ATOM 3099 C C . ALA B 1 152 ? 12.258 5.23 5.797 1 79.69 152 ALA B C 1
ATOM 3101 O O . ALA B 1 152 ? 11.453 5.879 6.465 1 79.69 152 ALA B O 1
ATOM 3102 N N . MET B 1 153 ? 12.586 3.992 6.094 1 93.06 153 MET B N 1
ATOM 3103 C CA . MET B 1 153 ? 12.031 3.279 7.242 1 93.06 153 MET B CA 1
ATOM 3104 C C . MET B 1 153 ? 13.148 2.74 8.141 1 93.06 153 MET B C 1
ATOM 3106 O O . MET B 1 153 ? 14.258 2.5 7.672 1 93.06 153 MET B O 1
ATOM 3110 N N . ALA B 1 154 ? 12.906 2.654 9.422 1 96.19 154 ALA B N 1
ATOM 3111 C CA . ALA B 1 154 ? 13.898 2.227 10.398 1 96.19 154 ALA B CA 1
ATOM 3112 C C . ALA B 1 154 ? 14.344 0.791 10.141 1 96.19 154 ALA B C 1
ATOM 3114 O O . ALA B 1 154 ? 13.594 -0.001 9.562 1 96.19 154 ALA B O 1
ATOM 3115 N N . PRO B 1 155 ? 15.586 0.421 10.602 1 94.69 155 PRO B N 1
ATOM 3116 C CA . PRO B 1 155 ? 16.078 -0.95 10.445 1 94.69 155 PRO B CA 1
ATOM 3117 C C . PRO B 1 155 ? 15.117 -1.99 11.023 1 94.69 155 PRO B C 1
ATOM 3119 O O . PRO B 1 155 ? 14.914 -3.047 10.414 1 94.69 155 PRO B O 1
ATOM 3122 N N . ARG B 1 156 ? 14.57 -1.679 12.102 1 94.81 156 ARG B N 1
ATOM 3123 C CA . ARG B 1 156 ? 13.617 -2.598 12.719 1 94.81 156 ARG B CA 1
ATOM 3124 C C . ARG B 1 156 ? 12.445 -2.875 11.781 1 94.81 156 ARG B C 1
ATOM 3126 O O . ARG B 1 156 ? 12.023 -4.023 11.625 1 94.81 156 ARG B O 1
ATOM 3133 N N . THR B 1 157 ? 11.898 -1.838 11.172 1 95.5 157 THR B N 1
ATOM 3134 C CA . THR B 1 157 ? 10.773 -1.985 10.266 1 95.5 157 THR B CA 1
ATOM 3135 C C . THR B 1 157 ? 11.172 -2.789 9.031 1 95.5 157 THR B C 1
ATOM 3137 O O . THR B 1 157 ? 10.438 -3.686 8.602 1 95.5 157 THR B O 1
ATOM 3140 N N . GLN B 1 158 ? 12.273 -2.496 8.492 1 93.06 158 GLN B N 1
ATOM 3141 C CA . GLN B 1 158 ? 12.758 -3.207 7.312 1 93.06 158 GLN B CA 1
ATOM 3142 C C . GLN B 1 158 ? 12.93 -4.695 7.602 1 93.06 158 GLN B C 1
ATOM 3144 O O . GLN B 1 158 ? 12.641 -5.535 6.75 1 93.06 158 GLN B O 1
ATOM 3149 N N . ALA B 1 159 ? 13.375 -5.02 8.789 1 93.06 159 ALA B N 1
ATOM 3150 C CA . ALA B 1 159 ? 13.664 -6.402 9.156 1 93.06 159 ALA B CA 1
ATOM 3151 C C . ALA B 1 159 ? 12.391 -7.148 9.555 1 93.06 159 ALA B C 1
ATOM 3153 O O . ALA B 1 159 ? 12.211 -8.32 9.203 1 93.06 159 ALA B O 1
ATOM 3154 N N . LYS B 1 160 ? 11.516 -6.445 10.234 1 94.69 160 LYS B N 1
ATOM 3155 C CA . LYS B 1 160 ? 10.414 -7.148 10.891 1 94.69 160 LYS B CA 1
ATOM 3156 C C . LYS B 1 160 ? 9.117 -6.984 10.109 1 94.69 160 LYS B C 1
ATOM 3158 O O . LYS B 1 160 ? 8.188 -7.781 10.266 1 94.69 160 LYS B O 1
ATOM 3163 N N . LEU B 1 161 ? 9.047 -5.965 9.312 1 95.94 161 LEU B N 1
ATOM 3164 C CA . LEU B 1 161 ? 7.82 -5.68 8.578 1 95.94 161 LEU B CA 1
ATOM 3165 C C . LEU B 1 161 ? 8.125 -5.34 7.121 1 95.94 161 LEU B C 1
ATOM 3167 O O . LEU B 1 161 ? 7.688 -4.305 6.613 1 95.94 161 LEU B O 1
ATOM 3171 N N . PRO B 1 162 ? 8.812 -6.227 6.441 1 94.75 162 PRO B N 1
ATOM 3172 C CA . PRO B 1 162 ? 9.188 -5.91 5.062 1 94.75 162 PRO B CA 1
ATOM 3173 C C . PRO B 1 162 ? 7.977 -5.695 4.156 1 94.75 162 PRO B C 1
ATOM 3175 O O . PRO B 1 162 ? 8.047 -4.93 3.191 1 94.75 162 PRO B O 1
ATOM 3178 N N . GLN B 1 163 ? 6.852 -6.363 4.484 1 95.62 163 GLN B N 1
ATOM 3179 C CA . GLN B 1 163 ? 5.637 -6.191 3.693 1 95.62 163 GLN B CA 1
ATOM 3180 C C . GLN B 1 163 ? 5.152 -4.746 3.738 1 95.62 163 GLN B C 1
ATOM 3182 O O . GLN B 1 163 ? 4.559 -4.254 2.773 1 95.62 163 GLN B O 1
ATOM 3187 N N . LEU B 1 164 ? 5.398 -4.113 4.836 1 95.62 164 LEU B N 1
ATOM 3188 C CA . LEU B 1 164 ? 5.055 -2.699 4.957 1 95.62 164 LEU B CA 1
ATOM 3189 C C . LEU B 1 164 ? 5.891 -1.854 4.004 1 95.62 164 LEU B C 1
ATOM 3191 O O . LEU B 1 164 ? 5.379 -0.931 3.369 1 95.62 164 LEU B O 1
ATOM 3195 N N . VAL B 1 165 ? 7.133 -2.195 3.936 1 94.69 165 VAL B N 1
ATOM 3196 C CA . VAL B 1 165 ? 8.047 -1.496 3.043 1 94.69 165 VAL B CA 1
ATOM 3197 C C . VAL B 1 165 ? 7.582 -1.648 1.598 1 94.69 165 VAL B C 1
ATOM 3199 O O . VAL B 1 165 ? 7.543 -0.673 0.845 1 94.69 165 VAL B O 1
ATOM 3202 N N . GLY B 1 166 ? 7.227 -2.812 1.229 1 94.62 166 GLY B N 1
ATOM 3203 C CA . GLY B 1 166 ? 6.746 -3.072 -0.119 1 94.62 166 GLY B CA 1
ATOM 3204 C C . GLY B 1 166 ? 5.5 -2.281 -0.47 1 94.62 166 GLY B C 1
ATOM 3205 O O . GLY B 1 166 ? 5.406 -1.708 -1.558 1 94.62 166 GLY B O 1
ATOM 3206 N N . LEU B 1 167 ? 4.547 -2.295 0.429 1 95.81 167 LEU B N 1
ATOM 3207 C CA . LEU B 1 167 ? 3.295 -1.6 0.153 1 95.81 167 LEU B CA 1
ATOM 3208 C C . LEU B 1 167 ? 3.5 -0.088 0.159 1 95.81 167 LEU B C 1
ATOM 3210 O O . LEU B 1 167 ? 2.842 0.634 -0.594 1 95.81 167 LEU B O 1
ATOM 3214 N N . ALA B 1 168 ? 4.355 0.38 1.037 1 95.12 168 ALA B N 1
ATOM 3215 C CA . ALA B 1 168 ? 4.707 1.798 1.015 1 95.12 168 ALA B CA 1
ATOM 3216 C C . ALA B 1 168 ? 5.371 2.176 -0.306 1 95.12 168 ALA B C 1
ATOM 3218 O O . ALA B 1 168 ? 5.113 3.252 -0.853 1 95.12 168 ALA B O 1
ATOM 3219 N N . ARG B 1 169 ? 6.25 1.314 -0.766 1 94.12 169 ARG B N 1
ATOM 3220 C CA . ARG B 1 169 ? 6.871 1.501 -2.072 1 94.12 169 ARG B CA 1
ATOM 3221 C C . ARG B 1 169 ? 5.816 1.616 -3.168 1 94.12 169 ARG B C 1
ATOM 3223 O O . ARG B 1 169 ? 5.914 2.477 -4.047 1 94.12 169 ARG B O 1
ATOM 3230 N N . ASP B 1 170 ? 4.895 0.751 -3.09 1 95.56 170 ASP B N 1
ATOM 3231 C CA . ASP B 1 170 ? 3.809 0.773 -4.062 1 95.56 170 ASP B CA 1
ATOM 3232 C C . ASP B 1 170 ? 3.07 2.109 -4.031 1 95.56 170 ASP B C 1
ATOM 3234 O O . ASP B 1 170 ? 2.832 2.717 -5.078 1 95.56 170 ASP B O 1
ATOM 3238 N N . MET B 1 171 ? 2.727 2.539 -2.852 1 95.12 171 MET B N 1
ATOM 3239 C CA . MET B 1 171 ? 2.051 3.82 -2.666 1 95.12 171 MET B CA 1
ATOM 3240 C C . MET B 1 171 ? 2.842 4.953 -3.312 1 95.12 171 MET B C 1
ATOM 3242 O O . MET B 1 171 ? 2.275 5.789 -4.02 1 95.12 171 MET B O 1
ATOM 3246 N N . TYR B 1 172 ? 4.094 4.961 -3.117 1 94.38 172 TYR B N 1
ATOM 3247 C CA . TYR B 1 172 ? 4.949 6.023 -3.637 1 94.38 172 TYR B CA 1
ATOM 3248 C C . TYR B 1 172 ? 5.062 5.938 -5.156 1 94.38 172 TYR B C 1
ATOM 3250 O O . TYR B 1 172 ? 4.992 6.957 -5.844 1 94.38 172 TYR B O 1
ATOM 3258 N N . LEU B 1 173 ? 5.199 4.738 -5.676 1 94 173 LEU B N 1
ATOM 3259 C CA . LEU B 1 173 ? 5.406 4.516 -7.105 1 94 173 LEU B CA 1
ATOM 3260 C C . LEU B 1 173 ? 4.172 4.918 -7.902 1 94 173 LEU B C 1
ATOM 3262 O O . LEU B 1 173 ? 4.266 5.184 -9.102 1 94 173 LEU B O 1
ATOM 3266 N N . ARG B 1 174 ? 3.109 5.008 -7.223 1 92.56 174 ARG B N 1
ATOM 3267 C CA . ARG B 1 174 ? 1.854 5.23 -7.934 1 92.56 174 ARG B CA 1
ATOM 3268 C C . ARG B 1 174 ? 1.574 6.723 -8.094 1 92.56 174 ARG B C 1
ATOM 3270 O O . ARG B 1 174 ? 0.57 7.109 -8.695 1 92.56 174 ARG B O 1
ATOM 3277 N N . ASN B 1 175 ? 2.402 7.562 -7.562 1 95.75 175 ASN B N 1
ATOM 3278 C CA . ASN B 1 175 ? 2.26 8.992 -7.809 1 95.75 175 ASN B CA 1
ATOM 3279 C C . ASN B 1 175 ? 2.395 9.328 -9.289 1 95.75 175 ASN B C 1
ATOM 3281 O O . ASN B 1 175 ? 3.189 8.711 -10 1 95.75 175 ASN B O 1
ATOM 3285 N N . ASP B 1 176 ? 1.556 10.328 -9.742 1 95.06 176 ASP B N 1
ATOM 3286 C CA . ASP B 1 176 ? 1.822 10.93 -11.047 1 95.06 176 ASP B CA 1
ATOM 3287 C C . ASP B 1 176 ? 3.17 11.648 -11.055 1 95.06 176 ASP B C 1
ATOM 3289 O O . ASP B 1 176 ? 3.404 12.555 -10.25 1 95.06 176 ASP B O 1
ATOM 3293 N N . PRO B 1 177 ? 4.051 11.227 -11.977 1 96.44 177 PRO B N 1
ATOM 3294 C CA . PRO B 1 177 ? 5.398 11.797 -11.961 1 96.44 177 PRO B CA 1
ATOM 3295 C C . PRO B 1 177 ? 5.395 13.32 -12.07 1 96.44 177 PRO B C 1
ATOM 3297 O O . PRO B 1 177 ? 6.188 13.992 -11.414 1 96.44 177 PRO B O 1
ATOM 3300 N N . GLN B 1 178 ? 4.531 13.859 -12.883 1 96.06 178 GLN B N 1
ATOM 3301 C CA . GLN B 1 178 ? 4.496 15.312 -13.055 1 96.06 178 GLN B CA 1
ATOM 3302 C C . GLN B 1 178 ? 4.016 16 -11.781 1 96.06 178 GLN B C 1
ATOM 3304 O O . GLN B 1 178 ? 4.582 17.016 -11.375 1 96.06 178 GLN B O 1
ATOM 3309 N N . SER B 1 179 ? 2.965 15.469 -11.18 1 97 179 SER B N 1
ATOM 3310 C CA . SER B 1 179 ? 2.461 16.047 -9.938 1 97 179 SER B CA 1
ATOM 3311 C C . SER B 1 179 ? 3.504 15.977 -8.828 1 97 179 SER B C 1
ATOM 3313 O O . SER B 1 179 ? 3.672 16.922 -8.062 1 97 179 SER B O 1
ATOM 3315 N N . TYR B 1 180 ? 4.184 14.844 -8.766 1 97.38 180 TYR B N 1
ATOM 3316 C CA . TYR B 1 180 ? 5.223 14.68 -7.758 1 97.38 180 TYR B CA 1
ATOM 3317 C C . TYR B 1 180 ? 6.352 15.688 -7.977 1 97.38 180 TYR B C 1
ATOM 3319 O O . TYR B 1 180 ? 6.824 16.312 -7.027 1 97.38 180 TYR B O 1
ATOM 3327 N N . ALA B 1 181 ? 6.758 15.828 -9.227 1 97.44 181 ALA B N 1
ATOM 3328 C CA . ALA B 1 181 ? 7.82 16.766 -9.555 1 97.44 181 ALA B CA 1
ATOM 3329 C C . ALA B 1 181 ? 7.414 18.203 -9.188 1 97.44 181 ALA B C 1
ATOM 3331 O O . ALA B 1 181 ? 8.203 18.953 -8.617 1 97.44 181 ALA B O 1
ATOM 3332 N N . LYS B 1 182 ? 6.23 18.547 -9.508 1 97.62 182 LYS B N 1
ATOM 3333 C CA . LYS B 1 182 ? 5.734 19.875 -9.172 1 97.62 182 LYS B CA 1
ATOM 3334 C C . LYS B 1 182 ? 5.707 20.078 -7.66 1 97.62 182 LYS B C 1
ATOM 3336 O O . LYS B 1 182 ? 5.957 21.188 -7.172 1 97.62 182 LYS B O 1
ATOM 3341 N N . SER B 1 183 ? 5.344 19.062 -6.941 1 98.19 183 SER B N 1
ATOM 3342 C CA . SER B 1 183 ? 5.352 19.141 -5.484 1 98.19 183 SER B CA 1
ATOM 3343 C C . SER B 1 183 ? 6.762 19.375 -4.949 1 98.19 183 SER B C 1
ATOM 3345 O O . SER B 1 183 ? 6.957 20.172 -4.027 1 98.19 183 SER B O 1
ATOM 3347 N N . CYS B 1 184 ? 7.719 18.672 -5.508 1 97.75 184 CYS B N 1
ATOM 3348 C CA . CYS B 1 184 ? 9.109 18.859 -5.121 1 97.75 184 CYS B CA 1
ATOM 3349 C C . CYS B 1 184 ? 9.547 20.297 -5.371 1 97.75 184 CYS B C 1
ATOM 3351 O O . CYS B 1 184 ? 10.211 20.906 -4.527 1 97.75 184 CYS B O 1
ATOM 3353 N N . ARG B 1 185 ? 9.188 20.828 -6.496 1 98 185 ARG B N 1
ATOM 3354 C CA . ARG B 1 185 ? 9.555 22.203 -6.836 1 98 185 ARG B CA 1
ATOM 3355 C C . ARG B 1 185 ? 8.898 23.188 -5.883 1 98 185 ARG B C 1
ATOM 3357 O O . ARG B 1 185 ? 9.5 24.219 -5.535 1 98 185 ARG B O 1
ATOM 3364 N N . ALA B 1 186 ? 7.684 22.922 -5.535 1 98.06 186 ALA B N 1
ATOM 3365 C CA . ALA B 1 186 ? 6.992 23.766 -4.562 1 98.06 186 ALA B CA 1
ATOM 3366 C C . ALA B 1 186 ? 7.734 23.781 -3.229 1 98.06 186 ALA B C 1
ATOM 3368 O O . ALA B 1 186 ? 7.859 24.828 -2.592 1 98.06 186 ALA B O 1
ATOM 3369 N N . LEU B 1 187 ? 8.203 22.641 -2.822 1 98.06 187 LEU B N 1
ATOM 3370 C CA . LEU B 1 187 ? 8.961 22.547 -1.576 1 98.06 187 LEU B CA 1
ATOM 3371 C C . LEU B 1 187 ? 10.281 23.297 -1.688 1 98.06 187 LEU B C 1
ATOM 3373 O O . LEU B 1 187 ? 10.695 23.984 -0.744 1 98.06 187 LEU B O 1
ATOM 3377 N N . ALA B 1 188 ? 10.891 23.203 -2.824 1 97.62 188 ALA B N 1
ATOM 3378 C CA . ALA B 1 188 ? 12.188 23.844 -3.045 1 97.62 188 ALA B CA 1
ATOM 3379 C C . ALA B 1 188 ? 12.062 25.359 -2.955 1 97.62 188 ALA B C 1
ATOM 3381 O O . ALA B 1 188 ? 13.031 26.047 -2.598 1 97.62 188 ALA B O 1
ATOM 3382 N N . LYS B 1 189 ? 10.898 25.859 -3.189 1 96.62 189 LYS B N 1
ATOM 3383 C CA . LYS B 1 189 ? 10.742 27.312 -3.293 1 96.62 189 LYS B CA 1
ATOM 3384 C C . LYS B 1 189 ? 10.039 27.875 -2.062 1 96.62 189 LYS B C 1
ATOM 3386 O O . LYS B 1 189 ? 9.875 29.094 -1.939 1 96.62 189 LYS B O 1
ATOM 3391 N N . MET B 1 190 ? 9.641 27.031 -1.209 1 95.69 190 MET B N 1
ATOM 3392 C CA . MET B 1 190 ? 8.797 27.469 -0.108 1 95.69 190 MET B CA 1
ATOM 3393 C C . MET B 1 190 ? 9.562 28.422 0.813 1 95.69 190 MET B C 1
ATOM 3395 O O . MET B 1 190 ? 10.742 28.219 1.08 1 95.69 190 MET B O 1
ATOM 3399 N N . PRO B 1 191 ? 8.961 29.5 1.26 1 94.38 191 PRO B N 1
ATOM 3400 C CA . PRO B 1 191 ? 9.578 30.375 2.258 1 94.38 191 PRO B CA 1
ATOM 3401 C C . PRO B 1 191 ? 9.57 29.766 3.66 1 94.38 191 PRO B C 1
ATOM 3403 O O . PRO B 1 191 ? 8.836 28.812 3.916 1 94.38 191 PRO B O 1
ATOM 3406 N N . ARG B 1 192 ? 10.398 30.312 4.523 1 96.25 192 ARG B N 1
ATOM 3407 C CA . ARG B 1 192 ? 10.367 29.906 5.926 1 96.25 192 ARG B CA 1
ATOM 3408 C C . ARG B 1 192 ? 9.016 30.234 6.555 1 96.25 192 ARG B C 1
ATOM 3410 O O . ARG B 1 192 ? 8.508 31.359 6.41 1 96.25 192 ARG B O 1
ATOM 3417 N N . ILE B 1 193 ? 8.414 29.297 7.18 1 97.38 193 ILE B N 1
ATOM 3418 C CA . ILE B 1 193 ? 7.199 29.531 7.949 1 97.38 193 ILE B CA 1
ATOM 3419 C C . ILE B 1 193 ? 7.555 30.219 9.273 1 97.38 193 ILE B C 1
ATOM 3421 O O . ILE B 1 193 ? 8.43 29.75 10 1 97.38 193 ILE B O 1
ATOM 3425 N N . PRO B 1 194 ? 6.945 31.375 9.531 1 97.5 194 PRO B N 1
ATOM 3426 C CA . PRO B 1 194 ? 7.234 32.062 10.805 1 97.5 194 PRO B CA 1
ATOM 3427 C C . PRO B 1 194 ? 6.684 31.297 12.008 1 97.5 194 PRO B C 1
ATOM 3429 O O . PRO B 1 194 ? 5.703 31.734 12.625 1 97.5 194 PRO B O 1
ATOM 3432 N N . ARG B 1 195 ? 7.383 30.266 12.398 1 95.38 195 ARG B N 1
ATOM 3433 C CA . ARG B 1 195 ? 6.914 29.359 13.438 1 95.38 195 ARG B CA 1
ATOM 3434 C C . ARG B 1 195 ? 6.781 30.062 14.773 1 95.38 195 ARG B C 1
ATOM 3436 O O . ARG B 1 195 ? 5.996 29.656 15.633 1 95.38 195 ARG B O 1
ATOM 3443 N N . GLU B 1 196 ? 7.484 31.219 14.961 1 96.56 196 GLU B N 1
ATOM 3444 C CA . GLU B 1 196 ? 7.375 32.031 16.188 1 96.56 196 GLU B CA 1
ATOM 3445 C C . GLU B 1 196 ? 5.988 32.656 16.312 1 96.56 196 GLU B C 1
ATOM 3447 O O . GLU B 1 196 ? 5.594 33.062 17.406 1 96.56 196 GLU B O 1
ATOM 3452 N N . ASP B 1 197 ? 5.285 32.688 15.203 1 97.75 197 ASP B N 1
ATOM 3453 C CA . ASP B 1 197 ? 3.955 33.281 15.188 1 97.75 197 ASP B CA 1
ATOM 3454 C C . ASP B 1 197 ? 2.871 32.219 15.422 1 97.75 197 ASP B C 1
ATOM 3456 O O . ASP B 1 197 ? 1.686 32.562 15.492 1 97.75 197 ASP B O 1
ATOM 3460 N N . ILE B 1 198 ? 3.256 30.922 15.602 1 97.31 198 ILE B N 1
ATOM 3461 C CA . ILE B 1 198 ? 2.291 29.859 15.883 1 97.31 198 ILE B CA 1
ATOM 3462 C C . ILE B 1 198 ? 1.84 29.953 17.344 1 97.31 198 ILE B C 1
ATOM 3464 O O . ILE B 1 198 ? 2.637 29.734 18.25 1 97.31 198 ILE B O 1
ATOM 3468 N N . GLY B 1 199 ? 0.569 30.188 17.469 1 96.56 199 GLY B N 1
ATOM 3469 C CA . GLY B 1 199 ? 0.038 30.359 18.812 1 96.56 199 GLY B CA 1
ATOM 3470 C C . GLY B 1 199 ? -0.568 29.094 19.391 1 96.56 199 GLY B C 1
ATOM 3471 O O . GLY B 1 199 ? -0.802 29 20.594 1 96.56 199 GLY B O 1
ATOM 3472 N N . GLN B 1 200 ? -0.799 28.141 18.609 1 97.44 200 GLN B N 1
ATOM 3473 C CA . GLN B 1 200 ? -1.436 26.906 19.047 1 97.44 200 GLN B CA 1
ATOM 3474 C C . GLN B 1 200 ? -0.46 26.016 19.812 1 97.44 200 GLN B C 1
ATOM 3476 O O . GLN B 1 200 ? 0.706 25.891 19.438 1 97.44 200 GLN B O 1
ATOM 3481 N N . PRO B 1 201 ? -0.929 25.469 21.016 1 98.25 201 PRO B N 1
ATOM 3482 C CA . PRO B 1 201 ? -0.103 24.406 21.594 1 98.25 201 PRO B CA 1
ATOM 3483 C C . PRO B 1 201 ? 0.27 23.328 20.562 1 98.25 201 PRO B C 1
ATOM 3485 O O . PRO B 1 201 ? -0.56 22.953 19.734 1 98.25 201 PRO B O 1
ATOM 3488 N N . THR B 1 202 ? 1.563 22.938 20.562 1 98.69 202 THR B N 1
ATOM 3489 C CA . THR B 1 202 ? 2.07 22.094 19.484 1 98.69 202 THR B CA 1
ATOM 3490 C C . THR B 1 202 ? 2.816 20.891 20.047 1 98.69 202 THR B C 1
ATOM 3492 O O . THR B 1 202 ? 3.674 21.047 20.922 1 98.69 202 THR B O 1
ATOM 3495 N N . LEU B 1 203 ? 2.455 19.719 19.625 1 98.88 203 LEU B N 1
ATOM 3496 C CA . LEU B 1 203 ? 3.236 18.516 19.875 1 98.88 203 LEU B CA 1
ATOM 3497 C C . LEU B 1 203 ? 4.152 18.203 18.703 1 98.88 203 LEU B C 1
ATOM 3499 O O . LEU B 1 203 ? 3.693 18.094 17.562 1 98.88 203 LEU B O 1
ATOM 3503 N N . LEU B 1 204 ? 5.406 18.109 18.969 1 98.81 204 LEU B N 1
ATOM 3504 C CA . LEU B 1 204 ? 6.402 17.719 17.984 1 98.81 204 LEU B CA 1
ATOM 3505 C C . LEU B 1 204 ? 6.777 16.25 18.156 1 98.81 204 LEU B C 1
ATOM 3507 O O . LEU B 1 204 ? 7.188 15.828 19.234 1 98.81 204 LEU B O 1
ATOM 3511 N N . VAL B 1 205 ? 6.598 15.461 17.125 1 98.81 205 VAL B N 1
ATOM 3512 C CA . VAL B 1 205 ? 6.898 14.039 17.188 1 98.81 205 VAL B CA 1
ATOM 3513 C C . VAL B 1 205 ? 7.98 13.695 16.156 1 98.81 205 VAL B C 1
ATOM 3515 O O . VAL B 1 205 ? 7.922 14.141 15.016 1 98.81 205 VAL B O 1
ATOM 3518 N N . VAL B 1 206 ? 8.961 12.922 16.547 1 98.38 206 VAL B N 1
ATOM 3519 C CA . VAL B 1 206 ? 10.023 12.523 15.625 1 98.38 206 VAL B CA 1
ATOM 3520 C C . VAL B 1 206 ? 10.492 11.109 15.945 1 98.38 206 VAL B C 1
ATOM 3522 O O . VAL B 1 206 ? 10.523 10.711 17.109 1 98.38 206 VAL B O 1
ATOM 3525 N N . GLY B 1 207 ? 10.703 10.312 14.906 1 97.62 207 GLY B N 1
ATOM 3526 C CA . GLY B 1 207 ? 11.391 9.047 15.102 1 97.62 207 GLY B CA 1
ATOM 3527 C C . GLY B 1 207 ? 12.883 9.195 15.328 1 97.62 207 GLY B C 1
ATOM 3528 O O . GLY B 1 207 ? 13.531 10.031 14.688 1 97.62 207 GLY B O 1
ATOM 3529 N N . ASP B 1 208 ? 13.445 8.398 16.156 1 97.31 208 ASP B N 1
ATOM 3530 C CA . ASP B 1 208 ? 14.852 8.57 16.5 1 97.31 208 ASP B CA 1
ATOM 3531 C C . ASP B 1 208 ? 15.758 8.094 15.359 1 97.31 208 ASP B C 1
ATOM 3533 O O . ASP B 1 208 ? 16.953 8.375 15.352 1 97.31 208 ASP B O 1
ATOM 3537 N N . HIS B 1 209 ? 15.203 7.426 14.344 1 96 209 HIS B N 1
ATOM 3538 C CA . HIS B 1 209 ? 15.969 7.008 13.172 1 96 209 HIS B CA 1
ATOM 3539 C C . HIS B 1 209 ? 15.633 7.871 11.961 1 96 209 HIS B C 1
ATOM 3541 O O . HIS B 1 209 ? 15.977 7.52 10.836 1 96 209 HIS B O 1
ATOM 3547 N N . ASP B 1 210 ? 14.93 8.961 12.172 1 95.75 210 ASP B N 1
ATOM 3548 C CA . ASP B 1 210 ? 14.523 9.812 11.055 1 95.75 210 ASP B CA 1
ATOM 3549 C C . ASP B 1 210 ? 15.719 10.555 10.469 1 95.75 210 ASP B C 1
ATOM 3551 O O . ASP B 1 210 ? 16.297 11.43 11.125 1 95.75 210 ASP B O 1
ATOM 3555 N N . ARG B 1 211 ? 16.047 10.281 9.25 1 92.19 211 ARG B N 1
ATOM 3556 C CA . ARG B 1 211 ? 17.172 10.938 8.57 1 92.19 211 ARG B CA 1
ATOM 3557 C C . ARG B 1 211 ? 16.688 12.094 7.711 1 92.19 211 ARG B C 1
ATOM 3559 O O . ARG B 1 211 ? 17.469 12.984 7.355 1 92.19 211 ARG B O 1
ATOM 3566 N N . SER B 1 212 ? 15.383 12.031 7.332 1 92 212 SER B N 1
ATOM 3567 C CA . SER B 1 212 ? 14.812 13.102 6.523 1 92 212 SER B CA 1
ATOM 3568 C C . SER B 1 212 ? 14.602 14.367 7.348 1 92 212 SER B C 1
ATOM 3570 O O . SER B 1 212 ? 14.781 15.484 6.848 1 92 212 SER B O 1
ATOM 3572 N N . THR B 1 213 ? 14.086 14.18 8.539 1 93.94 213 THR B N 1
ATOM 3573 C CA . THR B 1 213 ? 13.906 15.242 9.523 1 93.94 213 THR B CA 1
ATOM 3574 C C . THR B 1 213 ? 14.531 14.852 10.859 1 93.94 213 THR B C 1
ATOM 3576 O O . THR B 1 213 ? 13.82 14.594 11.828 1 93.94 213 THR B O 1
ATOM 3579 N N . PRO B 1 214 ? 15.82 15.016 10.883 1 93.88 214 PRO B N 1
ATOM 3580 C CA . PRO B 1 214 ? 16.531 14.578 12.086 1 93.88 214 PRO B CA 1
ATOM 3581 C C . PRO B 1 214 ? 16.078 15.32 13.344 1 93.88 214 PRO B C 1
ATOM 3583 O O . PRO B 1 214 ? 15.516 16.422 13.25 1 93.88 214 PRO B O 1
ATOM 3586 N N . ILE B 1 215 ? 16.344 14.742 14.461 1 95.56 215 ILE B N 1
ATOM 3587 C CA . ILE B 1 215 ? 15.898 15.211 15.766 1 95.56 215 ILE B CA 1
ATOM 3588 C C . ILE B 1 215 ? 16.328 16.656 15.961 1 95.56 215 ILE B C 1
ATOM 3590 O O . ILE B 1 215 ? 15.609 17.453 16.578 1 95.56 215 ILE B O 1
ATOM 3594 N N . ALA B 1 216 ? 17.438 17.078 15.391 1 95.56 216 ALA B N 1
ATOM 3595 C CA . ALA B 1 216 ? 17.906 18.453 15.508 1 95.56 216 ALA B CA 1
ATOM 3596 C C . ALA B 1 216 ? 16.891 19.438 14.953 1 95.56 216 ALA B C 1
ATOM 3598 O O . ALA B 1 216 ? 16.75 20.547 15.469 1 95.56 216 ALA B O 1
ATOM 3599 N N . MET B 1 217 ? 16.203 19.078 13.906 1 95.12 217 MET B N 1
ATOM 3600 C CA . MET B 1 217 ? 15.164 19.922 13.328 1 95.12 217 MET B CA 1
ATOM 3601 C C . MET B 1 217 ? 14 20.094 14.297 1 95.12 217 MET B C 1
ATOM 3603 O O . MET B 1 217 ? 13.422 21.172 14.406 1 95.12 217 MET B O 1
ATOM 3607 N N . THR B 1 218 ? 13.648 18.984 14.891 1 96.75 218 THR B N 1
ATOM 3608 C CA . THR B 1 218 ? 12.594 19.031 15.898 1 96.75 218 THR B CA 1
ATOM 3609 C C . THR B 1 218 ? 12.992 19.922 17.062 1 96.75 218 THR B C 1
ATOM 3611 O O . THR B 1 218 ? 12.164 20.688 17.578 1 96.75 218 THR B O 1
ATOM 3614 N N . GLU B 1 219 ? 14.203 19.844 17.5 1 96.62 219 GLU B N 1
ATOM 3615 C CA . GLU B 1 219 ? 14.703 20.688 18.578 1 96.62 219 GLU B CA 1
ATOM 3616 C C . GLU B 1 219 ? 14.641 22.172 18.188 1 96.62 219 GLU B C 1
ATOM 3618 O O . GLU B 1 219 ? 14.297 23.016 19.016 1 96.62 219 GLU B O 1
ATOM 3623 N N . GLU B 1 220 ? 14.984 22.422 16.969 1 96.12 220 GLU B N 1
ATOM 3624 C CA . GLU B 1 220 ? 14.875 23.797 16.484 1 96.12 220 GLU B CA 1
ATOM 3625 C C . GLU B 1 220 ? 13.438 24.297 16.531 1 96.12 220 GLU B C 1
ATOM 3627 O O . GLU B 1 220 ? 13.18 25.406 17 1 96.12 220 GLU B O 1
ATOM 3632 N N . LEU B 1 221 ? 12.523 23.484 16.062 1 97.44 221 LEU B N 1
ATOM 3633 C CA . LEU B 1 221 ? 11.109 23.844 16.125 1 97.44 221 LEU B CA 1
ATOM 3634 C C . LEU B 1 221 ? 10.656 24.047 17.562 1 97.44 221 LEU B C 1
ATOM 3636 O O . LEU B 1 221 ? 9.922 25 17.859 1 97.44 221 LEU B O 1
ATOM 3640 N N . HIS B 1 222 ? 11.109 23.188 18.438 1 98 222 HIS B N 1
ATOM 3641 C CA . HIS B 1 222 ? 10.742 23.266 19.844 1 98 222 HIS B CA 1
ATOM 3642 C C . HIS B 1 222 ? 11.211 24.578 20.469 1 98 222 HIS B C 1
ATOM 3644 O O . HIS B 1 222 ? 10.508 25.172 21.297 1 98 222 HIS B O 1
ATOM 3650 N N . ALA B 1 223 ? 12.32 25.031 20.062 1 97.38 223 ALA B N 1
ATOM 3651 C CA . ALA B 1 223 ? 12.914 26.25 20.609 1 97.38 223 ALA B CA 1
ATOM 3652 C C . ALA B 1 223 ? 12.172 27.484 20.125 1 97.38 223 ALA B C 1
ATOM 3654 O O . ALA B 1 223 ? 12.195 28.531 20.781 1 97.38 223 ALA B O 1
ATOM 3655 N N . GLU B 1 224 ? 11.508 27.359 18.984 1 97.06 224 GLU B N 1
ATOM 3656 C CA . GLU B 1 224 ? 11.016 28.562 18.328 1 97.06 224 GLU B CA 1
ATOM 3657 C C . GLU B 1 224 ? 9.492 28.641 18.391 1 97.06 224 GLU B C 1
ATOM 3659 O O . GLU B 1 224 ? 8.914 29.719 18.25 1 97.06 224 GLU B O 1
ATOM 3664 N N . ILE B 1 225 ? 8.773 27.516 18.484 1 97.38 225 ILE B N 1
ATOM 3665 C CA . ILE B 1 225 ? 7.328 27.531 18.703 1 97.38 225 ILE B CA 1
ATOM 3666 C C . ILE B 1 225 ? 7.02 27.828 20.156 1 97.38 225 ILE B C 1
ATOM 3668 O O . ILE B 1 225 ? 7.473 27.125 21.062 1 97.38 225 ILE B O 1
ATOM 3672 N N . PRO B 1 226 ? 6.312 28.828 20.453 1 96.81 226 PRO B N 1
ATOM 3673 C CA . PRO B 1 226 ? 6.172 29.359 21.812 1 96.81 226 PRO B CA 1
ATOM 3674 C C . PRO B 1 226 ? 5.719 28.297 22.812 1 96.81 226 PRO B C 1
ATOM 3676 O O . PRO B 1 226 ? 6.234 28.25 23.938 1 96.81 226 PRO B O 1
ATOM 3679 N N . VAL B 1 227 ? 4.691 27.5 22.531 1 97.44 227 VAL B N 1
ATOM 3680 C CA . VAL B 1 227 ? 4.195 26.422 23.375 1 97.44 227 VAL B CA 1
ATOM 3681 C C . VAL B 1 227 ? 4.285 25.094 22.625 1 97.44 227 VAL B C 1
ATOM 3683 O O . VAL B 1 227 ? 3.451 24.797 21.766 1 97.44 227 VAL B O 1
ATOM 3686 N N . SER B 1 228 ? 5.316 24.297 22.984 1 98.25 228 SER B N 1
ATOM 3687 C CA . SER B 1 228 ? 5.488 23.031 22.281 1 98.25 228 SER B CA 1
ATOM 3688 C C . SER B 1 228 ? 6.031 21.953 23.219 1 98.25 228 SER B C 1
ATOM 3690 O O . SER B 1 228 ? 6.578 22.25 24.281 1 98.25 228 SER B O 1
ATOM 3692 N N . ARG B 1 229 ? 5.762 20.734 22.953 1 98.25 229 ARG B N 1
ATOM 3693 C CA . ARG B 1 229 ? 6.305 19.531 23.578 1 98.25 229 ARG B CA 1
ATOM 3694 C C . ARG B 1 229 ? 6.906 18.594 22.531 1 98.25 229 ARG B C 1
ATOM 3696 O O . ARG B 1 229 ? 6.488 18.609 21.375 1 98.25 229 ARG B O 1
ATOM 3703 N N . VAL B 1 230 ? 7.906 17.828 23.016 1 98.44 230 VAL B N 1
ATOM 3704 C CA . VAL B 1 230 ? 8.586 16.922 22.094 1 98.44 230 VAL B CA 1
ATOM 3705 C C . VAL B 1 230 ? 8.352 15.477 22.531 1 98.44 230 VAL B C 1
ATOM 3707 O O . VAL B 1 230 ? 8.383 15.164 23.719 1 98.44 230 VAL B O 1
ATOM 3710 N N . ARG B 1 231 ? 7.996 14.633 21.625 1 98.62 231 ARG B N 1
ATOM 3711 C CA . ARG B 1 231 ? 7.926 13.188 21.812 1 98.62 231 ARG B CA 1
ATOM 3712 C C . ARG B 1 231 ? 8.781 12.461 20.781 1 98.62 231 ARG B C 1
ATOM 3714 O O . ARG B 1 231 ? 8.57 12.609 19.578 1 98.62 231 ARG B O 1
ATOM 3721 N N . VAL B 1 232 ? 9.766 11.719 21.234 1 98.62 232 VAL B N 1
ATOM 3722 C CA . VAL B 1 232 ? 10.602 10.898 20.359 1 98.62 232 VAL B CA 1
ATOM 3723 C C . VAL B 1 232 ? 10.078 9.461 20.359 1 98.62 232 VAL B C 1
ATOM 3725 O O . VAL B 1 232 ? 9.859 8.867 21.406 1 98.62 232 VAL B O 1
ATOM 3728 N N . ILE B 1 233 ? 9.836 8.891 19.219 1 98.38 233 ILE B N 1
ATOM 3729 C CA . ILE B 1 233 ? 9.414 7.496 19.078 1 98.38 233 ILE B CA 1
ATOM 3730 C C . ILE B 1 233 ? 10.625 6.621 18.75 1 98.38 233 ILE B C 1
ATOM 3732 O O . ILE B 1 233 ? 11.211 6.738 17.672 1 98.38 233 ILE B O 1
ATOM 3736 N N . PRO B 1 234 ? 10.984 5.742 19.625 1 97.75 234 PRO B N 1
ATOM 3737 C CA . PRO B 1 234 ? 12.164 4.906 19.406 1 97.75 234 PRO B CA 1
ATOM 3738 C C . PRO B 1 234 ? 11.969 3.926 18.25 1 97.75 234 PRO B C 1
ATOM 3740 O O . PRO B 1 234 ? 10.875 3.402 18.047 1 97.75 234 PRO B O 1
ATOM 3743 N N . THR B 1 235 ? 12.992 3.662 17.484 1 96.69 235 THR B N 1
ATOM 3744 C CA . THR B 1 235 ? 13.109 2.654 16.438 1 96.69 235 THR B CA 1
ATOM 3745 C C . THR B 1 235 ? 12.148 2.955 15.297 1 96.69 235 THR B C 1
ATOM 3747 O O . THR B 1 235 ? 11.602 2.037 14.68 1 96.69 235 THR B O 1
ATOM 3750 N N . ALA B 1 236 ? 11.82 4.203 15.141 1 97.19 236 ALA B N 1
ATOM 3751 C CA . ALA B 1 236 ? 11.039 4.66 14 1 97.19 236 ALA B CA 1
ATOM 3752 C C . ALA B 1 236 ? 11.82 5.688 13.18 1 97.19 236 ALA B C 1
ATOM 3754 O O . ALA B 1 236 ? 12.633 6.441 13.727 1 97.19 236 ALA B O 1
ATOM 3755 N N . ALA B 1 237 ? 11.617 5.672 11.953 1 96.81 237 ALA B N 1
ATOM 3756 C CA . ALA B 1 237 ? 12.234 6.645 11.055 1 96.81 237 ALA B CA 1
ATOM 3757 C C . ALA B 1 237 ? 11.227 7.699 10.609 1 96.81 237 ALA B C 1
ATOM 3759 O O . ALA B 1 237 ? 10.477 8.242 11.43 1 96.81 237 ALA B O 1
ATOM 3760 N N . HIS B 1 238 ? 11.227 8.117 9.359 1 95.5 238 HIS B N 1
ATOM 3761 C CA . HIS B 1 238 ? 10.477 9.273 8.875 1 95.5 238 HIS B CA 1
ATOM 3762 C C . HIS B 1 238 ? 8.984 8.961 8.773 1 95.5 238 HIS B C 1
ATOM 3764 O O . HIS B 1 238 ? 8.156 9.867 8.883 1 95.5 238 HIS B O 1
ATOM 3770 N N . TRP B 1 239 ? 8.625 7.703 8.625 1 96.38 239 TRP B N 1
ATOM 3771 C CA . TRP B 1 239 ? 7.227 7.32 8.43 1 96.38 239 TRP B CA 1
ATOM 3772 C C . TRP B 1 239 ? 6.66 6.688 9.695 1 96.38 239 TRP B C 1
ATOM 3774 O O . TRP B 1 239 ? 6.117 5.582 9.656 1 96.38 239 TRP B O 1
ATOM 3784 N N . VAL B 1 240 ? 6.656 7.449 10.719 1 97.12 240 VAL B N 1
ATOM 3785 C CA . VAL B 1 240 ? 6.281 6.996 12.055 1 97.12 240 VAL B CA 1
ATOM 3786 C C . VAL B 1 240 ? 4.863 6.422 12.023 1 97.12 240 VAL B C 1
ATOM 3788 O O . VAL B 1 240 ? 4.59 5.402 12.664 1 97.12 240 VAL B O 1
ATOM 3791 N N . MET B 1 241 ? 3.926 7.004 11.281 1 98.06 241 MET B N 1
ATOM 3792 C CA . MET B 1 241 ? 2.527 6.586 11.25 1 98.06 241 MET B CA 1
ATOM 3793 C C . MET B 1 241 ? 2.381 5.223 10.586 1 98.06 241 MET B C 1
ATOM 3795 O O . MET B 1 241 ? 1.379 4.531 10.789 1 98.06 241 MET B O 1
ATOM 3799 N N . LEU B 1 242 ? 3.357 4.852 9.766 1 97.25 242 LEU B N 1
ATOM 3800 C CA . LEU B 1 242 ? 3.377 3.529 9.148 1 97.25 242 LEU B CA 1
ATOM 3801 C C . LEU B 1 242 ? 4.137 2.533 10.016 1 97.25 242 LEU B C 1
ATOM 3803 O O . LEU B 1 242 ? 3.727 1.376 10.141 1 97.25 242 LEU B O 1
ATOM 3807 N N . GLU B 1 243 ? 5.203 3.02 10.625 1 97.56 243 GLU B N 1
ATOM 3808 C CA . GLU B 1 243 ? 6.113 2.121 11.328 1 97.56 243 GLU B CA 1
ATOM 3809 C C . GLU B 1 243 ? 5.574 1.765 12.711 1 97.56 243 GLU B C 1
ATOM 3811 O O . GLU B 1 243 ? 5.703 0.622 13.156 1 97.56 243 GLU B O 1
ATOM 3816 N N . GLN B 1 244 ? 5.031 2.748 13.352 1 97.94 244 GLN B N 1
ATOM 3817 C CA . GLN B 1 244 ? 4.543 2.561 14.711 1 97.94 244 GLN B CA 1
ATOM 3818 C C . GLN B 1 244 ? 3.283 3.385 14.961 1 97.94 244 GLN B C 1
ATOM 3820 O O . GLN B 1 244 ? 3.273 4.27 15.82 1 97.94 244 GLN B O 1
ATOM 3825 N N . PRO B 1 245 ? 2.207 2.994 14.273 1 98.25 245 PRO B N 1
ATOM 3826 C CA . PRO B 1 245 ? 0.975 3.775 14.414 1 98.25 245 PRO B CA 1
ATOM 3827 C C . PRO B 1 245 ? 0.441 3.785 15.844 1 98.25 245 PRO B C 1
ATOM 3829 O O . PRO B 1 245 ? -0.138 4.781 16.281 1 98.25 245 PRO B O 1
ATOM 3832 N N . ASP B 1 246 ? 0.643 2.68 16.578 1 97.69 246 ASP B N 1
ATOM 3833 C CA . ASP B 1 246 ? 0.157 2.619 17.953 1 97.69 246 ASP B CA 1
ATOM 3834 C C . ASP B 1 246 ? 0.908 3.605 18.844 1 97.69 246 ASP B C 1
ATOM 3836 O O . ASP B 1 246 ? 0.298 4.305 19.656 1 97.69 246 ASP B O 1
ATOM 3840 N N . ALA B 1 247 ? 2.219 3.635 18.703 1 98.25 247 ALA B N 1
ATOM 3841 C CA . ALA B 1 247 ? 3.031 4.547 19.5 1 98.25 247 ALA B CA 1
ATOM 3842 C C . ALA B 1 247 ? 2.705 6.004 19.172 1 98.25 247 ALA B C 1
ATOM 3844 O O . ALA B 1 247 ? 2.611 6.844 20.078 1 98.25 247 ALA B O 1
ATOM 3845 N N . LEU B 1 248 ? 2.557 6.297 17.922 1 98.69 248 LEU B N 1
ATOM 3846 C CA . LEU B 1 248 ? 2.207 7.652 17.5 1 98.69 248 LEU B CA 1
ATOM 3847 C C . LEU B 1 248 ? 0.834 8.047 18.031 1 98.69 248 LEU B C 1
ATOM 3849 O O . LEU B 1 248 ? 0.66 9.148 18.562 1 98.69 248 LEU B O 1
ATOM 3853 N N . SER B 1 249 ? -0.141 7.16 17.891 1 98.62 249 SER B N 1
ATOM 3854 C CA . SER B 1 249 ? -1.491 7.434 18.375 1 98.62 249 SER B CA 1
ATOM 3855 C C . SER B 1 249 ? -1.506 7.664 19.875 1 98.62 249 SER B C 1
ATOM 3857 O O . SER B 1 249 ? -2.189 8.562 20.375 1 98.62 249 SER B O 1
ATOM 3859 N N . ALA B 1 250 ? -0.768 6.832 20.562 1 98.31 250 ALA B N 1
ATOM 3860 C CA . ALA B 1 250 ? -0.674 6.996 22 1 98.31 250 ALA B CA 1
ATOM 3861 C C . ALA B 1 250 ? -0.098 8.359 22.375 1 98.31 250 ALA B C 1
ATOM 3863 O O . ALA B 1 250 ? -0.577 9.016 23.297 1 98.31 250 ALA B O 1
ATOM 3864 N N . ALA B 1 251 ? 0.943 8.781 21.656 1 98.5 251 ALA B N 1
ATOM 3865 C CA . ALA B 1 251 ? 1.551 10.086 21.891 1 98.5 251 ALA B CA 1
ATOM 3866 C C . ALA B 1 251 ? 0.546 11.211 21.656 1 98.5 251 ALA B C 1
ATOM 3868 O O . ALA B 1 251 ? 0.474 12.164 22.438 1 98.5 251 ALA B O 1
ATOM 38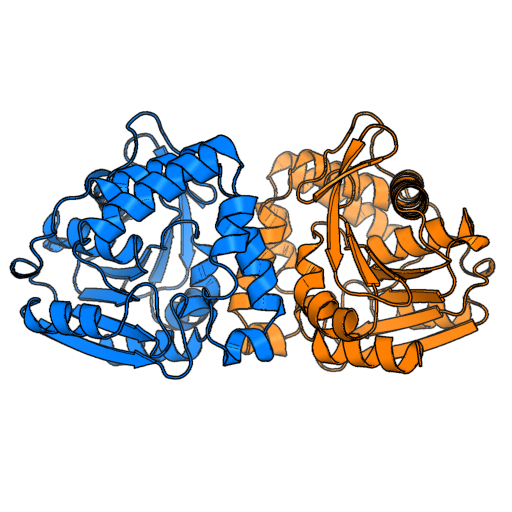69 N N . ILE B 1 252 ? -0.201 11.086 20.578 1 98.62 252 ILE B N 1
ATOM 3870 C CA . ILE B 1 252 ? -1.189 12.102 20.234 1 98.62 252 ILE B CA 1
ATOM 3871 C C . ILE B 1 252 ? -2.285 12.141 21.297 1 98.62 252 ILE B C 1
ATOM 3873 O O . ILE B 1 252 ? -2.65 13.211 21.781 1 98.62 252 ILE B O 1
ATOM 3877 N N . LEU B 1 253 ? -2.764 10.969 21.703 1 98.06 253 LEU B N 1
ATOM 3878 C CA . LEU B 1 253 ? -3.852 10.883 22.672 1 98.06 253 LEU B CA 1
ATOM 3879 C C . LEU B 1 253 ? -3.418 11.43 24.031 1 98.06 253 LEU B C 1
ATOM 3881 O O . LEU B 1 253 ? -4.191 12.125 24.703 1 98.06 253 LEU B O 1
ATOM 3885 N N . GLU B 1 254 ? -2.201 11.07 24.422 1 97.19 254 GLU B N 1
ATOM 3886 C CA . GLU B 1 254 ? -1.665 11.594 25.688 1 97.19 254 GLU B CA 1
ATOM 3887 C C . GLU B 1 254 ? -1.586 13.117 25.656 1 97.19 254 GLU B C 1
ATOM 3889 O O . GLU B 1 254 ? -1.817 13.773 26.672 1 97.19 254 GLU B O 1
ATOM 3894 N N . TYR B 1 255 ? -1.291 13.641 24.516 1 96.62 255 TYR B N 1
ATOM 3895 C CA . TYR B 1 255 ? -1.15 15.086 24.344 1 96.62 255 TYR B CA 1
ATOM 3896 C C . TYR B 1 255 ? -2.51 15.773 24.375 1 96.62 255 TYR B C 1
ATOM 3898 O O . TYR B 1 255 ? -2.645 16.875 24.906 1 96.62 255 TYR B O 1
ATOM 3906 N N . LEU B 1 256 ? -3.516 15.117 23.734 1 94.5 256 LEU B N 1
ATOM 3907 C CA . LEU B 1 256 ? -4.848 15.695 23.609 1 94.5 256 LEU B CA 1
ATOM 3908 C C . LEU B 1 256 ? -5.621 15.586 24.922 1 94.5 256 LEU B C 1
ATOM 3910 O O . LEU B 1 256 ? -6.652 16.25 25.094 1 94.5 256 LEU B O 1
ATOM 3914 N N . THR B 1 257 ? -5.277 14.672 25.844 1 85.81 257 THR B N 1
ATOM 3915 C CA . THR B 1 257 ? -5.949 14.5 27.125 1 85.81 257 THR B CA 1
ATOM 3916 C C . THR B 1 257 ? -5.309 15.383 28.203 1 85.81 257 THR B C 1
ATOM 3918 O O . THR B 1 257 ? -4.109 15.672 28.141 1 85.81 257 THR B O 1
#

Nearest PDB structures (foldseek):
  3om8-assembly1_B  TM=9.179E-01  e=3.985E-22  Pseudomonas aeruginosa PAO1
  5egn-assembly3_C  TM=8.791E-01  e=1.343E-22  uncultured bacterium
  8v16-assembly2_A  TM=8.643E-01  e=8.578E-19  uncultured Pseudomonadota bacterium
  6y9g-assembly2_B  TM=8.242E-01  e=3.885E-18  synthetic construct
  6y9g-assembly1_A  TM=8.243E-01  e=5.548E-17  synthetic construct

Organism: NCBI:txid1608957

Radius of gyration: 23.49 Å; Cα contacts (8 Å, |Δi|>4): 1166; chains: 2; bounding box: 44×70×54 Å

Solvent-accessible surface area (backbone atoms only — not comparable to full-atom values): 25176 Å² total; per-residue (Å²): 94,75,47,78,35,96,86,23,52,27,28,36,48,78,42,58,50,62,66,40,34,39,41,33,44,31,80,64,43,27,42,42,53,41,32,21,30,44,66,61,46,22,76,63,16,19,30,32,32,32,19,52,70,38,22,69,78,12,39,51,60,88,86,67,60,39,57,67,56,52,12,48,40,53,51,42,48,42,57,75,66,65,56,69,56,18,34,37,32,9,26,35,55,12,13,40,21,38,53,49,27,36,66,75,38,51,79,51,35,58,32,38,34,24,35,32,36,50,50,64,72,54,72,66,54,24,48,48,28,42,50,50,19,52,46,20,68,73,61,28,44,64,59,53,50,72,70,42,55,83,65,43,50,19,70,60,40,57,73,74,37,32,32,53,54,24,37,51,48,48,53,41,56,65,50,53,40,66,43,49,22,45,46,28,43,22,61,39,65,52,69,69,52,66,48,65,70,42,78,43,49,29,40,37,35,34,20,73,52,13,73,87,40,32,63,70,49,46,52,51,48,51,74,44,27,75,46,56,47,80,46,75,40,78,75,16,8,60,45,33,43,60,68,38,19,67,60,49,38,50,53,51,49,61,66,76,97,94,74,46,79,35,97,86,21,51,27,26,36,51,78,41,57,50,64,67,40,35,40,41,33,42,32,80,64,43,28,43,43,53,40,33,21,32,45,65,60,47,22,77,65,15,18,32,32,31,34,19,52,69,38,23,70,79,12,40,52,60,88,87,66,62,38,57,66,57,51,11,49,41,51,51,41,48,42,55,74,66,66,56,68,56,18,34,36,33,9,27,35,54,12,13,39,22,39,52,48,27,35,66,74,39,51,80,52,34,56,31,37,33,24,35,30,38,50,51,66,72,55,71,66,55,25,49,49,27,42,48,48,19,51,45,21,68,74,62,30,42,64,60,52,49,70,68,42,54,81,62,41,50,18,71,60,40,57,73,74,38,31,31,53,53,24,36,50,48,47,54,42,55,66,50,51,38,67,43,48,21,45,46,27,42,24,61,40,64,52,70,71,54,69,48,67,70,42,80,43,49,29,41,37,35,33,20,74,50,13,70,86,40,33,62,69,49,47,51,51,47,48,73,43,26,77,47,56,46,82,45,75,41,80,73,16,8,59,45,34,44,60,70,37,20,68,62,50,38,49,54,51,51,60,67,76,97

Foldseek 3Di:
DWDAFPNKIKDKDKAADAAEEEEEEAALFFQVLQVLLCVLQRPHYTYMYIGFQQADPIHVDDPFDALLVSLRRVLRVLVVVPHAQHEYEYAHSGLSNSLNNCLVPVRNHQEYEYQLHDQADDLVLLVVLLVLLVCCVVPNQVVVLVVCLVLAKFPVCCVPPVVLSVVVSVSNRPGDSNSSSRNSNNRSPYDGRQLLSRDHAYEYEAECSEPPRHVVRSVVSVVRNPHYYYYYDYRTYRSCCSRPVPVVSVSVVVVVD/DWDAFPNKIKDKDKAADAAEEEEEEAALFFQVLQVLLCVLQRPHYTYMYIGFQQADPIHVDDPFDALLVSLRRVLRVLVVVVHAQHEYEYAHSGLSNSLNNCLVPVRNHQEYEYQLHDQADDLVLLVVLLVLLVCCVVPNQVVVLVVCLVLAWFPVCCVPPVVLSVVVSVSSRPGDSNSSSRNSNNRSPYDGRQLLSRDHAYEYEAECSEPPRHVVRSVVSVVRNPHYYYYYDYRTYRSCCSRPVPVVSVSVVVVVD